Protein 5HNO (pdb70)

Organism: Raoultella terrigena (NCBI:txid577)

Solvent-accessible surface area: 23011 Å² total; per-residue (Å²): 118,166,20,39,51,124,88,0,74,41,37,0,117,177,60,42,42,152,84,22,52,14,126,18,84,17,45,0,56,0,0,0,55,62,10,41,3,23,6,29,85,13,31,15,22,99,117,103,98,71,0,130,5,30,31,46,0,1,0,7,0,22,0,5,0,26,78,102,2,122,80,1,6,0,18,5,13,0,2,79,77,185,43,60,55,21,0,9,16,23,0,83,35,36,69,20,82,2,68,1,90,60,1,122,7,33,2,0,0,7,4,76,0,15,0,6,42,21,93,4,35,0,9,3,10,0,0,62,60,102,168,60,56,0,0,21,10,94,17,12,38,134,6,105,1,133,4,82,52,105,30,34,37,24,0,21,4,53,6,105,39,95,40,119,178,30,53,40,116,82,0,93,37,33,18,154,148,54,30,57,135,76,28,38,2,141,34,106,29,37,0,59,0,0,0,40,66,7,45,4,73,17,80,85,50,37,24,21,104,123,98,84,56,2,92,11,34,24,56,0,27,2,18,0,39,0,15,0,23,73,96,3,125,75,0,2,0,15,5,11,1,4,98,63,172,54,57,56,11,0,9,14,18,0,83,30,35,69,31,80,5,69,0,136,63,9,151,11,129,1,8,0,57,3,72,1,15,0,6,35,28,83,9,36,2,11,2,12,0,1,22,60,22,129,78,128,130,56,60,0,0,28,13,86,20,11,38,130,8,106,2,109,13,89,63,125,22,31,36,11,0,30,3,59,10,119,40,25,15,29,27,167,121,170,30,53,44,123,86,0,95,48,26,18,140,167,58,24,46,139,86,17,56,13,126,25,84,24,33,0,57,0,0,0,53,61,9,37,3,64,32,89,107,47,51,83,11,44,164,59,2,11,0,46,6,31,31,72,0,18,1,8,0,24,0,6,0,27,77,95,2,114,77,0,8,0,18,8,12,0,5,86,77,176,46,60,78,66,58,45,78,28,4,88,62,78,70,60,95,21,71,0,142,61,0,116,12,155,24,69,39,140,24,81,1,61,9,4,38,21,73,4,30,0,17,3,9,0,0,31,61,16,153,63,140,114,53,52,0,0,11,7,92,14,16,18,90,0,42,2,2,0,7,87,82,36,65,74,51,117,32,68,69,155,168,148,142,141

Foldseek 3Di:
DADALVNQVVLQVVVADVVQPKDKDFSQLKEFNDKWKAWPVGDTCVRPQEHEAQTKMKIKTKMAHNAKAWQKWKKKFKDDDPDDTPDIDTVVNVVHTDIDHHGIDIDMDMDGHRFEFDKMFMWIFMAHPVGGTNMTIVGRDIGGYYDPDHDPDTGNDDDDDDDD/DADLVVQVVLQVVDADPVLDKDKDFSSQKEQNDKWKAWPVGDTCVRPQEHEAQTKMKIKTKMAHQAKAWFKWKKKFKDASPGDTPDMDTCVNVVHTDMDHHGIDIDMDMDGHNWFWHKMFMWIFMWHPDDPHIGTNMTIPGRDMGTYYYPDGDPDTGNDDDDDPDPVD/DADAQVRQVVLLVVLQDVVLPKDKDFSQLKEFNDWWKAFPVGHTADLAGEAEAFGKMKIKTKMAHNAKAWQKKKKKFKAASPDDTPDIDICVRVVHTDIDHHGIDIDMDMDGHNFFWDKMFMWIFMWRPDPDHIGTNMTIHGRGIYTYYYPDGDPDTGNDDDDDDD

Structure (mmCIF, N/CA/C/O backbone):
data_5HNO
#
_entry.id   5HNO
#
_cell.length_a   141.750
_cell.length_b   53.550
_cell.length_c   87.470
_cell.angle_alpha   90.00
_cell.angle_beta   125.77
_cell.angle_gamma   90.00
#
_symmetry.space_group_name_H-M   'C 1 2 1'
#
loop_
_entity.id
_entity.type
_entity.pdbx_description
1 polymer 'ABC type transport system putative ATP binding protein'
2 non-polymer 'CHLORIDE ION'
3 water water
#
loop_
_atom_site.group_PDB
_atom_site.id
_atom_site.type_symbol
_atom_site.label_atom_id
_atom_site.label_alt_id
_atom_site.label_comp_id
_atom_site.label_asym_id
_atom_site.label_entity_id
_atom_site.label_seq_id
_atom_site.pdbx_PDB_ins_code
_atom_site.Cartn_x
_atom_site.Cartn_y
_atom_site.Cartn_z
_atom_site.occupancy
_atom_site.B_iso_or_equiv
_atom_site.auth_seq_id
_atom_site.auth_comp_id
_atom_site.auth_asym_id
_atom_site.auth_atom_id
_atom_site.pdbx_PDB_model_num
ATOM 1 N N . GLU A 1 21 ? 18.970 17.049 36.916 1.00 76.78 274 GLU A N 1
ATOM 2 C CA . GLU A 1 21 ? 17.860 17.875 36.461 1.00 80.35 274 GLU A CA 1
ATOM 3 C C . GLU A 1 21 ? 18.066 18.288 34.998 1.00 81.30 274 GLU A C 1
ATOM 4 O O . GLU A 1 21 ? 18.617 17.519 34.208 1.00 80.46 274 GLU A O 1
ATOM 16 N N . GLU A 1 22 ? 17.632 19.497 34.648 1.00 83.59 275 GLU A N 1
ATOM 17 C CA . GLU A 1 22 ? 17.583 19.934 33.255 1.00 82.73 275 GLU A CA 1
ATOM 18 C C . GLU A 1 22 ? 18.635 20.999 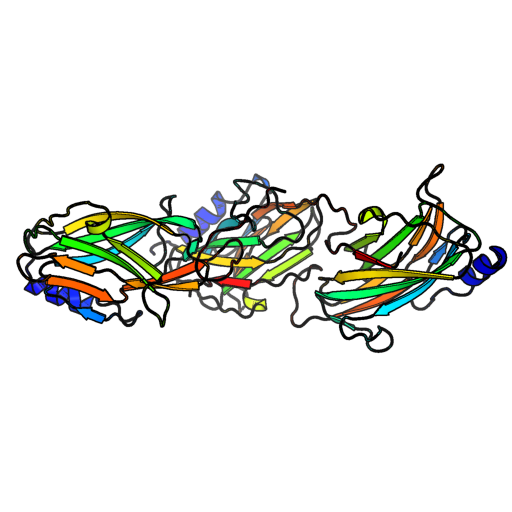32.930 1.00 74.03 275 GLU A C 1
ATOM 19 O O . GLU A 1 22 ? 18.356 21.940 32.184 1.00 75.79 275 GLU A O 1
ATOM 31 N N . VAL A 1 23 ? 19.839 20.855 33.478 1.00 62.78 276 VAL A N 1
ATOM 32 C CA . VAL A 1 23 ? 20.910 21.806 33.198 1.00 53.44 276 VAL A CA 1
ATOM 33 C C . VAL A 1 23 ? 21.730 21.323 32.001 1.00 51.49 276 VAL A C 1
ATOM 34 O O . VAL A 1 23 ? 22.023 20.131 31.877 1.00 51.32 276 VAL A O 1
ATOM 47 N N . SER A 1 24 ? 22.079 22.249 31.113 1.00 50.46 277 SER A N 1
ATOM 48 C CA . SER A 1 24 ? 22.839 21.913 29.913 1.00 47.69 277 SER A CA 1
ATOM 49 C C . SER A 1 24 ? 24.319 22.223 30.087 1.00 43.98 277 SER A C 1
ATOM 50 O O . SER A 1 24 ? 24.686 23.037 30.928 1.00 41.23 277 SER A O 1
ATOM 58 N N . VAL A 1 25 ? 25.162 21.588 29.278 1.00 42.41 278 VAL A N 1
ATOM 59 C CA . VAL A 1 25 ? 26.593 21.873 29.309 1.00 39.97 278 VAL A CA 1
ATOM 60 C C . VAL A 1 25 ? 26.827 23.331 28.918 1.00 40.14 278 VAL A C 1
ATOM 61 O O . VAL A 1 25 ? 27.743 23.971 29.416 1.00 38.35 278 VAL A O 1
ATOM 74 N N . GLU A 1 26 ? 25.986 23.857 28.030 1.00 43.94 279 GLU A N 1
ATOM 75 C CA . GLU A 1 26 ? 26.070 25.266 27.651 1.00 45.47 279 GLU A CA 1
ATOM 76 C C . GLU A 1 26 ? 25.891 26.161 28.874 1.00 44.05 279 GLU A C 1
ATOM 77 O O . GLU A 1 26 ? 26.660 27.099 29.085 1.00 42.26 279 GLU A O 1
ATOM 89 N N . GLU A 1 27 ? 24.875 25.864 29.678 1.00 43.43 280 GLU A N 1
ATOM 90 C CA . GLU A 1 27 ? 24.616 26.627 30.893 1.00 43.63 280 GLU A CA 1
ATOM 91 C C . GLU A 1 27 ? 25.767 26.500 31.887 1.00 39.25 280 GLU A C 1
ATOM 92 O O . GLU A 1 27 ? 26.176 27.486 32.498 1.00 38.59 280 GLU A O 1
ATOM 104 N N . LEU A 1 28 ? 26.291 25.289 32.043 1.00 37.51 281 LEU A N 1
ATOM 105 C CA . LEU A 1 28 ? 27.387 25.058 32.976 1.00 34.82 281 LEU A CA 1
ATOM 106 C C . LEU A 1 28 ? 28.661 25.784 32.553 1.00 33.65 281 LEU A C 1
ATOM 107 O O . LEU A 1 28 ? 29.413 26.258 33.405 1.00 36.36 281 LEU A O 1
ATOM 123 N N . LYS A 1 29 ? 28.910 25.883 31.248 1.00 34.88 282 LYS A N 1
ATOM 124 C CA . LYS A 1 29 ? 30.097 26.594 30.790 1.00 37.75 282 LYS A CA 1
ATOM 125 C C . LYS A 1 29 ? 29.954 28.083 31.085 1.00 37.46 282 LYS A C 1
ATOM 126 O O . LYS A 1 29 ? 30.924 28.742 31.456 1.00 38.75 282 LYS A O 1
ATOM 145 N N . ALA A 1 30 ? 28.742 28.609 30.930 1.00 37.57 283 ALA A N 1
ATOM 146 C CA . ALA A 1 30 ? 28.481 30.013 31.235 1.00 39.11 283 ALA A CA 1
ATOM 147 C C . ALA A 1 30 ? 28.713 30.287 32.724 1.00 37.60 283 ALA A C 1
ATOM 148 O O . ALA A 1 30 ? 29.370 31.262 33.091 1.00 37.27 283 ALA A O 1
ATOM 155 N N . ILE A 1 31 ? 28.177 29.416 33.572 1.00 38.30 284 ILE A N 1
ATOM 156 C CA . ILE A 1 31 ? 28.336 29.545 35.021 1.00 38.21 284 ILE A CA 1
ATOM 157 C C . ILE A 1 31 ? 29.806 29.454 35.403 1.00 38.30 284 ILE A C 1
ATOM 158 O O . ILE A 1 31 ? 30.291 30.217 36.239 1.00 38.51 284 ILE A O 1
ATOM 174 N N . GLN A 1 32 ? 30.501 28.503 34.789 1.00 33.95 285 GLN A N 1
ATOM 175 C CA . GLN A 1 32 ? 31.924 28.312 35.017 1.00 33.11 285 GLN A CA 1
ATOM 176 C C . GLN A 1 32 ? 32.697 29.609 34.798 1.00 35.07 285 GLN A C 1
ATOM 177 O O . GLN A 1 32 ? 33.529 29.985 35.622 1.00 36.37 285 GLN A O 1
ATOM 191 N N . LEU A 1 33 ? 32.409 30.303 33.700 1.00 34.69 286 LEU A N 1
ATOM 192 C CA . LEU A 1 33 ? 33.142 31.518 33.362 1.00 40.90 286 LEU A CA 1
ATOM 193 C C . LEU A 1 33 ? 32.804 32.696 34.275 1.00 43.44 286 LEU A C 1
ATOM 194 O O . LEU A 1 33 ? 33.700 33.434 34.687 1.00 45.14 286 LEU A O 1
ATOM 210 N N . ARG A 1 34 ? 31.528 32.879 34.599 1.00 43.32 287 ARG A N 1
ATOM 211 C CA . ARG A 1 34 ? 31.120 34.072 35.337 1.00 48.49 287 ARG A CA 1
ATOM 212 C C . ARG A 1 34 ? 31.262 33.923 36.855 1.00 46.47 287 ARG A C 1
ATOM 213 O O . ARG A 1 34 ? 31.206 34.922 37.571 1.00 48.80 287 ARG A O 1
ATOM 234 N N . THR A 1 35 ? 31.444 32.695 37.341 1.00 44.81 288 THR A N 1
ATOM 235 C CA . THR A 1 35 ? 31.617 32.458 38.778 1.00 42.60 288 THR A CA 1
ATOM 236 C C . THR A 1 35 ? 33.063 32.114 39.128 1.00 43.46 288 THR A C 1
ATOM 237 O O . THR A 1 35 ? 33.331 31.479 40.147 1.00 43.47 288 THR A O 1
ATOM 248 N N . THR A 1 36 ? 33.989 32.532 38.275 1.00 44.27 289 THR A N 1
ATOM 249 C CA . THR A 1 36 ? 35.407 32.408 38.573 1.00 48.62 289 THR A CA 1
ATOM 250 C C . THR A 1 36 ? 35.761 33.424 39.656 1.00 51.86 289 THR A C 1
ATOM 251 O O . THR A 1 36 ? 35.347 34.582 39.584 1.00 55.83 289 THR A O 1
ATOM 262 N N . ASN A 1 37 ? 36.512 32.988 40.664 1.00 51.54 290 ASN A N 1
ATOM 263 C CA . ASN A 1 37 ? 36.855 33.844 41.798 1.00 55.79 290 ASN A CA 1
ATOM 264 C C . ASN A 1 37 ? 37.958 34.838 41.446 1.00 61.70 290 ASN A C 1
ATOM 265 O O . ASN A 1 37 ? 39.109 34.453 41.240 1.00 63.99 290 ASN A O 1
ATOM 276 N N . GLU A 1 38 ? 37.603 36.118 41.390 1.00 64.54 291 GLU A N 1
ATOM 277 C CA . GLU A 1 38 ? 38.542 37.157 40.980 1.00 69.45 291 GLU A CA 1
ATOM 278 C C . GLU A 1 38 ? 39.516 37.531 42.095 1.00 68.03 291 GLU A C 1
ATOM 279 O O . GLU A 1 38 ? 40.644 37.946 41.826 1.00 69.74 291 GLU A O 1
ATOM 291 N N . ALA A 1 39 ? 39.077 37.388 43.342 1.00 65.21 292 ALA A N 1
ATOM 292 C CA . ALA A 1 39 ? 39.891 37.769 44.494 1.00 65.66 292 ALA A CA 1
ATOM 293 C C . ALA A 1 39 ? 41.193 36.980 44.540 1.00 60.07 292 ALA A C 1
ATOM 294 O O . ALA A 1 39 ? 42.230 37.495 44.962 1.00 60.84 292 ALA A O 1
ATOM 301 N N . THR A 1 40 ? 41.127 35.728 44.105 1.00 55.19 293 THR A N 1
ATOM 302 C CA . THR A 1 40 ? 42.283 34.846 44.115 1.00 54.09 293 THR A CA 1
ATOM 303 C C . THR A 1 40 ? 42.941 34.779 42.742 1.00 52.16 293 THR A C 1
ATOM 304 O O . THR A 1 40 ? 43.937 34.079 42.553 1.00 52.88 293 THR A O 1
ATOM 315 N N . GLY A 1 41 ? 42.384 35.516 41.787 1.00 49.95 294 GLY A N 1
ATOM 316 C CA . GLY A 1 41 ? 42.863 35.474 40.420 1.00 50.63 294 GLY A CA 1
ATOM 317 C C . GLY A 1 41 ? 42.693 34.087 39.835 1.00 47.51 294 GLY A C 1
ATOM 318 O O . GLY A 1 41 ? 43.538 33.618 39.072 1.00 46.83 294 GLY A O 1
ATOM 322 N N . GLU A 1 42 ? 41.596 33.429 40.199 1.00 45.97 295 GLU A N 1
ATOM 323 C CA . GLU A 1 42 ? 41.345 32.056 39.776 1.00 45.84 295 GLU A CA 1
ATOM 324 C C . GLU A 1 42 ? 41.420 31.888 38.265 1.00 50.03 295 GLU A C 1
ATOM 325 O O . GLU A 1 42 ? 40.796 32.644 37.520 1.00 47.26 295 GLU A O 1
ATOM 337 N N . LYS A 1 43 ? 42.191 30.898 37.827 1.00 55.98 296 LYS A N 1
ATOM 338 C CA . LYS A 1 43 ? 42.047 30.361 36.483 1.00 59.48 296 LYS A CA 1
ATOM 339 C C . LYS A 1 43 ? 41.174 29.130 36.588 1.00 54.69 296 LYS A C 1
ATOM 340 O O . LYS A 1 43 ? 41.343 28.304 37.490 1.00 55.46 296 LYS A O 1
ATOM 359 N N . ARG A 1 44 ? 40.250 29.013 35.646 1.00 43.68 297 ARG A N 1
ATOM 360 C CA . ARG A 1 44 ? 39.285 27.934 35.643 1.00 36.62 297 ARG A CA 1
ATOM 361 C C . ARG A 1 44 ? 39.165 27.364 34.240 1.00 37.64 297 ARG A C 1
ATOM 362 O O . ARG A 1 44 ? 38.994 28.117 33.279 1.00 41.00 297 ARG A O 1
ATOM 383 N N . PHE A 1 45 ? 39.281 26.045 34.110 1.00 32.64 298 PHE A N 1
ATOM 384 C CA . PHE A 1 45 ? 39.114 25.418 32.800 1.00 35.05 298 PHE A CA 1
ATOM 385 C C . PHE A 1 45 ? 38.506 24.024 32.885 1.00 33.74 298 PHE A C 1
ATOM 386 O O . PHE A 1 45 ? 38.370 23.451 33.966 1.00 31.35 298 PHE A O 1
ATOM 403 N N . GLY A 1 46 ? 38.119 23.498 31.726 1.00 33.99 299 GLY A N 1
ATOM 404 C CA . GLY A 1 46 ? 37.510 22.185 31.636 1.00 36.69 299 GLY A CA 1
ATOM 405 C C . GLY A 1 46 ? 36.312 22.195 30.710 1.00 36.96 299 GLY A C 1
ATOM 406 O O . GLY A 1 46 ? 35.854 23.257 30.290 1.00 38.05 299 GLY A O 1
ATOM 410 N N . SER A 1 47 ? 35.813 21.006 30.390 1.00 35.20 300 SER A N 1
ATOM 411 C CA . SER A 1 47 ? 34.692 20.854 29.466 1.00 36.19 300 SER A CA 1
ATOM 412 C C . SER A 1 47 ? 33.382 21.344 30.072 1.00 35.42 300 SER A C 1
ATOM 413 O O . SER A 1 47 ? 32.443 21.692 29.350 1.00 35.49 300 SER A O 1
ATOM 421 N N . ALA A 1 48 ? 33.338 21.351 31.401 1.00 34.12 301 ALA A N 1
ATOM 422 C CA . ALA A 1 48 ? 32.173 21.765 32.187 1.00 34.61 301 ALA A CA 1
ATOM 423 C C . ALA A 1 48 ? 30.952 20.872 31.960 1.00 34.76 301 ALA A C 1
ATOM 424 O O . ALA A 1 48 ? 29.819 21.315 32.154 1.00 34.20 301 ALA A O 1
ATOM 431 N N . ARG A 1 49 ? 31.171 19.621 31.559 1.00 34.13 302 ARG A N 1
ATOM 432 C CA . ARG A 1 49 ? 30.074 18.658 31.499 1.00 36.13 302 ARG A CA 1
ATOM 433 C C . ARG A 1 49 ? 29.511 18.486 32.908 1.00 35.26 302 ARG A C 1
ATOM 434 O O . ARG A 1 49 ? 28.339 18.159 33.090 1.00 36.72 302 ARG A O 1
ATOM 455 N N . ALA A 1 50 ? 30.379 18.691 33.893 1.00 35.47 303 ALA A N 1
ATOM 456 C CA . ALA A 1 50 ? 29.975 18.903 35.271 1.00 35.05 303 ALA A CA 1
ATOM 457 C C . ALA A 1 50 ? 30.905 19.957 35.850 1.00 34.41 303 ALA A C 1
ATOM 458 O O . ALA A 1 50 ? 32.020 20.130 35.353 1.00 32.47 303 ALA A O 1
ATOM 465 N N . ILE A 1 51 ? 30.456 20.668 36.880 1.00 32.24 304 ILE A N 1
ATOM 466 C CA . ILE A 1 51 ? 31.295 21.685 37.510 1.00 30.66 304 ILE A CA 1
ATOM 467 C C . ILE A 1 51 ? 31.220 21.640 39.020 1.00 28.48 304 ILE A C 1
ATOM 468 O O . ILE A 1 51 ? 30.256 21.140 39.605 1.00 30.51 304 ILE A O 1
ATOM 484 N N . ILE A 1 52 ? 32.260 22.175 39.643 1.00 25.18 305 ILE A N 1
ATOM 485 C CA . ILE A 1 52 ? 32.241 22.426 41.078 1.00 26.89 305 ILE A CA 1
ATOM 486 C C . ILE A 1 52 ? 31.517 23.741 41.321 1.00 27.63 305 ILE A C 1
ATOM 487 O O . ILE A 1 52 ? 32.099 24.816 41.164 1.00 28.87 305 ILE A O 1
ATOM 503 N N . GLU A 1 53 ? 30.246 23.660 41.697 1.00 27.86 306 GLU A N 1
ATOM 504 C CA . GLU A 1 53 ? 29.430 24.856 41.844 1.00 32.13 306 GLU A CA 1
ATOM 505 C C . GLU A 1 53 ? 29.846 25.645 43.072 1.00 34.81 306 GLU A C 1
ATOM 506 O O . GLU A 1 53 ? 29.942 26.873 43.028 1.00 36.68 306 GLU A O 1
ATOM 518 N N . ASP A 1 54 ? 30.089 24.929 44.165 1.00 31.65 307 ASP A N 1
ATOM 519 C CA . ASP A 1 54 ? 30.405 25.557 45.438 1.00 34.33 307 ASP A CA 1
ATOM 520 C C . ASP A 1 54 ? 31.246 24.637 46.306 1.00 29.08 307 ASP A C 1
ATOM 521 O O . ASP A 1 54 ? 31.189 23.412 46.178 1.00 26.92 307 ASP A O 1
ATOM 530 N N . LEU A 1 55 ? 32.041 25.247 47.176 1.00 30.24 308 LEU A N 1
ATOM 531 C CA . LEU A 1 55 ? 32.724 24.528 48.235 1.00 26.31 308 LEU A CA 1
ATOM 532 C C . LEU A 1 55 ? 32.543 25.311 49.521 1.00 27.50 308 LEU A C 1
ATOM 533 O O . LEU A 1 55 ? 32.880 26.493 49.590 1.00 30.06 308 LEU A O 1
ATOM 549 N N . THR A 1 56 ? 31.981 24.643 50.520 1.00 27.52 309 THR A N 1
ATOM 550 C CA . THR A 1 56 ? 31.825 25.204 51.854 1.00 26.01 309 THR A CA 1
ATOM 551 C C . THR A 1 56 ? 32.678 24.386 52.799 1.00 24.48 309 THR A C 1
ATOM 552 O O . THR A 1 56 ? 32.660 23.155 52.764 1.00 24.45 309 THR A O 1
ATOM 563 N N . ILE A 1 57 ? 33.440 25.072 53.639 1.00 23.50 310 ILE A N 1
ATOM 564 C CA . ILE A 1 57 ? 34.370 24.401 54.526 1.00 25.06 310 ILE A CA 1
ATOM 565 C C . ILE A 1 57 ? 33.943 24.613 55.970 1.00 24.85 310 ILE A C 1
ATOM 566 O O . ILE A 1 57 ? 33.665 25.736 56.383 1.00 25.13 310 ILE A O 1
ATOM 582 N N . TYR A 1 58 ? 33.862 23.514 56.715 1.00 24.46 311 TYR A N 1
ATOM 583 C CA . TYR A 1 58 ? 33.500 23.550 58.122 1.00 23.69 311 TYR A CA 1
ATOM 584 C C . TYR A 1 58 ? 34.701 23.196 58.982 1.00 24.18 311 TYR A C 1
ATOM 585 O O . TYR A 1 58 ? 35.482 22.305 58.644 1.00 25.29 311 TYR A O 1
ATOM 603 N N . LYS A 1 59 ? 34.844 23.903 60.096 1.00 25.03 312 LYS A N 1
ATOM 604 C CA . LYS A 1 59 ? 35.845 23.551 61.087 1.00 25.08 312 LYS A CA 1
ATOM 605 C C . LYS A 1 59 ? 35.212 22.617 62.106 1.00 25.92 312 LYS A C 1
ATOM 606 O O . LYS A 1 59 ? 33.996 22.416 62.105 1.00 26.19 312 LYS A O 1
ATOM 625 N N . SER A 1 60 ? 36.033 22.046 62.981 1.00 26.33 313 SER A N 1
ATOM 626 C CA . SER A 1 60 ? 35.557 21.018 63.900 1.00 27.63 313 SER A CA 1
ATOM 627 C C . SER A 1 60 ? 34.487 21.536 64.865 1.00 30.19 313 SER A C 1
ATOM 628 O O . SER A 1 60 ? 33.725 20.745 65.415 1.00 36.04 313 SER A O 1
ATOM 636 N N . ASP A 1 61 ? 34.420 22.853 65.062 1.00 31.08 314 ASP A N 1
ATOM 637 C CA . ASP A 1 61 ? 33.409 23.443 65.937 1.00 34.01 314 ASP A CA 1
ATOM 638 C C . ASP A 1 61 ? 32.074 23.663 65.222 1.00 35.14 314 ASP A C 1
ATOM 639 O O . ASP A 1 61 ? 31.119 24.155 65.825 1.00 37.82 314 ASP A O 1
ATOM 648 N N . GLY A 1 62 ? 32.018 23.310 63.941 1.00 31.89 315 GLY A N 1
ATOM 649 C CA . GLY A 1 62 ? 30.786 23.390 63.172 1.00 34.38 315 GLY A CA 1
ATOM 650 C C . GLY A 1 62 ? 30.595 24.692 62.411 1.00 36.02 315 GLY A C 1
ATOM 651 O O . GLY A 1 62 ? 29.643 24.835 61.644 1.00 37.44 315 GLY A O 1
ATOM 655 N N . THR A 1 63 ? 31.490 25.648 62.627 1.00 36.04 316 THR A N 1
ATOM 656 C CA . THR A 1 63 ? 31.410 26.935 61.946 1.00 36.18 316 THR A CA 1
ATOM 657 C C . THR A 1 63 ? 32.007 26.828 60.547 1.00 31.25 316 THR A C 1
ATOM 658 O O . THR A 1 63 ? 32.892 26.010 60.305 1.00 28.79 316 THR A O 1
ATOM 669 N N . THR A 1 64 ? 31.513 27.643 59.619 1.00 35.78 317 THR A N 1
ATOM 670 C CA . THR A 1 64 ? 32.080 27.671 58.272 1.00 31.98 317 THR A CA 1
ATOM 671 C C . THR A 1 64 ? 33.234 28.656 58.194 1.00 31.66 317 THR A C 1
ATOM 672 O O . THR A 1 64 ? 33.373 29.520 59.058 1.00 33.78 317 THR A O 1
ATOM 683 N N . LEU A 1 65 ? 34.051 28.534 57.152 1.00 32.51 318 LEU A N 1
ATOM 684 C CA . LEU A 1 65 ? 35.125 29.494 56.920 1.00 33.52 318 LEU A CA 1
ATOM 685 C C . LEU A 1 65 ? 34.542 30.881 56.720 1.00 37.71 318 LEU A C 1
ATOM 686 O O . LEU A 1 65 ? 35.143 31.876 57.113 1.00 39.96 318 LEU A O 1
ATOM 702 N N . ALA A 1 66 ? 33.363 30.942 56.110 1.00 39.54 319 ALA A N 1
ATOM 703 C CA . ALA A 1 66 ? 32.677 32.210 55.901 1.00 41.47 319 ALA A CA 1
ATOM 704 C C . ALA A 1 66 ? 32.363 32.892 57.229 1.00 42.99 319 ALA A C 1
ATOM 705 O O . ALA A 1 66 ? 32.476 34.112 57.350 1.00 46.48 319 ALA A O 1
ATOM 712 N N . GLU A 1 67 ? 31.968 32.100 58.221 1.00 42.11 320 GLU A N 1
ATOM 713 C CA . GLU A 1 67 ? 31.625 32.627 59.538 1.00 43.97 320 GLU A CA 1
ATOM 714 C C . GLU A 1 67 ? 32.881 32.969 60.332 1.00 43.57 320 GLU A C 1
ATOM 715 O O . GLU A 1 67 ? 32.938 34.000 61.002 1.00 44.63 320 GLU A O 1
ATOM 727 N N . LYS A 1 68 ? 33.876 32.090 60.248 1.00 41.80 321 LYS A N 1
ATOM 728 C CA . LYS A 1 68 ? 35.149 32.265 60.942 1.00 42.71 321 LYS A CA 1
ATOM 729 C C . LYS A 1 68 ? 36.291 31.889 59.999 1.00 37.45 321 LYS A C 1
ATOM 730 O O . LYS A 1 68 ? 36.675 30.721 59.942 1.00 34.97 321 LYS A O 1
ATOM 749 N N . PRO A 1 69 ? 36.838 32.873 59.256 1.00 42.21 322 PRO A N 1
ATOM 750 C CA . PRO A 1 69 ? 37.807 32.609 58.179 1.00 42.58 322 PRO A CA 1
ATOM 751 C C . PRO A 1 69 ? 39.179 32.200 58.702 1.00 42.25 322 PRO A C 1
ATOM 752 O O . PRO A 1 69 ? 40.179 32.896 58.520 1.00 42.24 322 PRO A O 1
ATOM 763 N N . LEU A 1 70 ? 39.227 31.040 59.338 1.00 35.56 323 LEU A N 1
ATOM 764 C CA . LEU A 1 70 ? 40.420 30.651 60.046 1.00 35.13 323 LEU A CA 1
ATOM 765 C C . LEU A 1 70 ? 40.361 29.175 60.446 1.00 31.46 323 LEU A C 1
ATOM 766 O O . LEU A 1 70 ? 39.358 28.721 60.997 1.00 33.90 323 LEU A O 1
ATOM 782 N N . ILE A 1 71 ? 41.421 28.427 60.137 1.00 26.59 324 ILE A N 1
ATOM 783 C CA . ILE A 1 71 ? 41.510 27.012 60.510 1.00 24.45 324 ILE A CA 1
ATOM 784 C C . ILE A 1 71 ? 42.653 26.812 61.497 1.00 26.84 324 ILE A C 1
ATOM 785 O O . ILE A 1 71 ? 43.760 27.302 61.286 1.00 23.08 324 ILE A O 1
ATOM 801 N N . LYS A 1 72 ? 42.388 26.088 62.577 1.00 26.64 325 LYS A N 1
ATOM 802 C CA . LYS A 1 72 ? 43.434 25.812 63.559 1.00 29.95 325 LYS A CA 1
ATOM 803 C C . LYS A 1 72 ? 44.339 24.698 63.042 1.00 22.72 325 LYS A C 1
ATOM 804 O O . LYS A 1 72 ? 43.864 23.656 62.593 1.00 23.30 325 LYS A O 1
ATOM 823 N N . SER A 1 73 ? 45.649 24.926 63.092 1.00 23.36 326 SER A N 1
ATOM 824 C CA . SER A 1 73 ? 46.601 23.905 62.683 1.00 21.70 326 SER A CA 1
ATOM 825 C C . SER A 1 73 ? 46.292 22.582 63.377 1.00 21.32 326 SER A C 1
ATOM 826 O O . SER A 1 73 ? 46.151 22.533 64.596 1.00 24.60 326 SER A O 1
ATOM 834 N N . GLY A 1 74 ? 46.162 21.525 62.583 1.00 19.10 327 GLY A N 1
ATOM 835 C CA . GLY A 1 74 ? 45.958 20.182 63.092 1.00 22.78 327 GLY A CA 1
ATOM 836 C C . GLY A 1 74 ? 44.514 19.732 63.275 1.00 26.32 327 GLY A C 1
ATOM 837 O O . GLY A 1 74 ? 44.267 18.571 63.606 1.00 26.96 327 GLY A O 1
ATOM 841 N N . GLU A 1 75 ? 43.549 20.620 63.065 1.00 24.45 328 GLU A N 1
ATOM 842 C CA . GLU A 1 75 ? 42.160 20.245 63.330 1.00 26.77 328 GLU A CA 1
ATOM 843 C C . GLU A 1 75 ? 41.520 19.540 62.138 1.00 22.74 328 GLU A C 1
ATOM 844 O O . GLU A 1 75 ? 42.042 19.570 61.017 1.00 23.33 328 GLU A O 1
ATOM 856 N N . GLU A 1 76 ? 40.396 18.885 62.417 1.00 25.43 329 GLU A N 1
ATOM 857 C CA A GLU A 1 76 ? 39.600 18.179 61.425 0.51 26.25 329 GLU A CA 1
ATOM 858 C CA B GLU A 1 76 ? 39.646 18.193 61.376 0.49 25.61 329 GLU A CA 1
ATOM 859 C C . GLU A 1 76 ? 38.737 19.172 60.652 1.00 26.62 329 GLU A C 1
ATOM 860 O O . GLU A 1 76 ? 38.004 19.943 61.265 1.00 24.77 329 GLU A O 1
ATOM 883 N N . VAL A 1 77 ? 38.815 19.126 59.323 1.00 23.22 330 VAL A N 1
ATOM 884 C CA . VAL A 1 77 ? 38.128 20.058 58.443 1.00 25.78 330 VAL A CA 1
ATOM 885 C C . VAL A 1 77 ? 37.177 19.258 57.565 1.00 25.14 330 VAL A C 1
ATOM 886 O O . VAL A 1 77 ? 37.506 18.144 57.160 1.00 24.87 330 VAL A O 1
ATOM 899 N N . THR A 1 78 ? 35.999 19.813 57.285 1.00 24.65 331 THR A N 1
ATOM 900 C CA . THR A 1 78 ? 35.034 19.157 56.404 1.00 22.65 331 THR A CA 1
ATOM 901 C C . THR A 1 78 ? 34.853 19.975 55.134 1.00 24.13 331 THR A C 1
ATOM 902 O O . THR A 1 78 ? 34.614 21.181 55.188 1.00 22.61 331 THR A O 1
ATOM 913 N N . PHE A 1 79 ? 34.967 19.301 53.995 1.00 23.22 332 PHE A N 1
ATOM 914 C CA . PHE A 1 79 ? 34.817 19.947 52.697 1.00 23.45 332 PHE A CA 1
ATOM 915 C C . PHE A 1 79 ? 33.496 19.527 52.074 1.00 24.18 332 PHE A C 1
ATOM 916 O O . PHE A 1 79 ? 33.316 18.362 51.736 1.00 24.22 332 PHE A O 1
ATOM 933 N N . ASP A 1 80 ? 32.580 20.483 51.935 1.00 24.21 333 ASP A N 1
ATOM 934 C CA . ASP A 1 80 ? 31.236 20.220 51.430 1.00 23.70 333 ASP A CA 1
ATOM 935 C C . ASP A 1 80 ? 31.135 20.774 50.020 1.00 25.59 333 ASP A C 1
ATOM 936 O O . ASP A 1 80 ? 30.936 21.975 49.833 1.00 24.06 333 ASP A O 1
ATOM 945 N N . PHE A 1 81 ? 31.304 19.888 49.039 1.00 25.16 334 PHE A N 1
ATOM 946 C CA . PHE A 1 81 ? 31.236 20.250 47.627 1.00 27.01 334 PHE A CA 1
ATOM 947 C C . PHE A 1 81 ? 29.816 20.148 47.088 1.00 25.89 334 PHE A C 1
ATOM 948 O O . PHE A 1 81 ? 29.119 19.171 47.346 1.00 29.20 334 PHE A O 1
ATOM 965 N N . THR A 1 82 ? 29.401 21.154 46.331 1.00 26.37 335 THR A N 1
ATOM 966 C CA . THR A 1 82 ? 28.188 21.053 45.538 1.00 27.11 335 THR A CA 1
ATOM 967 C C . THR A 1 82 ? 28.630 20.958 44.090 1.00 30.37 335 THR A C 1
ATOM 968 O O . THR A 1 82 ? 29.322 21.838 43.587 1.00 30.59 335 THR A O 1
ATOM 979 N N . ILE A 1 83 ? 28.245 19.860 43.449 1.00 27.37 336 ILE A N 1
ATOM 980 C CA . ILE A 1 83 ? 28.600 19.579 42.061 1.00 29.20 336 ILE A CA 1
ATOM 981 C C . ILE A 1 83 ? 27.347 19.639 41.194 1.00 31.56 336 ILE A C 1
ATOM 982 O O . ILE A 1 83 ? 26.332 19.038 41.538 1.00 31.38 336 ILE A O 1
ATOM 998 N N . LEU A 1 84 ? 27.421 20.365 40.078 1.00 32.45 337 LEU A N 1
ATOM 999 C CA . LEU A 1 84 ? 26.350 20.388 39.084 1.00 36.10 337 LEU A CA 1
ATOM 1000 C C . LEU A 1 84 ? 26.775 19.559 37.882 1.00 35.51 337 LEU A C 1
ATOM 1001 O O . LEU A 1 84 ? 27.888 19.722 37.394 1.00 32.95 337 LEU A O 1
ATOM 1017 N N . ALA A 1 85 ? 25.894 18.687 37.395 1.00 34.47 338 ALA A N 1
ATOM 1018 C CA . ALA A 1 85 ? 26.213 17.854 36.237 1.00 35.06 338 ALA A CA 1
ATOM 1019 C C . ALA A 1 85 ? 25.129 17.953 35.175 1.00 40.03 338 ALA A C 1
ATOM 1020 O O . ALA A 1 85 ? 23.936 17.961 35.479 1.00 40.49 338 ALA A O 1
ATOM 1027 N N . SER A 1 86 ? 25.563 18.025 33.923 1.00 39.44 339 SER A N 1
ATOM 1028 C CA . SER A 1 86 ? 24.649 18.132 32.789 1.00 42.53 339 SER A CA 1
ATOM 1029 C C . SER A 1 86 ? 24.134 16.763 32.352 1.00 44.77 339 SER A C 1
ATOM 1030 O O . SER A 1 86 ? 23.204 16.668 31.548 1.00 47.01 339 SER A O 1
ATOM 1038 N N . GLU A 1 87 ? 24.751 15.709 32.873 1.00 42.89 340 GLU A N 1
ATOM 1039 C CA . GLU A 1 87 ? 24.380 14.339 32.532 1.00 45.29 340 GLU A CA 1
ATOM 1040 C C . GLU A 1 87 ? 25.061 13.381 33.498 1.00 44.41 340 GLU A C 1
ATOM 1041 O O . GLU A 1 87 ? 25.913 13.795 34.282 1.00 41.79 340 GLU A O 1
ATOM 1053 N N . GLU A 1 88 ? 24.702 12.102 33.443 1.00 46.78 341 GLU A N 1
ATOM 1054 C CA . GLU A 1 88 ? 25.384 11.107 34.262 1.00 45.26 341 GLU A CA 1
ATOM 1055 C C . GLU A 1 88 ? 26.830 10.952 33.804 1.00 44.30 341 GLU A C 1
ATOM 1056 O O . GLU A 1 88 ? 27.093 10.818 32.608 1.00 48.10 341 GLU A O 1
ATOM 1068 N N . ILE A 1 89 ? 27.756 10.968 34.761 1.00 44.07 342 ILE A N 1
ATOM 1069 C CA . ILE A 1 89 ? 29.176 10.768 34.477 1.00 42.78 342 ILE A CA 1
ATOM 1070 C C . ILE A 1 89 ? 29.802 9.792 35.471 1.00 41.07 342 ILE A C 1
ATOM 1071 O O . ILE A 1 89 ? 29.905 10.084 36.666 1.00 40.72 342 ILE A O 1
ATOM 1087 N N . LYS A 1 90 ? 30.237 8.641 34.965 1.00 43.46 343 LYS A N 1
ATOM 1088 C CA . LYS A 1 90 ? 30.861 7.615 35.800 1.00 44.65 343 LYS A CA 1
ATOM 1089 C C . LYS A 1 90 ? 32.363 7.845 35.967 1.00 42.88 343 LYS A C 1
ATOM 1090 O O . LYS A 1 90 ? 32.989 8.535 35.159 1.00 43.94 343 LYS A O 1
ATOM 1109 N N . ASP A 1 91 ? 32.931 7.260 37.021 1.00 44.55 344 ASP A N 1
ATOM 1110 C CA . ASP A 1 91 ? 34.379 7.268 37.242 1.00 46.35 344 ASP A CA 1
ATOM 1111 C C . ASP A 1 91 ? 34.928 8.688 37.360 1.00 44.00 344 ASP A C 1
ATOM 1112 O O . ASP A 1 91 ? 35.820 9.097 36.618 1.00 43.69 344 ASP A O 1
ATOM 1121 N N . ILE A 1 92 ? 34.378 9.428 38.310 1.00 38.91 345 ILE A N 1
ATOM 1122 C CA . ILE A 1 92 ? 34.745 10.815 38.546 1.00 37.51 345 ILE A CA 1
ATOM 1123 C C . ILE A 1 92 ? 35.898 10.924 39.537 1.00 37.11 345 ILE A C 1
ATOM 1124 O O . ILE A 1 92 ? 35.993 10.138 40.481 1.00 35.60 345 ILE A O 1
ATOM 1140 N N . ALA A 1 93 ? 36.781 11.891 39.302 1.00 31.97 346 ALA A N 1
ATOM 1141 C CA . ALA A 1 93 ? 37.819 12.249 40.268 1.00 30.30 346 ALA A CA 1
ATOM 1142 C C . ALA A 1 93 ? 37.592 13.666 40.769 1.00 29.91 346 ALA A C 1
ATOM 1143 O O . ALA A 1 93 ? 37.655 14.619 39.993 1.00 31.90 346 ALA A O 1
ATOM 1150 N N . LEU A 1 94 ? 37.318 13.795 42.065 1.00 26.67 347 LEU A N 1
ATOM 1151 C CA . LEU A 1 94 ? 37.183 15.098 42.692 1.00 26.60 347 LEU A CA 1
ATOM 1152 C C . LEU A 1 94 ? 38.350 15.296 43.646 1.00 24.17 347 LEU A C 1
ATOM 1153 O O . LEU A 1 94 ? 38.394 14.705 44.729 1.00 26.86 347 LEU A O 1
ATOM 1169 N N . GLY A 1 95 ? 39.304 16.117 43.224 1.00 27.15 348 GLY A N 1
ATOM 1170 C CA . GLY A 1 95 ? 40.521 16.331 43.988 1.00 27.10 348 GLY A CA 1
ATOM 1171 C C . GLY A 1 95 ? 40.559 17.676 44.674 1.00 26.83 348 GLY A C 1
ATOM 1172 O O . GLY A 1 95 ? 39.911 18.630 44.253 1.00 26.89 348 GLY A O 1
ATOM 1176 N N . ILE A 1 96 ? 41.320 17.743 45.758 1.00 23.85 349 ILE A N 1
ATOM 1177 C CA . ILE A 1 96 ? 41.545 18.996 46.450 1.00 22.44 349 ILE A CA 1
ATOM 1178 C C . ILE A 1 96 ? 43.020 19.066 46.830 1.00 24.48 349 ILE A C 1
ATOM 1179 O O . ILE A 1 96 ? 43.657 18.044 47.077 1.00 23.72 349 ILE A O 1
ATOM 1195 N N . SER A 1 97 ? 43.571 20.270 46.825 1.00 24.28 350 SER A N 1
ATOM 1196 C CA . SER A 1 97 ? 44.959 20.461 47.217 1.00 24.50 350 SER A CA 1
ATOM 1197 C C . SER A 1 97 ? 45.139 21.846 47.804 1.00 26.66 350 SER A C 1
ATOM 1198 O O . SER A 1 97 ? 44.263 22.709 47.685 1.00 26.20 350 SER A O 1
ATOM 1206 N N . MET A 1 98 ? 46.276 22.043 48.459 1.00 23.42 351 MET A N 1
ATOM 1207 C CA . MET A 1 98 ? 46.617 23.340 49.011 1.00 21.28 351 MET A CA 1
ATOM 1208 C C . MET A 1 98 ? 48.056 23.675 48.697 1.00 22.19 351 MET A C 1
ATOM 1209 O O . MET A 1 98 ? 48.910 22.793 48.642 1.00 26.85 351 MET A O 1
ATOM 1223 N N . SER A 1 99 ? 48.310 24.961 48.492 1.00 20.50 352 SER A N 1
ATOM 1224 C CA . SER A 1 99 ? 49.647 25.456 48.224 1.00 26.96 352 SER A CA 1
ATOM 1225 C C . SER A 1 99 ? 49.858 26.766 48.965 1.00 29.82 352 SER A C 1
ATOM 1226 O O . SER A 1 99 ? 48.917 27.340 49.521 1.00 31.20 352 SER A O 1
ATOM 1234 N N . LYS A 1 100 ? 51.105 27.222 48.976 1.00 33.56 353 LYS A N 1
ATOM 1235 C CA . LYS A 1 100 ? 51.469 28.488 49.590 1.00 38.77 353 LYS A CA 1
ATOM 1236 C C . LYS A 1 100 ? 52.090 29.419 48.561 1.00 45.83 353 LYS A C 1
ATOM 1237 O O . LYS A 1 100 ? 53.085 29.070 47.925 1.00 47.27 353 LYS A O 1
ATOM 1256 N N . ALA A 1 101 ? 51.501 30.601 48.406 1.00 48.21 354 ALA A N 1
ATOM 1257 C CA . ALA A 1 101 ? 52.049 31.626 47.523 1.00 51.15 354 ALA A CA 1
ATOM 1258 C C . ALA A 1 101 ? 52.172 31.096 46.091 1.00 50.19 354 ALA A C 1
ATOM 1259 O O . ALA A 1 101 ? 51.183 30.645 45.517 1.00 49.82 354 ALA A O 1
ATOM 1266 N N . GLN A 1 102 ? 53.377 31.140 45.526 1.00 52.21 355 GLN A N 1
ATOM 1267 C CA . GLN A 1 102 ? 53.611 30.664 44.165 1.00 55.27 355 GLN A CA 1
ATOM 1268 C C . GLN A 1 102 ? 54.226 29.264 44.156 1.00 48.54 355 GLN A C 1
ATOM 1269 O O . GLN A 1 102 ? 54.722 28.796 43.128 1.00 46.84 355 GLN A O 1
ATOM 1283 N N . GLY A 1 103 ? 54.189 28.598 45.305 1.00 44.77 356 GLY A N 1
ATOM 1284 C CA . GLY A 1 103 ? 54.763 27.272 45.431 1.00 43.29 356 GLY A CA 1
ATOM 1285 C C . GLY A 1 103 ? 53.857 26.186 44.884 1.00 40.63 356 GLY A C 1
ATOM 1286 O O . GLY A 1 103 ? 52.688 26.429 44.567 1.00 38.21 356 GLY A O 1
ATOM 1290 N N . GLY A 1 104 ? 54.403 24.981 44.758 1.00 41.93 357 GLY A N 1
ATOM 1291 C CA . GLY A 1 104 ? 53.608 23.831 44.376 1.00 39.58 357 GLY A CA 1
ATOM 1292 C C . GLY A 1 104 ? 52.770 23.358 45.546 1.00 36.04 357 GLY A C 1
ATOM 1293 O O . GLY A 1 104 ? 52.929 23.846 46.667 1.00 38.37 357 GLY A O 1
ATOM 1297 N N . ASP A 1 105 ? 51.888 22.400 45.286 1.00 33.64 358 ASP A N 1
ATOM 1298 C CA . ASP A 1 105 ? 51.021 21.855 46.324 1.00 31.40 358 ASP A CA 1
ATOM 1299 C C . ASP A 1 105 ? 51.845 21.270 47.465 1.00 29.79 358 ASP A C 1
ATOM 1300 O O . ASP A 1 105 ? 52.851 20.600 47.226 1.00 28.57 358 ASP A O 1
ATOM 1309 N N . ILE A 1 106 ? 51.415 21.547 48.695 1.00 28.25 359 ILE A N 1
ATOM 1310 C CA . ILE A 1 106 ? 52.032 20.983 49.892 1.00 27.29 359 ILE A CA 1
ATOM 1311 C C . ILE A 1 106 ? 51.193 19.821 50.411 1.00 25.91 359 ILE A C 1
ATOM 1312 O O . ILE A 1 106 ? 51.659 19.008 51.210 1.00 26.00 359 ILE A O 1
ATOM 1328 N N . TRP A 1 107 ? 49.953 19.756 49.937 1.00 25.71 360 TRP A N 1
ATOM 1329 C CA . TRP A 1 107 ? 49.021 18.699 50.300 1.00 23.77 360 TRP A CA 1
ATOM 1330 C C . TRP A 1 107 ? 48.038 18.486 49.160 1.00 25.76 360 TRP A C 1
ATOM 1331 O O . TRP A 1 107 ? 47.569 19.446 48.564 1.00 24.69 360 TRP A O 1
ATOM 1352 N N . GLY A 1 108 ? 47.732 17.231 48.860 1.00 25.65 361 GLY A N 1
ATOM 1353 C CA . GLY A 1 108 ? 46.708 16.928 47.882 1.00 25.86 361 GLY A CA 1
ATOM 1354 C C . GLY A 1 108 ? 46.194 15.510 47.996 1.00 24.23 361 GLY A C 1
ATOM 1355 O O . GLY A 1 108 ? 46.944 14.594 48.326 1.00 23.92 361 GLY A O 1
ATOM 1359 N N . ASP A 1 109 ? 44.908 15.327 47.708 1.00 23.11 362 ASP A N 1
ATOM 1360 C CA . ASP A 1 109 ? 44.314 13.998 47.688 1.00 26.01 362 ASP A CA 1
ATOM 1361 C C . ASP A 1 109 ? 43.009 14.025 46.889 1.00 25.89 362 ASP A C 1
ATOM 1362 O O . ASP A 1 109 ? 42.556 15.088 46.463 1.00 24.41 362 ASP A O 1
ATOM 1371 N N . SER A 1 110 ? 42.418 12.855 46.678 1.00 28.52 363 SER A N 1
ATOM 1372 C CA . SER A 1 110 ? 41.158 12.749 45.953 1.00 26.45 363 SER A CA 1
ATOM 1373 C C . SER A 1 110 ? 40.421 11.487 46.363 1.00 27.57 363 SER A C 1
ATOM 1374 O O . SER A 1 110 ? 40.956 10.657 47.099 1.00 29.20 363 SER A O 1
ATOM 1382 N N . ASN A 1 111 ? 39.195 11.338 45.872 1.00 26.57 364 ASN A N 1
ATOM 1383 C CA . ASN A 1 111 ? 38.406 10.144 46.143 1.00 30.61 364 ASN A CA 1
ATOM 1384 C C . ASN A 1 111 ? 39.051 8.898 45.553 1.00 33.85 364 ASN A C 1
ATOM 1385 O O . ASN A 1 111 ? 38.879 7.799 46.075 1.00 37.29 364 ASN A O 1
ATOM 1396 N N . ILE A 1 112 ? 39.784 9.070 44.455 1.00 32.13 365 ILE A N 1
ATOM 1397 C CA . ILE A 1 112 ? 40.434 7.946 43.792 1.00 35.76 365 ILE A CA 1
ATOM 1398 C C . ILE A 1 112 ? 41.489 7.335 44.717 1.00 35.37 365 ILE A C 1
ATOM 1399 O O . ILE A 1 112 ? 41.524 6.119 44.917 1.00 36.89 365 ILE A O 1
ATOM 1415 N N . GLY A 1 113 ? 42.339 8.184 45.281 1.00 34.39 366 GLY A N 1
ATOM 1416 C CA . GLY A 1 113 ? 43.333 7.737 46.239 1.00 37.51 366 GLY A CA 1
ATOM 1417 C C . GLY A 1 113 ? 42.665 7.096 47.443 1.00 36.71 366 GLY A C 1
ATOM 1418 O O . GLY A 1 113 ? 43.127 6.081 47.963 1.00 38.63 366 GLY A O 1
ATOM 1422 N N . ALA A 1 114 ? 41.554 7.685 47.866 1.00 34.40 367 ALA A N 1
ATOM 1423 C CA . ALA A 1 114 ? 40.818 7.201 49.027 1.00 34.79 367 ALA A CA 1
ATOM 1424 C C . ALA A 1 114 ? 40.057 5.911 48.718 1.00 36.81 367 ALA A C 1
ATOM 1425 O O . ALA A 1 114 ? 39.561 5.243 49.628 1.00 39.12 367 ALA A O 1
ATOM 1432 N N . GLY A 1 115 ? 39.960 5.567 47.437 1.00 36.93 368 GLY A N 1
ATOM 1433 C CA . GLY A 1 115 ? 39.380 4.301 47.027 1.00 39.12 368 GLY A CA 1
ATOM 1434 C C . GLY A 1 115 ? 37.866 4.336 46.976 1.00 40.92 368 GLY A C 1
ATOM 1435 O O . GLY A 1 115 ? 37.207 3.306 47.123 1.00 44.51 368 GLY A O 1
ATOM 1439 N N . SER A 1 116 ? 37.318 5.528 46.761 1.00 38.85 369 SER A N 1
ATOM 1440 C CA . SER A 1 116 ? 35.875 5.722 46.730 1.00 40.88 369 SER A CA 1
ATOM 1441 C C . SER A 1 116 ? 35.419 6.168 45.346 1.00 39.43 369 SER A C 1
ATOM 1442 O O . SER A 1 116 ? 35.669 7.298 44.929 1.00 35.91 369 SER A O 1
ATOM 1450 N N . ALA A 1 117 ? 34.749 5.270 44.637 1.00 39.72 370 ALA A N 1
ATOM 1451 C CA . ALA A 1 117 ? 34.225 5.586 43.318 1.00 42.58 370 ALA A CA 1
ATOM 1452 C C . ALA A 1 117 ? 33.073 6.581 43.432 1.00 41.85 370 ALA A C 1
ATOM 1453 O O . ALA A 1 117 ? 32.241 6.483 44.336 1.00 41.95 370 ALA A O 1
ATOM 1460 N N . ILE A 1 118 ? 33.049 7.548 42.520 1.00 37.62 371 ILE A N 1
ATOM 1461 C CA . ILE A 1 118 ? 31.964 8.519 42.443 1.00 36.70 371 ILE A CA 1
ATOM 1462 C C . ILE A 1 118 ? 31.359 8.499 41.054 1.00 37.64 371 ILE A C 1
ATOM 1463 O O . ILE A 1 118 ? 32.079 8.564 40.063 1.00 40.16 371 ILE A O 1
ATOM 1479 N N . THR A 1 119 ? 30.035 8.419 40.997 1.00 39.12 372 THR A N 1
ATOM 1480 C CA . THR A 1 119 ? 29.302 8.627 39.760 1.00 40.88 372 THR A CA 1
ATOM 1481 C C . THR A 1 119 ? 28.345 9.794 39.953 1.00 41.57 372 THR A C 1
ATOM 1482 O O . THR A 1 119 ? 27.510 9.787 40.857 1.00 44.38 372 THR A O 1
ATOM 1493 N N . LEU A 1 120 ? 28.492 10.807 39.107 1.00 40.05 373 LEU A N 1
ATOM 1494 C CA . LEU A 1 120 ? 27.623 11.971 39.147 1.00 39.29 373 LEU A CA 1
ATOM 1495 C C . LEU A 1 120 ? 26.301 11.690 38.445 1.00 38.57 373 LEU A C 1
ATOM 1496 O O . LEU A 1 120 ? 26.266 11.049 37.394 1.00 42.80 373 LEU A O 1
ATOM 1512 N N . ARG A 1 121 ? 25.215 12.168 39.042 1.00 40.56 374 ARG A N 1
ATOM 1513 C CA . ARG A 1 121 ? 23.899 12.124 38.413 1.00 43.37 374 ARG A CA 1
ATOM 1514 C C . ARG A 1 121 ? 23.585 13.498 37.843 1.00 41.51 374 ARG A C 1
ATOM 1515 O O . ARG A 1 121 ? 24.207 14.481 38.237 1.00 42.56 374 ARG A O 1
ATOM 1536 N N . PRO A 1 122 ? 22.631 13.575 36.903 1.00 42.35 375 PRO A N 1
ATOM 1537 C CA . PRO A 1 122 ? 22.229 14.882 36.373 1.00 42.64 375 PRO A CA 1
ATOM 1538 C C . PRO A 1 122 ? 21.727 15.819 37.466 1.00 43.53 375 PRO A C 1
ATOM 1539 O O . PRO A 1 122 ? 21.029 15.379 38.381 1.00 41.28 375 PRO A O 1
ATOM 1550 N N . GLY A 1 123 ? 22.092 17.093 37.368 1.00 41.80 376 GLY A N 1
ATOM 1551 C CA . GLY A 1 123 ? 21.642 18.096 38.313 1.00 40.00 376 GLY A CA 1
ATOM 1552 C C . GLY A 1 123 ? 22.601 18.324 39.466 1.00 38.83 376 GLY A C 1
ATOM 1553 O O . GLY A 1 123 ? 23.801 18.082 39.347 1.00 37.60 376 GLY A O 1
ATOM 1557 N N . ARG A 1 124 ? 22.058 18.781 40.591 1.00 36.85 377 ARG A N 1
ATOM 1558 C CA . ARG A 1 124 ? 22.866 19.184 41.734 1.00 35.87 377 ARG A CA 1
ATOM 1559 C C . ARG A 1 124 ? 23.012 18.046 42.734 1.00 34.58 377 ARG A C 1
ATOM 1560 O O . ARG A 1 124 ? 22.041 17.345 43.035 1.00 38.47 377 ARG A O 1
ATOM 1581 N N . GLN A 1 125 ? 24.227 17.867 43.241 1.00 33.57 378 GLN A N 1
ATOM 1582 C CA . GLN A 1 125 ? 24.505 16.857 44.253 1.00 33.60 378 GLN A CA 1
ATOM 1583 C C . GLN A 1 125 ? 25.654 17.296 45.140 1.00 32.38 378 GLN A C 1
ATOM 1584 O O . GLN A 1 125 ? 26.378 18.240 44.812 1.00 31.12 378 GLN A O 1
ATOM 1598 N N . ARG A 1 126 ? 25.817 16.611 46.269 1.00 27.71 379 ARG A N 1
ATOM 1599 C CA . ARG A 1 126 ? 26.872 16.950 47.210 1.00 30.94 379 ARG A CA 1
ATOM 1600 C C . ARG A 1 126 ? 27.856 15.813 47.415 1.00 30.85 379 ARG A C 1
ATOM 1601 O O . ARG A 1 126 ? 27.479 14.644 47.496 1.00 33.25 379 ARG A O 1
ATOM 1622 N N . ILE A 1 127 ? 29.127 16.188 47.488 1.00 29.70 380 ILE A N 1
ATOM 1623 C CA . ILE A 1 127 ? 30.209 15.283 47.832 1.00 29.68 380 ILE A CA 1
ATOM 1624 C C . ILE A 1 127 ? 30.917 15.892 49.029 1.00 25.97 380 ILE A C 1
ATOM 1625 O O . ILE A 1 127 ? 31.282 17.070 49.004 1.00 26.09 380 ILE A O 1
ATOM 1641 N N . VAL A 1 128 ? 31.108 15.095 50.070 1.00 26.58 381 VAL A N 1
ATOM 1642 C CA . VAL A 1 128 ? 31.653 15.611 51.314 1.00 25.38 381 VAL A CA 1
ATOM 1643 C C . VAL A 1 128 ? 32.866 14.802 51.757 1.00 23.05 381 VAL A C 1
ATOM 1644 O O . VAL A 1 128 ? 32.801 13.572 51.882 1.00 23.38 381 VAL A O 1
ATOM 1657 N N . TYR A 1 129 ? 33.970 15.519 51.964 1.00 23.55 382 TYR A N 1
ATOM 1658 C CA . TYR A 1 129 ? 35.226 14.956 52.449 1.00 22.91 382 TYR A CA 1
ATOM 1659 C C . TYR A 1 129 ? 35.594 15.511 53.815 1.00 23.69 382 TYR A C 1
ATOM 1660 O O . TYR A 1 129 ? 35.203 16.623 54.171 1.00 24.93 382 TYR A O 1
ATOM 1678 N N . LYS A 1 130 ? 36.398 14.754 54.548 1.00 22.90 383 LYS A N 1
ATOM 1679 C CA . LYS A 1 130 ? 37.086 15.284 55.716 1.00 23.00 383 LYS A CA 1
ATOM 1680 C C . LYS A 1 130 ? 38.574 15.044 55.620 1.00 24.42 383 LYS A C 1
ATOM 1681 O O . LYS A 1 130 ? 39.012 14.055 55.027 1.00 24.07 383 LYS A O 1
ATOM 1700 N N . ALA A 1 131 ? 39.343 15.948 56.219 1.00 24.17 384 ALA A N 1
ATOM 1701 C CA . ALA A 1 131 ? 40.768 15.732 56.420 1.00 21.68 384 ALA A CA 1
ATOM 1702 C C . ALA A 1 131 ? 41.230 16.448 57.676 1.00 22.17 384 ALA A C 1
ATOM 1703 O O . ALA A 1 131 ? 40.735 17.522 58.013 1.00 23.06 384 ALA A O 1
ATOM 1710 N N . THR A 1 132 ? 42.198 15.842 58.345 1.00 23.57 385 THR A N 1
ATOM 1711 C CA . THR A 1 132 ? 42.830 16.435 59.513 1.00 22.52 385 THR A CA 1
ATOM 1712 C C . THR A 1 132 ? 44.129 17.056 59.035 1.00 23.75 385 THR A C 1
ATOM 1713 O O . THR A 1 132 ? 45.026 16.343 58.601 1.00 26.68 385 THR A O 1
ATOM 1724 N N . LEU A 1 133 ? 44.217 18.380 59.088 1.00 19.29 386 LEU A N 1
ATOM 1725 C CA . LEU A 1 133 ? 45.263 19.091 58.353 1.00 21.17 386 LEU A CA 1
ATOM 1726 C C . LEU A 1 133 ? 46.327 19.712 59.259 1.00 22.12 386 LEU A C 1
ATOM 1727 O O . LEU A 1 133 ? 46.145 20.812 59.778 1.00 22.94 386 LEU A O 1
ATOM 1743 N N . PRO A 1 134 ? 47.463 19.016 59.415 1.00 23.14 387 PRO A N 1
ATOM 1744 C CA . PRO A 1 134 ? 48.543 19.531 60.258 1.00 24.82 387 PRO A CA 1
ATOM 1745 C C . PRO A 1 134 ? 49.403 20.534 59.493 1.00 26.15 387 PRO A C 1
ATOM 1746 O O . PRO A 1 134 ? 50.560 20.256 59.157 1.00 25.00 387 PRO A O 1
ATOM 1757 N N . ILE A 1 135 ? 48.814 21.692 59.212 1.00 26.60 388 ILE A N 1
ATOM 1758 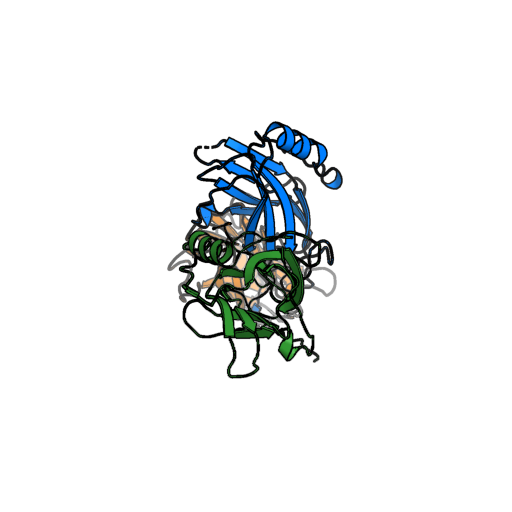C CA . ILE A 1 135 ? 49.472 22.743 58.448 1.00 22.83 388 ILE A CA 1
ATOM 1759 C C . ILE A 1 135 ? 49.772 23.936 59.352 1.00 25.21 388 ILE A C 1
ATOM 1760 O O . ILE A 1 135 ? 48.888 24.451 60.039 1.00 23.80 388 ILE A O 1
ATOM 1776 N N . ASN A 1 136 ? 51.027 24.369 59.348 1.00 24.60 389 ASN A N 1
ATOM 1777 C CA . ASN A 1 136 ? 51.461 25.468 60.193 1.00 26.60 389 ASN A CA 1
ATOM 1778 C C . ASN A 1 136 ? 50.813 26.791 59.816 1.00 27.36 389 ASN A C 1
ATOM 1779 O O . ASN A 1 136 ? 50.344 26.967 58.688 1.00 26.52 389 ASN A O 1
ATOM 1790 N N . SER A 1 137 ? 50.797 27.711 60.776 1.00 28.55 390 SER A N 1
ATOM 1791 C CA . SER A 1 137 ? 50.247 29.048 60.587 1.00 30.14 390 SER A CA 1
ATOM 1792 C C . SER A 1 137 ? 50.712 29.685 59.285 1.00 30.93 390 SER A C 1
ATOM 1793 O O . SER A 1 137 ? 51.896 29.631 58.942 1.00 29.56 390 SER A O 1
ATOM 1801 N N . GLY A 1 138 ? 49.774 30.282 58.559 1.00 27.40 391 GLY A N 1
ATOM 1802 C CA . GLY A 1 138 ? 50.116 31.036 57.370 1.00 27.93 391 GLY A CA 1
ATOM 1803 C C . GLY A 1 138 ? 48.954 31.187 56.413 1.00 26.07 391 GLY A C 1
ATOM 1804 O O . GLY A 1 138 ? 47.846 30.718 56.683 1.00 27.95 391 GLY A O 1
ATOM 1808 N N . ASP A 1 139 ? 49.225 31.855 55.296 1.00 27.03 392 ASP A N 1
ATOM 1809 C CA . ASP A 1 139 ? 48.242 32.063 54.241 1.00 28.83 392 ASP A CA 1
ATOM 1810 C C . ASP A 1 139 ? 48.452 31.053 53.122 1.00 29.18 392 ASP A C 1
ATOM 1811 O O . ASP A 1 139 ? 49.560 30.923 52.593 1.00 30.89 392 ASP A O 1
ATOM 1820 N N . TYR A 1 140 ? 47.385 30.342 52.771 1.00 26.16 393 TYR A N 1
ATOM 1821 C CA . TYR A 1 140 ? 47.452 29.290 51.767 1.00 24.28 393 TYR A CA 1
ATOM 1822 C C . TYR A 1 140 ? 46.354 29.467 50.734 1.00 27.83 393 TYR A C 1
ATOM 1823 O O . TYR A 1 140 ? 45.484 30.327 50.878 1.00 28.32 393 TYR A O 1
ATOM 1841 N N . LEU A 1 141 ? 46.413 28.637 49.697 1.00 24.08 394 LEU A N 1
ATOM 1842 C CA . LEU A 1 141 ? 45.430 28.643 48.626 1.00 23.77 394 LEU A CA 1
ATOM 1843 C C . LEU A 1 141 ? 44.843 27.255 48.483 1.00 22.96 394 LEU A C 1
ATOM 1844 O O . LEU A 1 141 ? 45.565 26.265 48.575 1.00 25.97 394 LEU A O 1
ATOM 1860 N N . ILE A 1 142 ? 43.537 27.189 48.262 1.00 21.89 395 ILE A N 1
ATOM 1861 C CA . ILE A 1 142 ? 42.858 25.921 48.030 1.00 21.46 395 ILE A CA 1
ATOM 1862 C C . ILE A 1 142 ? 42.545 25.765 46.555 1.00 23.66 395 ILE A C 1
ATOM 1863 O O . ILE A 1 142 ? 41.961 26.649 45.940 1.00 27.22 395 ILE A O 1
ATOM 1879 N N . HIS A 1 143 ? 42.943 24.620 46.019 1.00 24.03 396 HIS A N 1
ATOM 1880 C CA . HIS A 1 143 ? 42.678 24.253 44.642 1.00 25.85 396 HIS A CA 1
ATOM 1881 C C . HIS A 1 143 ? 41.808 23.018 44.626 1.00 26.73 396 HIS A C 1
ATOM 1882 O O . HIS A 1 143 ? 41.956 22.141 45.467 1.00 25.24 396 HIS A O 1
ATOM 1896 N N A CYS A 1 144 ? 40.896 22.959 43.662 0.54 24.02 397 CYS A N 1
ATOM 1897 N N B CYS A 1 144 ? 40.902 22.923 43.669 0.46 24.27 397 CYS A N 1
ATOM 1898 C CA A CYS A 1 144 ? 40.014 21.811 43.505 0.54 24.05 397 CYS A CA 1
ATOM 1899 C CA B CYS A 1 144 ? 40.146 21.691 43.527 0.46 24.27 397 CYS A CA 1
ATOM 1900 C C A CYS A 1 144 ? 39.906 21.471 42.031 0.54 27.52 397 CYS A C 1
ATOM 1901 C C B CYS A 1 144 ? 39.792 21.465 42.078 0.46 27.61 397 CYS A C 1
ATOM 1902 O O A CYS A 1 144 ? 40.027 22.356 41.186 0.54 28.61 397 CYS A O 1
ATOM 1903 O O B CYS A 1 144 ? 39.593 22.408 41.314 0.46 29.14 397 CYS A O 1
ATOM 1918 N N . GLY A 1 145 ? 39.710 20.192 41.722 1.00 29.35 398 GLY A N 1
ATOM 1919 C CA . GLY A 1 145 ? 39.553 19.773 40.345 1.00 31.16 398 GLY A CA 1
ATOM 1920 C C . GLY A 1 145 ? 38.572 18.635 40.216 1.00 30.30 398 GLY A C 1
ATOM 1921 O O . GLY A 1 145 ? 38.565 17.699 41.017 1.00 29.86 398 GLY A O 1
ATOM 1925 N N . LEU A 1 146 ? 37.738 18.739 39.187 1.00 28.84 399 LEU A N 1
ATOM 1926 C CA . LEU A 1 146 ? 36.777 17.714 38.831 1.00 31.04 399 LEU A CA 1
ATOM 1927 C C . LEU A 1 146 ? 37.160 17.190 37.457 1.00 30.97 399 LEU A C 1
ATOM 1928 O O . LEU A 1 146 ? 37.371 17.976 36.546 1.00 31.03 399 LEU A O 1
ATOM 1944 N N . ALA A 1 147 ? 37.266 15.872 37.322 1.00 31.84 400 ALA A N 1
ATOM 1945 C CA . ALA A 1 147 ? 37.653 15.254 36.059 1.00 35.44 400 ALA A CA 1
ATOM 1946 C C . ALA A 1 147 ? 37.057 13.856 35.932 1.00 37.82 400 ALA A C 1
ATOM 1947 O O . ALA A 1 147 ? 36.656 13.247 36.927 1.00 39.98 400 ALA A O 1
ATOM 1954 N N . LYS A 1 148 ? 36.987 13.361 34.700 1.00 36.33 401 LYS A N 1
ATOM 1955 C CA . LYS A 1 148 ? 36.629 11.972 34.449 1.00 38.85 401 LYS A CA 1
ATOM 1956 C C . LYS A 1 148 ? 37.907 11.186 34.210 1.00 44.41 401 LYS A C 1
ATOM 1957 O O . LYS A 1 148 ? 38.639 11.467 33.261 1.00 48.72 401 LYS A O 1
ATOM 1976 N N . VAL A 1 149 ? 38.184 10.210 35.067 1.00 48.58 402 VAL A N 1
ATOM 1977 C CA . VAL A 1 149 ? 39.400 9.425 34.927 1.00 56.19 402 VAL A CA 1
ATOM 1978 C C . VAL A 1 149 ? 39.280 8.538 33.693 1.00 60.84 402 VAL A C 1
ATOM 1979 O O . VAL A 1 149 ? 38.209 7.996 33.408 1.00 61.79 402 VAL A O 1
ATOM 1992 N N . GLY A 1 150 ? 40.378 8.412 32.955 1.00 62.41 403 GLY A N 1
ATOM 1993 C CA . GLY A 1 150 ? 40.387 7.664 31.711 1.00 64.32 403 GLY A CA 1
ATOM 1994 C C . GLY A 1 150 ? 39.951 6.224 31.884 1.00 69.32 403 GLY A C 1
ATOM 1995 O O . GLY A 1 150 ? 39.077 5.745 31.161 1.00 73.76 403 GLY A O 1
ATOM 1999 N N . ARG A 1 154 ? 42.477 11.338 31.002 1.00 64.82 407 ARG A N 1
ATOM 2000 C CA . ARG A 1 154 ? 41.655 12.211 31.833 1.00 54.92 407 ARG A CA 1
ATOM 2001 C C . ARG A 1 154 ? 40.952 13.286 31.005 1.00 55.24 407 ARG A C 1
ATOM 2002 O O . ARG A 1 154 ? 41.551 13.885 30.106 1.00 57.77 407 ARG A O 1
ATOM 2023 N N . GLU A 1 155 ? 39.673 13.503 31.302 1.00 48.64 408 GLU A N 1
ATOM 2024 C CA . GLU A 1 155 ? 38.934 14.652 30.789 1.00 44.54 408 GLU A CA 1
ATOM 2025 C C . GLU A 1 155 ? 38.747 15.653 31.912 1.00 41.07 408 GLU A C 1
ATOM 2026 O O . GLU A 1 155 ? 38.019 15.379 32.864 1.00 37.96 408 GLU A O 1
ATOM 2038 N N . GLU A 1 156 ? 39.386 16.813 31.810 1.00 40.90 409 GLU A N 1
ATOM 2039 C CA . GLU A 1 156 ? 39.178 17.850 32.816 1.00 39.85 409 GLU A CA 1
ATOM 2040 C C . GLU A 1 156 ? 37.776 18.417 32.642 1.00 37.31 409 GLU A C 1
ATOM 2041 O O . GLU A 1 156 ? 37.415 18.892 31.555 1.00 37.03 409 GLU A O 1
ATOM 2053 N N . LEU A 1 157 ? 36.988 18.342 33.706 1.00 34.61 410 LEU A N 1
ATOM 2054 C CA . LEU A 1 157 ? 35.627 18.861 33.705 1.00 30.93 410 LEU A CA 1
ATOM 2055 C C . LEU A 1 157 ? 35.615 20.282 34.245 1.00 30.59 410 LEU A C 1
ATOM 2056 O O . LEU A 1 157 ? 35.079 21.193 33.622 1.00 35.61 410 LEU A O 1
ATOM 2072 N N . ASP A 1 158 ? 36.232 20.472 35.406 1.00 29.64 411 ASP A N 1
ATOM 2073 C CA . ASP A 1 158 ? 36.261 21.781 36.036 1.00 31.38 411 ASP A CA 1
ATOM 2074 C C . ASP A 1 158 ? 37.430 21.858 37.006 1.00 29.96 411 ASP A C 1
ATOM 2075 O O . ASP A 1 158 ? 37.394 21.263 38.084 1.00 27.86 411 ASP A O 1
ATOM 2084 N N . GLN A 1 159 ? 38.460 22.593 36.603 1.00 29.25 412 GLN A N 1
ATOM 2085 C CA . GLN A 1 159 ? 39.653 22.798 37.421 1.00 30.18 412 GLN A CA 1
ATOM 2086 C C . GLN A 1 159 ? 39.652 24.208 37.970 1.00 29.85 412 GLN A C 1
ATOM 2087 O O . GLN A 1 159 ? 39.571 25.167 37.202 1.00 32.28 412 GLN A O 1
ATOM 2101 N N . ARG A 1 160 ? 39.770 24.332 39.290 1.00 28.33 413 ARG A N 1
ATOM 2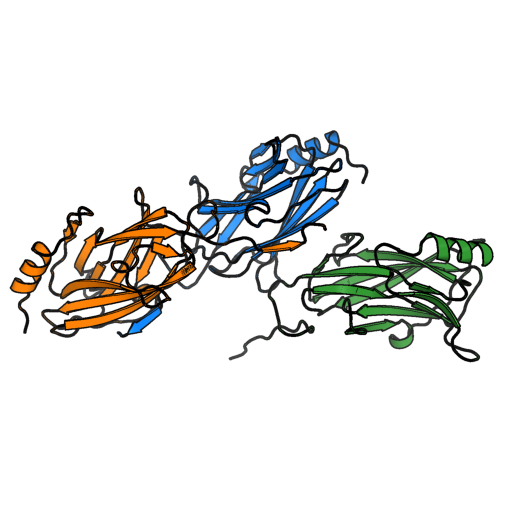102 C CA . ARG A 1 160 ? 39.673 25.627 39.946 1.00 28.37 413 ARG A CA 1
ATOM 2103 C C . ARG A 1 160 ? 40.954 25.921 40.714 1.00 30.01 413 ARG A C 1
ATOM 2104 O O . ARG A 1 160 ? 41.206 25.340 41.772 1.00 30.74 413 ARG A O 1
ATOM 2125 N N . ARG A 1 161 ? 41.757 26.824 40.154 1.00 33.60 414 ARG A N 1
ATOM 2126 C CA . ARG A 1 161 ? 43.125 27.067 40.607 1.00 34.06 414 ARG A CA 1
ATOM 2127 C C . ARG A 1 161 ? 43.449 28.559 40.665 1.00 33.88 414 ARG A C 1
ATOM 2128 O O . ARG A 1 161 ? 43.669 29.175 39.621 1.00 35.68 414 ARG A O 1
ATOM 2149 N N . PRO A 1 162 ? 43.473 29.159 41.867 1.00 34.32 415 PRO A N 1
ATOM 2150 C CA . PRO A 1 162 ? 42.986 28.674 43.160 1.00 32.27 415 PRO A CA 1
ATOM 2151 C C . PRO A 1 162 ? 41.524 29.029 43.348 1.00 32.03 415 PRO A C 1
ATOM 2152 O O . PRO A 1 162 ? 41.086 30.085 42.890 1.00 36.02 415 PRO A O 1
ATOM 2163 N N . MET A 1 163 ? 40.779 28.154 44.009 1.00 31.49 416 MET A N 1
ATOM 2164 C CA . MET A 1 163 ? 39.366 28.395 44.230 1.00 32.19 416 MET A CA 1
ATOM 2165 C C . MET A 1 163 ? 39.125 29.399 45.353 1.00 31.81 416 MET A C 1
ATOM 2166 O O . MET A 1 163 ? 38.182 30.187 45.287 1.00 32.67 416 MET A O 1
ATOM 2180 N N . MET A 1 164 ? 39.965 29.368 46.384 1.00 30.19 417 MET A N 1
ATOM 2181 C CA . MET A 1 164 ? 39.791 30.271 47.517 1.00 30.97 417 MET A CA 1
ATOM 2182 C C . MET A 1 164 ? 41.034 30.351 48.400 1.00 29.07 417 MET A C 1
ATOM 2183 O O . MET A 1 164 ? 41.904 29.479 48.353 1.00 28.49 417 MET A O 1
ATOM 2197 N N . LYS A 1 165 ? 41.105 31.408 49.203 1.00 28.73 418 LYS A N 1
ATOM 2198 C CA . LYS A 1 165 ? 42.177 31.559 50.178 1.00 28.30 418 LYS A CA 1
ATOM 2199 C C . LYS A 1 165 ? 41.789 30.861 51.468 1.00 26.73 418 LYS A C 1
ATOM 2200 O O . LYS A 1 165 ? 40.606 30.728 51.777 1.00 27.64 418 LYS A O 1
ATOM 2219 N N . VAL A 1 166 ? 42.788 30.416 52.220 1.00 23.56 419 VAL A N 1
ATOM 2220 C CA . VAL A 1 166 ? 42.553 29.876 53.549 1.00 22.91 419 VAL A CA 1
ATOM 2221 C C . VAL A 1 166 ? 43.721 30.256 54.439 1.00 24.02 419 VAL A C 1
ATOM 2222 O O . VAL A 1 166 ? 44.881 30.184 54.031 1.00 26.60 419 VAL A O 1
ATOM 2235 N N . LYS A 1 167 ? 43.393 30.695 55.648 1.00 25.31 420 LYS A N 1
ATOM 2236 C CA . LYS A 1 167 ? 44.400 31.040 56.639 1.00 24.80 420 LYS A CA 1
ATOM 2237 C C . LYS A 1 167 ? 44.418 29.990 57.740 1.00 25.56 420 LYS A C 1
ATOM 2238 O O . LYS A 1 167 ? 43.377 29.675 58.326 1.00 29.18 420 LYS A O 1
ATOM 2257 N N . PHE A 1 168 ? 45.597 29.431 57.996 1.00 25.84 421 PHE A N 1
ATOM 2258 C CA . PHE A 1 168 ? 45.803 28.567 59.150 1.00 25.52 421 PHE A CA 1
ATOM 2259 C C . PHE A 1 168 ? 46.442 29.361 60.274 1.00 25.10 421 PHE A C 1
ATOM 2260 O O . PHE A 1 168 ? 47.232 30.276 60.030 1.00 25.07 421 PHE A O 1
ATOM 2277 N N . TRP A 1 169 ? 46.089 29.017 61.506 1.00 26.23 422 TRP A N 1
ATOM 2278 C CA A TRP A 1 169 ? 46.711 29.642 62.661 0.67 29.66 422 TRP A CA 1
ATOM 2279 C CA B TRP A 1 169 ? 46.686 29.642 62.682 0.33 29.04 422 TRP A CA 1
ATOM 2280 C C . TRP A 1 169 ? 46.913 28.649 63.801 1.00 30.57 422 TRP A C 1
ATOM 2281 O O . TRP A 1 169 ? 46.183 27.669 63.937 1.00 32.86 422 TRP A O 1
ATOM 2321 N N . SER A 1 170 ? 47.917 28.927 64.613 1.00 30.28 423 SER A N 1
ATOM 2322 C CA A SER A 1 170 ? 48.105 28.229 65.873 0.64 33.57 423 SER A CA 1
ATOM 2323 C CA B SER A 1 170 ? 48.106 28.227 65.869 0.36 33.34 423 SER A CA 1
ATOM 2324 C C . SER A 1 170 ? 48.978 29.087 66.767 1.00 35.66 423 SER A C 1
ATOM 2325 O O . SER A 1 170 ? 49.870 29.783 66.287 1.00 36.17 423 SER A O 1
ATOM 2338 N N . ALA A 1 171 ? 48.708 29.050 68.064 1.00 37.74 424 ALA A N 1
ATOM 2339 C CA . ALA A 1 171 ? 49.544 29.758 69.013 1.00 40.05 424 ALA A CA 1
ATOM 2340 C C . ALA A 1 171 ? 50.848 28.983 69.164 1.00 37.71 424 ALA A C 1
ATOM 2341 O O . ALA A 1 171 ? 51.869 29.530 69.581 1.00 40.26 424 ALA A O 1
ATOM 2348 N N . ARG A 1 172 ? 50.801 27.700 68.816 1.00 33.56 425 ARG A N 1
ATOM 2349 C CA . ARG A 1 172 ? 51.993 26.866 68.787 1.00 34.23 425 ARG A CA 1
ATOM 2350 C C . ARG A 1 172 ? 52.749 27.102 67.488 1.00 34.35 425 ARG A C 1
ATOM 2351 O O . ARG A 1 172 ? 52.228 26.851 66.400 1.00 35.79 425 ARG A O 1
ATOM 2372 N N . GLU A 1 173 ? 53.981 27.582 67.612 1.00 37.36 426 GLU A N 1
ATOM 2373 C CA . GLU A 1 173 ? 54.792 27.947 66.459 1.00 38.77 426 GLU A CA 1
ATOM 2374 C C . GLU A 1 173 ? 55.769 26.839 66.079 1.00 36.92 426 GLU A C 1
ATOM 2375 O O . GLU A 1 173 ? 56.388 26.224 66.947 1.00 37.73 426 GLU A O 1
ATOM 2387 N N . LEU A 1 174 ? 55.891 26.593 64.777 1.00 31.19 427 LEU A N 1
ATOM 2388 C CA . LEU A 1 174 ? 56.858 25.636 64.239 1.00 31.25 427 LEU A CA 1
ATOM 2389 C C . LEU A 1 174 ? 57.516 26.167 62.975 1.00 31.54 427 LEU A C 1
ATOM 2390 O O . LEU A 1 174 ? 57.045 27.137 62.380 1.00 33.57 427 LEU A O 1
ATOM 2406 N N . GLY A 1 175 ? 58.598 25.510 62.564 1.00 30.41 428 GLY A N 1
ATOM 2407 C CA . GLY A 1 175 ? 59.234 25.789 61.289 1.00 31.50 428 GLY A CA 1
ATOM 2408 C C . GLY A 1 175 ? 58.651 24.922 60.190 1.00 29.62 428 GLY A C 1
ATOM 2409 O O . GLY A 1 175 ? 58.069 23.873 60.465 1.00 29.24 428 GLY A O 1
ATOM 2413 N N . GLY A 1 176 ? 58.810 25.361 58.944 1.00 30.67 429 GLY A N 1
ATOM 2414 C CA . GLY A 1 176 ? 58.300 24.625 57.799 1.00 27.75 429 GLY A CA 1
ATOM 2415 C C . GLY A 1 176 ? 56.789 24.703 57.707 1.00 25.75 429 GLY A C 1
ATOM 2416 O O . GLY A 1 176 ? 56.178 25.594 58.294 1.00 31.96 429 GLY A O 1
ATOM 2420 N N . VAL A 1 177 ? 56.184 23.766 56.984 1.00 27.76 430 VAL A N 1
ATOM 2421 C CA . VAL A 1 177 ? 54.730 23.755 56.819 1.00 25.13 430 VAL A CA 1
ATOM 2422 C C . VAL A 1 177 ? 54.050 22.696 57.676 1.00 22.29 430 VAL A C 1
ATOM 2423 O O . VAL A 1 177 ? 52.843 22.761 57.902 1.00 26.13 430 VAL A O 1
ATOM 2436 N N . ILE A 1 178 ? 54.816 21.721 58.153 1.00 25.24 431 ILE A N 1
ATOM 2437 C CA . ILE A 1 178 ? 54.224 20.588 58.849 1.00 21.33 431 ILE A CA 1
ATOM 2438 C C . ILE A 1 178 ? 54.048 20.872 60.328 1.00 21.48 431 ILE A C 1
ATOM 2439 O O . ILE A 1 178 ? 55.013 21.101 61.056 1.00 25.62 431 ILE A O 1
ATOM 2455 N N . HIS A 1 179 ? 52.794 20.848 60.765 1.00 21.99 432 HIS A N 1
ATOM 2456 C CA . HIS A 1 179 ? 52.483 21.076 62.166 1.00 22.96 432 HIS A CA 1
ATOM 2457 C C . HIS A 1 179 ? 52.564 19.772 62.937 1.00 23.76 432 HIS A C 1
ATOM 2458 O O . HIS A 1 179 ? 51.567 19.070 63.121 1.00 27.01 432 HIS A O 1
ATOM 2472 N N . ALA A 1 180 ? 53.773 19.467 63.396 1.00 24.07 433 ALA A N 1
ATOM 2473 C CA . ALA A 1 180 ? 54.028 18.287 64.205 1.00 25.82 433 ALA A CA 1
ATOM 2474 C C . ALA A 1 180 ? 54.819 18.704 65.434 1.00 26.76 433 ALA A C 1
ATOM 2475 O O . ALA A 1 180 ? 56.033 18.519 65.481 1.00 26.68 433 ALA A O 1
ATOM 2482 N N . PRO A 1 181 ? 54.138 19.291 66.431 1.00 28.53 434 PRO A N 1
ATOM 2483 C CA . PRO A 1 181 ? 54.880 19.795 67.592 1.00 30.48 434 PRO A CA 1
ATOM 2484 C C . PRO A 1 181 ? 55.561 18.699 68.392 1.00 31.15 434 PRO A C 1
ATOM 2485 O O . PRO A 1 181 ? 54.978 17.645 68.647 1.00 30.10 434 PRO A O 1
ATOM 2496 N N . LEU A 1 182 ? 56.808 18.960 68.767 1.00 34.03 435 LEU A N 1
ATOM 2497 C CA . LEU A 1 182 ? 57.544 18.085 69.662 1.00 32.84 435 LEU A CA 1
ATOM 2498 C C . LEU A 1 182 ? 56.902 18.092 71.035 1.00 36.60 435 LEU A C 1
ATOM 2499 O O . LEU A 1 182 ? 56.414 19.125 71.492 1.00 37.60 435 LEU A O 1
ATOM 2515 N N . LYS A 1 183 ? 56.898 16.937 71.686 1.00 35.97 436 LYS A N 1
ATOM 2516 C CA . LYS A 1 183 ? 56.637 16.900 73.116 1.00 42.02 436 LYS A CA 1
ATOM 2517 C C . LYS A 1 183 ? 57.927 16.521 73.820 1.00 41.54 436 LYS A C 1
ATOM 2518 O O . LYS A 1 183 ? 58.629 15.592 73.418 1.00 39.39 436 LYS A O 1
ATOM 2537 N N . ILE A 1 184 ? 58.247 17.285 74.857 1.00 43.40 437 ILE A N 1
ATOM 2538 C CA . ILE A 1 184 ? 59.471 17.089 75.610 1.00 46.50 437 ILE A CA 1
ATOM 2539 C C . ILE A 1 184 ? 59.212 16.052 76.692 1.00 48.86 437 ILE A C 1
ATOM 2540 O O . ILE A 1 184 ? 58.467 16.307 77.635 1.00 53.38 437 ILE A O 1
ATOM 2556 N N . ILE A 1 185 ? 59.815 14.878 76.545 1.00 50.87 438 ILE A N 1
ATOM 2557 C CA . ILE A 1 185 ? 59.586 13.783 77.480 1.00 54.70 438 ILE A CA 1
ATOM 2558 C C . ILE A 1 185 ? 60.530 13.886 78.669 1.00 58.34 438 ILE A C 1
ATOM 2559 O O . ILE A 1 185 ? 60.092 14.058 79.808 1.00 61.53 438 ILE A O 1
ATOM 2575 N N . SER A 1 186 ? 61.824 13.776 78.393 1.00 61.50 439 SER A N 1
ATOM 2576 C CA . SER A 1 186 ? 62.846 13.847 79.430 1.00 72.57 439 SER A CA 1
ATOM 2577 C C . SER A 1 186 ? 63.736 15.064 79.214 1.00 76.93 439 SER A C 1
ATOM 2578 O O . SER A 1 186 ? 64.344 15.214 78.156 1.00 67.03 439 SER A O 1
ATOM 2586 N N . ASN A 1 187 ? 63.798 15.931 80.221 1.00 92.15 440 ASN A N 1
ATOM 2587 C CA . ASN A 1 187 ? 64.634 17.124 80.162 1.00 99.14 440 ASN A CA 1
ATOM 2588 C C . ASN A 1 187 ? 66.035 16.848 80.694 1.00 103.61 440 ASN A C 1
ATOM 2589 O O . ASN A 1 187 ? 66.940 17.667 80.541 1.00 104.88 440 ASN A O 1
ATOM 2600 N N . GLU B 1 22 ? 85.926 17.722 84.294 1.00 97.00 275 GLU B N 1
ATOM 2601 C CA . GLU B 1 22 ? 84.917 16.729 83.946 1.00 98.42 275 GLU B CA 1
ATOM 2602 C C . GLU B 1 22 ? 85.189 16.199 82.534 1.00 98.69 275 GLU B C 1
ATOM 2603 O O . GLU B 1 22 ? 85.822 15.155 82.371 1.00 103.96 275 GLU B O 1
ATOM 2614 N N . VAL B 1 23 ? 84.711 16.918 81.522 1.00 92.83 276 VAL B N 1
ATOM 2615 C CA . VAL B 1 23 ? 85.146 16.715 80.147 1.00 87.22 276 VAL B CA 1
ATOM 2616 C C . VAL B 1 23 ? 85.586 18.078 79.642 1.00 84.56 276 VAL B C 1
ATOM 2617 O O . VAL B 1 23 ? 84.896 19.075 79.850 1.00 82.61 276 VAL B O 1
ATOM 2630 N N . SER B 1 24 ? 86.748 18.129 79.005 1.00 85.19 277 SER B N 1
ATOM 2631 C CA . SER B 1 24 ? 87.291 19.401 78.563 1.00 83.60 277 SER B CA 1
ATOM 2632 C C . SER B 1 24 ? 86.590 19.845 77.289 1.00 77.70 277 SER B C 1
ATOM 2633 O O . SER B 1 24 ? 86.248 19.021 76.440 1.00 76.40 277 SER B O 1
ATOM 2641 N N . VAL B 1 25 ? 86.361 21.148 77.167 1.00 74.68 278 VAL B N 1
ATOM 2642 C CA . VAL B 1 25 ? 85.843 21.707 75.929 1.00 71.32 278 VAL B CA 1
ATOM 2643 C C . VAL B 1 25 ? 86.808 21.341 74.808 1.00 70.63 278 VAL B C 1
ATOM 2644 O O . VAL B 1 25 ? 86.406 21.129 73.665 1.00 68.79 278 VAL B O 1
ATOM 2657 N N . GLU B 1 26 ? 88.087 21.253 75.165 1.00 72.91 279 GLU B N 1
ATOM 2658 C CA . GLU B 1 26 ? 89.130 20.820 74.247 1.00 74.18 279 GLU B CA 1
ATOM 2659 C C . GLU B 1 26 ? 88.787 19.453 73.677 1.00 74.75 279 GLU B C 1
ATOM 2660 O O . GLU B 1 26 ? 88.920 19.219 72.476 1.00 72.59 279 GLU B O 1
ATOM 2672 N N . GLU B 1 27 ? 88.346 18.553 74.550 1.00 78.20 280 GLU B N 1
ATOM 2673 C CA . GLU B 1 27 ? 87.920 17.226 74.128 1.00 78.54 280 GLU B CA 1
ATOM 2674 C C . GLU B 1 27 ? 86.675 17.331 73.258 1.00 71.59 280 GLU B C 1
ATOM 2675 O O . GLU B 1 27 ? 86.611 16.729 72.191 1.00 70.16 280 GLU B O 1
ATOM 2687 N N . LEU B 1 28 ? 85.698 18.111 73.714 1.00 69.36 281 LEU B N 1
ATOM 2688 C CA . LEU B 1 28 ? 84.435 18.257 72.995 1.00 67.17 281 LEU B CA 1
ATOM 2689 C C . LEU B 1 28 ? 84.656 18.842 71.607 1.00 65.19 281 LEU B C 1
ATOM 2690 O O . LEU B 1 28 ? 83.972 18.469 70.653 1.00 63.63 281 LEU B O 1
ATOM 2706 N N . LYS B 1 29 ? 85.610 19.761 71.499 1.00 66.28 282 LYS B N 1
ATOM 2707 C CA . LYS B 1 29 ? 85.989 20.312 70.205 1.00 65.80 282 LYS B CA 1
ATOM 2708 C C . LYS B 1 29 ? 86.565 19.209 69.322 1.00 66.30 282 LYS B C 1
ATOM 2709 O O . LYS B 1 29 ? 86.255 19.130 68.133 1.00 65.14 282 LYS B O 1
ATOM 2728 N N . ALA B 1 30 ? 87.401 18.359 69.913 1.00 68.41 283 ALA B N 1
ATOM 2729 C CA . ALA B 1 30 ? 87.990 17.236 69.192 1.00 69.82 283 ALA B CA 1
ATOM 2730 C C . ALA B 1 30 ? 86.923 16.209 68.816 1.00 68.53 283 ALA B C 1
ATOM 2731 O O . ALA B 1 30 ? 86.916 15.701 67.695 1.00 68.50 283 ALA B O 1
ATOM 2738 N N . ILE B 1 31 ? 86.034 15.904 69.760 1.00 68.25 284 ILE B N 1
ATOM 2739 C CA . ILE B 1 31 ? 84.898 15.020 69.505 1.00 67.64 284 ILE B CA 1
ATOM 2740 C C . ILE B 1 31 ? 84.092 15.528 68.316 1.00 64.94 284 ILE B C 1
ATOM 2741 O O . ILE B 1 31 ? 83.756 14.773 67.403 1.00 63.80 284 ILE B O 1
ATOM 2757 N N . GLN B 1 32 ? 83.783 16.820 68.352 1.00 63.67 285 GLN B N 1
ATOM 2758 C CA . GLN B 1 32 ? 82.934 17.455 67.352 1.00 62.65 285 GLN B CA 1
ATOM 2759 C C . GLN B 1 32 ? 83.535 17.344 65.957 1.00 64.17 285 GLN B C 1
ATOM 2760 O O . GLN B 1 32 ? 82.848 17.000 64.994 1.00 60.24 285 GLN B O 1
ATOM 2774 N N . LEU B 1 33 ? 84.824 17.643 65.863 1.00 69.65 286 LEU B N 1
ATOM 2775 C CA . LEU B 1 33 ? 85.539 17.607 64.596 1.00 76.40 286 LEU B CA 1
ATOM 2776 C C . LEU B 1 33 ? 85.687 16.170 64.109 1.00 74.27 286 LEU B C 1
ATOM 2777 O O . LEU B 1 33 ? 85.608 15.894 62.911 1.00 73.04 286 LEU B O 1
ATOM 2793 N N . ARG B 1 34 ? 85.892 15.259 65.053 1.00 74.70 287 ARG B N 1
ATOM 2794 C CA . ARG B 1 34 ? 86.129 13.854 64.743 1.00 78.23 287 ARG B CA 1
ATOM 2795 C C . ARG B 1 34 ? 84.858 13.156 64.273 1.00 75.02 287 ARG B C 1
ATOM 2796 O O . ARG B 1 34 ? 84.843 12.511 63.224 1.00 74.08 287 ARG B O 1
ATOM 2817 N N . THR B 1 35 ? 83.797 13.287 65.063 1.00 81.31 288 THR B N 1
ATOM 2818 C CA . THR B 1 35 ? 82.541 12.603 64.790 1.00 82.41 288 THR B CA 1
ATOM 2819 C C . THR B 1 35 ? 81.629 13.453 63.909 1.00 76.34 288 THR B C 1
ATOM 2820 O O . THR B 1 35 ? 80.750 14.157 64.407 1.00 73.66 288 THR B O 1
ATOM 2831 N N . THR B 1 36 ? 81.850 13.382 62.600 1.00 75.80 289 THR B N 1
ATOM 2832 C CA . THR B 1 36 ? 81.039 14.109 61.629 1.00 73.91 289 THR B CA 1
ATOM 2833 C C . THR B 1 36 ? 80.672 13.182 60.472 1.00 78.01 289 THR B C 1
ATOM 2834 O O . THR B 1 36 ? 81.542 12.723 59.734 1.00 83.98 289 THR B O 1
ATOM 2845 N N . ASN B 1 37 ? 79.379 12.908 60.325 1.00 76.64 290 ASN B N 1
ATOM 2846 C CA . ASN B 1 37 ? 78.900 11.975 59.308 1.00 79.56 290 ASN B CA 1
ATOM 2847 C C . ASN B 1 37 ? 79.123 12.494 57.893 1.00 81.64 290 ASN B C 1
ATOM 2848 O O . ASN B 1 37 ? 78.547 13.506 57.494 1.00 76.22 290 ASN B O 1
ATOM 2859 N N . GLU B 1 38 ? 79.954 11.783 57.137 1.00 90.02 291 GLU B N 1
ATOM 2860 C CA . GLU B 1 38 ? 80.329 12.205 55.792 1.00 94.43 291 GLU B CA 1
ATOM 2861 C C . GLU B 1 38 ? 79.405 11.609 54.730 1.00 90.69 291 GLU B C 1
ATOM 2862 O O . GLU B 1 38 ? 79.429 12.029 53.574 1.00 92.91 291 GLU B O 1
ATOM 2874 N N . ALA B 1 39 ? 78.594 10.632 55.123 1.00 85.68 292 ALA B N 1
ATOM 2875 C CA . ALA B 1 39 ? 77.643 10.014 54.203 1.00 85.06 292 ALA B CA 1
ATOM 2876 C C . ALA B 1 39 ? 76.548 11.002 53.805 1.00 80.10 292 ALA B C 1
ATOM 2877 O O . ALA B 1 39 ? 75.870 10.812 52.793 1.00 78.13 292 ALA B O 1
ATOM 2884 N N . THR B 1 40 ? 76.380 12.049 54.609 1.00 79.76 293 THR B N 1
ATOM 2885 C CA . THR B 1 40 ? 75.423 13.113 54.315 1.00 77.66 293 THR B CA 1
ATOM 2886 C C . THR B 1 40 ? 76.135 14.428 54.016 1.00 78.50 293 THR B C 1
ATOM 2887 O O . THR B 1 40 ? 75.502 15.413 53.633 1.00 77.83 293 THR B O 1
ATOM 2898 N N . GLY B 1 41 ? 77.453 14.441 54.192 1.00 78.95 294 GLY B N 1
ATOM 2899 C CA . GLY B 1 41 ? 78.226 15.655 54.019 1.00 77.81 294 GLY B CA 1
ATOM 2900 C C . GLY B 1 41 ? 77.906 16.636 55.126 1.00 71.63 294 GLY B C 1
ATOM 2901 O O . GLY B 1 41 ? 77.680 17.821 54.878 1.00 70.38 294 GLY B O 1
ATOM 2905 N N . GLU B 1 42 ? 77.879 16.132 56.356 1.00 68.51 295 GLU B N 1
ATOM 2906 C CA . GLU B 1 42 ? 77.538 16.950 57.510 1.00 67.30 295 GLU B CA 1
ATOM 2907 C C . GLU B 1 42 ? 78.541 18.076 57.703 1.00 78.58 295 GLU B C 1
ATOM 2908 O O . GLU B 1 42 ? 79.745 17.838 57.806 1.00 88.41 295 GLU B O 1
ATOM 2920 N N . LYS B 1 43 ? 78.030 19.301 57.743 1.00 78.25 296 LYS B N 1
ATOM 2921 C CA . LYS B 1 43 ? 78.820 20.454 58.146 1.00 80.26 296 LYS B CA 1
ATOM 2922 C C . LYS B 1 43 ? 78.417 20.831 59.563 1.00 75.28 296 LYS B C 1
ATOM 2923 O O . LYS B 1 43 ? 77.236 21.044 59.852 1.00 73.35 296 LYS B O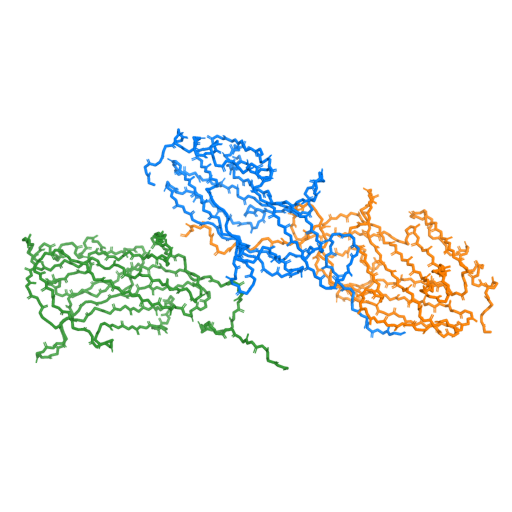 1
ATOM 2942 N N . ARG B 1 44 ? 79.412 20.901 60.439 1.00 69.16 297 ARG B N 1
ATOM 2943 C CA . ARG B 1 44 ? 79.180 20.995 61.872 1.00 58.94 297 ARG B CA 1
ATOM 2944 C C . ARG B 1 44 ? 79.940 22.169 62.478 1.00 56.23 297 ARG B C 1
ATOM 2945 O O . ARG B 1 44 ? 81.149 22.292 62.292 1.00 55.87 297 ARG B O 1
ATOM 2966 N N . PHE B 1 45 ? 79.228 23.032 63.200 1.00 50.69 298 PHE B N 1
ATOM 2967 C CA . PHE B 1 45 ? 79.847 24.208 63.807 1.00 53.89 298 PHE B CA 1
ATOM 2968 C C . PHE B 1 45 ? 79.253 24.535 65.176 1.00 50.87 298 PHE B C 1
ATOM 2969 O O . PHE B 1 45 ? 78.230 23.977 65.567 1.00 48.27 298 PHE B O 1
ATOM 2986 N N . GLY B 1 46 ? 79.918 25.435 65.898 1.00 52.39 299 GLY B N 1
ATOM 2987 C CA . GLY B 1 46 ? 79.503 25.829 67.234 1.00 55.16 299 GLY B CA 1
ATOM 2988 C C . GLY B 1 46 ? 80.678 25.900 68.196 1.00 56.20 299 GLY B C 1
ATOM 2989 O O . GLY B 1 46 ? 81.747 25.349 67.929 1.00 56.01 299 GLY B O 1
ATOM 2993 N N . SER B 1 47 ? 80.478 26.573 69.325 1.00 57.87 300 SER B N 1
ATOM 2994 C CA . SER B 1 47 ? 81.542 26.756 70.310 1.00 59.19 300 SER B CA 1
ATOM 2995 C C . SER B 1 47 ? 81.943 25.436 70.963 1.00 58.46 300 SER B C 1
ATOM 2996 O O . SER B 1 47 ? 83.038 25.319 71.514 1.00 60.59 300 SER B O 1
ATOM 3004 N N . ALA B 1 48 ? 81.045 24.458 70.900 1.00 56.06 301 ALA B N 1
ATOM 3005 C CA . ALA B 1 48 ? 81.275 23.116 71.439 1.00 57.21 301 ALA B CA 1
ATOM 3006 C C . ALA B 1 48 ? 81.462 23.104 72.959 1.00 60.80 301 ALA B C 1
ATOM 3007 O O . ALA B 1 48 ? 81.987 22.135 73.511 1.00 63.80 301 ALA B O 1
ATOM 3014 N N . ARG B 1 49 ? 81.035 24.171 73.631 1.00 60.07 302 ARG B N 1
ATOM 3015 C CA . ARG B 1 49 ? 80.954 24.165 75.091 1.00 62.74 302 ARG B CA 1
ATOM 3016 C C . ARG B 1 49 ? 80.114 22.968 75.524 1.00 67.27 302 ARG B C 1
ATOM 3017 O O . ARG B 1 49 ? 80.394 22.320 76.532 1.00 69.78 302 ARG B O 1
ATOM 3038 N N . ALA B 1 50 ? 79.077 22.694 74.741 1.00 73.00 303 ALA B N 1
ATOM 3039 C CA . ALA B 1 50 ? 78.334 21.447 74.826 1.00 65.67 303 ALA B CA 1
ATOM 3040 C C . ALA B 1 50 ? 78.095 20.956 73.406 1.00 61.16 303 ALA B C 1
ATOM 3041 O O . ALA B 1 50 ? 78.057 21.758 72.472 1.00 59.95 303 ALA B O 1
ATOM 3048 N N . ILE B 1 51 ? 77.945 19.646 73.243 1.00 58.74 304 ILE B N 1
ATOM 3049 C CA . ILE B 1 51 ? 77.728 19.064 71.923 1.00 58.20 304 ILE B CA 1
ATOM 3050 C C . ILE B 1 51 ? 76.597 18.049 71.930 1.00 56.05 304 ILE B C 1
ATOM 3051 O O . ILE B 1 51 ? 76.260 17.480 72.967 1.00 55.48 304 ILE B O 1
ATOM 3067 N N . ILE B 1 52 ? 76.015 17.836 70.756 1.00 56.25 305 ILE B N 1
ATOM 3068 C CA . ILE B 1 52 ? 75.118 16.712 70.540 1.00 53.51 305 ILE B CA 1
ATOM 3069 C C . ILE B 1 52 ? 75.994 15.506 70.222 1.00 52.02 305 ILE B C 1
ATOM 3070 O O . ILE B 1 52 ? 76.396 15.299 69.077 1.00 51.28 305 ILE B O 1
ATOM 3086 N N . GLU B 1 53 ? 76.313 14.732 71.253 1.00 52.34 306 GLU B N 1
ATOM 3087 C CA . GLU B 1 53 ? 77.210 13.593 71.106 1.00 57.14 306 GLU B CA 1
ATOM 3088 C C . GLU B 1 53 ? 76.640 12.581 70.121 1.00 55.91 306 GLU B C 1
ATOM 3089 O O . GLU B 1 53 ? 77.367 12.021 69.302 1.00 56.23 306 GLU B O 1
ATOM 3101 N N . ASP B 1 54 ? 75.335 12.348 70.207 1.00 54.79 307 ASP B N 1
ATOM 3102 C CA . ASP B 1 54 ? 74.662 11.477 69.255 1.00 54.31 307 ASP B CA 1
ATOM 3103 C C . ASP B 1 54 ? 73.150 11.650 69.301 1.00 47.68 307 ASP B C 1
ATOM 3104 O O . ASP B 1 54 ? 72.596 12.143 70.285 1.00 46.53 307 ASP B O 1
ATOM 3113 N N . LEU B 1 55 ? 72.498 11.242 68.218 1.00 45.52 308 LEU B N 1
ATOM 3114 C CA . LEU B 1 55 ? 71.046 11.157 68.160 1.00 43.99 308 LEU B CA 1
ATOM 3115 C C . LEU B 1 55 ? 70.633 9.774 67.679 1.00 48.22 308 LEU B C 1
ATOM 3116 O O . LEU B 1 55 ? 71.123 9.291 66.655 1.00 49.72 308 LEU B O 1
ATOM 3132 N N . THR B 1 56 ? 69.731 9.142 68.423 1.00 47.06 309 THR B N 1
ATOM 3133 C CA . THR B 1 56 ? 69.153 7.867 68.020 1.00 44.43 309 THR B CA 1
ATOM 3134 C C . THR B 1 56 ? 67.649 8.027 67.875 1.00 41.07 309 THR B C 1
ATOM 3135 O O . THR B 1 56 ? 66.997 8.643 68.720 1.00 39.62 309 THR B O 1
ATOM 3146 N N . ILE B 1 57 ? 67.107 7.474 66.795 1.00 42.62 310 ILE B N 1
ATOM 3147 C CA . ILE B 1 57 ? 65.692 7.621 66.479 1.00 42.67 310 ILE B CA 1
ATOM 3148 C C . ILE B 1 57 ? 64.979 6.279 66.566 1.00 39.70 310 ILE B C 1
ATOM 3149 O O . ILE B 1 57 ? 65.396 5.305 65.940 1.00 38.40 310 ILE B O 1
ATOM 3165 N N . TYR B 1 58 ? 63.904 6.242 67.350 1.00 38.17 311 TYR B N 1
ATOM 3166 C CA . TYR B 1 58 ? 63.101 5.034 67.526 1.00 40.20 311 TYR B CA 1
ATOM 3167 C C . TYR B 1 58 ? 61.729 5.199 66.890 1.00 39.68 311 TYR B C 1
ATOM 3168 O O . TYR B 1 58 ? 61.134 6.273 66.956 1.00 39.51 311 TYR B O 1
ATOM 3186 N N . LYS B 1 59 ? 61.234 4.125 66.284 1.00 40.31 312 LYS B N 1
ATOM 3187 C CA . LYS B 1 59 ? 59.902 4.113 65.695 1.00 43.51 312 LYS B CA 1
ATOM 3188 C C . LYS B 1 59 ? 58.876 3.655 66.724 1.00 43.30 312 LYS B C 1
ATOM 3189 O O . LYS B 1 59 ? 59.237 3.285 67.841 1.00 39.93 312 LYS B O 1
ATOM 3208 N N . SER B 1 60 ? 57.602 3.663 66.341 1.00 47.40 313 SER B N 1
ATOM 3209 C CA . SER B 1 60 ? 56.527 3.334 67.274 1.00 47.33 313 SER B CA 1
ATOM 3210 C C . SER B 1 60 ? 56.624 1.890 67.767 1.00 46.03 313 SER B C 1
ATOM 3211 O O . SER B 1 60 ? 56.280 1.599 68.913 1.00 44.73 313 SER B O 1
ATOM 3219 N N . ASP B 1 61 ? 57.098 0.991 66.908 1.00 46.79 314 ASP B N 1
ATOM 3220 C CA . ASP B 1 61 ? 57.249 -0.412 67.287 1.00 49.99 314 ASP B CA 1
ATOM 3221 C C . ASP B 1 61 ? 58.454 -0.631 68.201 1.00 49.32 314 ASP B C 1
ATOM 3222 O O . ASP B 1 61 ? 58.695 -1.745 68.663 1.00 53.16 314 ASP B O 1
ATOM 3231 N N . GLY B 1 62 ? 59.216 0.431 68.448 1.00 46.66 315 GLY B N 1
ATOM 3232 C CA . GLY B 1 62 ? 60.350 0.361 69.352 1.00 44.33 315 GLY B CA 1
ATOM 3233 C C . GLY B 1 62 ? 61.676 0.096 68.664 1.00 44.53 315 GLY B C 1
ATOM 3234 O O . GLY B 1 62 ? 62.719 0.082 69.318 1.00 44.91 315 GLY B O 1
ATOM 3238 N N . THR B 1 63 ? 61.643 -0.112 67.350 1.00 43.71 316 THR B N 1
ATOM 3239 C CA . THR B 1 63 ? 62.865 -0.374 66.595 1.00 48.73 316 THR B CA 1
ATOM 3240 C C . THR B 1 63 ? 63.537 0.926 66.167 1.00 49.83 316 THR B C 1
ATOM 3241 O O . THR B 1 63 ? 62.892 1.972 66.085 1.00 53.16 316 THR B O 1
ATOM 3252 N N . THR B 1 64 ? 64.837 0.852 65.893 1.00 49.79 317 THR B N 1
ATOM 3253 C CA . THR B 1 64 ? 65.606 2.022 65.479 1.00 51.87 317 THR B CA 1
ATOM 3254 C C . THR B 1 64 ? 65.617 2.154 63.960 1.00 55.58 317 THR B C 1
ATOM 3255 O O . THR B 1 64 ? 65.046 1.323 63.253 1.00 55.77 317 THR B O 1
ATOM 3266 N N . LEU B 1 65 ? 66.272 3.199 63.463 1.00 58.77 318 LEU B N 1
ATOM 3267 C CA . LEU B 1 65 ? 66.440 3.374 62.025 1.00 62.87 318 LEU B CA 1
ATOM 3268 C C . LEU B 1 65 ? 67.481 2.396 61.492 1.00 66.54 318 LEU B C 1
ATOM 3269 O O . LEU B 1 65 ? 67.359 1.894 60.378 1.00 70.03 318 LEU B O 1
ATOM 3285 N N . ALA B 1 66 ? 68.507 2.124 62.290 1.00 65.88 319 ALA B N 1
ATOM 3286 C CA . ALA B 1 66 ? 69.496 1.119 61.924 1.00 70.48 319 ALA B CA 1
ATOM 3287 C C . ALA B 1 66 ? 68.820 -0.240 61.757 1.00 76.70 319 ALA B C 1
ATOM 3288 O O . ALA B 1 66 ? 69.141 -0.996 60.840 1.00 77.82 319 ALA B O 1
ATOM 3295 N N . GLU B 1 67 ? 67.873 -0.533 62.645 1.00 80.56 320 GLU B N 1
ATOM 3296 C CA . GLU B 1 67 ? 67.117 -1.781 62.592 1.00 85.27 320 GLU B CA 1
ATOM 3297 C C . GLU B 1 67 ? 66.117 -1.779 61.436 1.00 93.08 320 GLU B C 1
ATOM 3298 O O . GLU B 1 67 ? 65.984 -2.773 60.722 1.00 102.24 320 GLU B O 1
ATOM 3310 N N . LYS B 1 68 ? 65.409 -0.665 61.267 1.00 88.79 321 LYS B N 1
ATOM 3311 C CA . LYS B 1 68 ? 64.543 -0.468 60.107 1.00 86.69 321 LYS B CA 1
ATOM 3312 C C . LYS B 1 68 ? 64.527 1.017 59.740 1.00 79.21 321 LYS B C 1
ATOM 3313 O O . LYS B 1 68 ? 63.878 1.816 60.417 1.00 77.12 321 LYS B O 1
ATOM 3332 N N . PRO B 1 69 ? 65.242 1.393 58.662 1.00 72.91 322 PRO B N 1
ATOM 3333 C CA . PRO B 1 69 ? 65.453 2.812 58.346 1.00 64.39 322 PRO B CA 1
ATOM 3334 C C . PRO B 1 69 ? 64.224 3.503 57.760 1.00 53.63 322 PRO B C 1
ATOM 3335 O O . PRO B 1 69 ? 64.295 4.682 57.404 1.00 53.33 322 PRO B O 1
ATOM 3346 N N . LEU B 1 70 ? 63.116 2.777 57.662 1.00 48.46 323 LEU B N 1
ATOM 3347 C CA . LEU B 1 70 ? 61.869 3.355 57.189 1.00 44.68 323 LEU B CA 1
ATOM 3348 C C . LEU B 1 70 ? 61.039 3.891 58.344 1.00 42.20 323 LEU B C 1
ATOM 3349 O O . LEU B 1 70 ? 60.966 3.275 59.408 1.00 46.46 323 LEU B O 1
ATOM 3365 N N . ILE B 1 71 ? 60.427 5.047 58.124 1.00 37.42 324 ILE B N 1
ATOM 3366 C CA . ILE B 1 71 ? 59.386 5.552 59.003 1.00 35.93 324 ILE B CA 1
ATOM 3367 C C . ILE B 1 71 ? 58.080 5.559 58.220 1.00 35.07 324 ILE B C 1
ATOM 3368 O O . ILE B 1 71 ? 58.034 6.034 57.089 1.00 35.19 324 ILE B O 1
ATOM 3384 N N . LYS B 1 72 ? 57.020 5.018 58.806 1.00 38.59 325 LYS B N 1
ATOM 3385 C CA . LYS B 1 72 ? 55.718 5.082 58.161 1.00 40.02 325 LYS B CA 1
ATOM 3386 C C . LYS B 1 72 ? 55.150 6.482 58.348 1.00 34.18 325 LYS B C 1
ATOM 3387 O O . LYS B 1 72 ? 55.266 7.062 59.427 1.00 34.70 325 LYS B O 1
ATOM 3406 N N . SER B 1 73 ? 54.556 7.031 57.293 1.00 29.85 326 SER B N 1
ATOM 3407 C CA . SER B 1 73 ? 53.899 8.329 57.385 1.00 27.93 326 SER B CA 1
ATOM 3408 C C . SER B 1 73 ? 52.890 8.313 58.524 1.00 27.49 326 SER B C 1
ATOM 3409 O O . SER B 1 73 ? 52.062 7.410 58.601 1.00 29.78 326 SER B O 1
ATOM 3417 N N . GLY B 1 74 ? 52.982 9.301 59.410 1.00 27.45 327 GLY B N 1
ATOM 3418 C CA . GLY B 1 74 ? 52.041 9.447 60.508 1.00 30.15 327 GLY B CA 1
ATOM 3419 C C . GLY B 1 74 ? 52.438 8.688 61.761 1.00 32.67 327 GLY B C 1
ATOM 3420 O O . GLY B 1 74 ? 51.711 8.695 62.754 1.00 35.08 327 GLY B O 1
ATOM 3424 N N . GLU B 1 75 ? 53.593 8.033 61.717 1.00 32.81 328 GLU B N 1
ATOM 3425 C CA . GLU B 1 75 ? 54.092 7.268 62.852 1.00 35.74 328 GLU B CA 1
ATOM 3426 C C . GLU B 1 75 ? 54.632 8.196 63.934 1.00 35.54 328 GLU B C 1
ATOM 3427 O O . GLU B 1 75 ? 55.117 9.289 63.636 1.00 31.90 328 GLU B O 1
ATOM 3439 N N . GLU B 1 76 ? 54.541 7.762 65.188 1.00 34.30 329 GLU B N 1
ATOM 3440 C CA . GLU B 1 76 ? 55.133 8.509 66.289 1.00 34.74 329 GLU B CA 1
ATOM 3441 C C . GLU B 1 76 ? 56.590 8.114 66.446 1.00 34.64 329 GLU B C 1
ATOM 3442 O O . GLU B 1 76 ? 56.918 6.932 66.549 1.00 37.29 329 GLU B O 1
ATOM 3454 N N . VAL B 1 77 ? 57.451 9.124 66.480 1.00 31.82 330 VAL B N 1
ATOM 3455 C CA . VAL B 1 77 ? 58.892 8.929 66.500 1.00 32.44 330 VAL B CA 1
ATOM 3456 C C . VAL B 1 77 ? 59.499 9.503 67.775 1.00 34.95 330 VAL B C 1
ATOM 3457 O O . VAL B 1 77 ? 59.030 10.517 68.288 1.00 36.33 330 VAL B O 1
ATOM 3470 N N . THR B 1 78 ? 60.541 8.846 68.277 1.00 35.06 331 THR B N 1
ATOM 3471 C CA . THR B 1 78 ? 61.252 9.302 69.469 1.00 35.68 331 THR B CA 1
ATOM 3472 C C . THR B 1 78 ? 62.670 9.719 69.112 1.00 34.56 331 THR B C 1
ATOM 3473 O O . THR B 1 78 ? 63.403 8.960 68.478 1.00 36.01 331 THR B O 1
ATOM 3484 N N . PHE B 1 79 ? 63.046 10.928 69.520 1.00 32.83 332 PHE B N 1
ATOM 3485 C CA . PHE B 1 79 ? 64.394 11.437 69.299 1.00 32.61 332 PHE B CA 1
ATOM 3486 C C . PHE B 1 79 ? 65.162 11.405 70.614 1.00 36.10 332 PHE B C 1
ATOM 3487 O O . PHE B 1 79 ? 64.857 12.159 71.537 1.00 37.36 332 PHE B O 1
ATOM 3504 N N . ASP B 1 80 ? 66.151 10.520 70.685 1.00 35.60 333 ASP B N 1
ATOM 3505 C CA . ASP B 1 80 ? 66.930 10.305 71.900 1.00 37.80 333 ASP B CA 1
ATOM 3506 C C . ASP B 1 80 ? 68.296 10.976 71.773 1.00 39.38 333 ASP B C 1
ATOM 3507 O O . ASP B 1 80 ? 69.203 10.433 71.146 1.00 41.05 333 ASP B O 1
ATOM 3516 N N . PHE B 1 81 ? 68.433 12.154 72.374 1.00 40.87 334 PHE B N 1
ATOM 3517 C CA . PHE B 1 81 ? 69.677 12.915 72.306 1.00 42.84 334 PHE B CA 1
ATOM 3518 C C . PHE B 1 81 ? 70.620 12.575 73.449 1.00 44.86 334 PHE B C 1
ATOM 3519 O O . PHE B 1 81 ? 70.216 12.557 74.611 1.00 47.07 334 PHE B O 1
ATOM 3536 N N . THR B 1 82 ? 71.876 12.303 73.109 1.00 48.98 335 THR B N 1
ATOM 3537 C CA . THR B 1 82 ? 72.947 12.270 74.096 1.00 52.36 335 THR B CA 1
ATOM 3538 C C . THR B 1 82 ? 73.688 13.597 74.021 1.00 52.98 335 THR B C 1
ATOM 3539 O O . THR B 1 82 ? 74.346 13.893 73.023 1.00 53.42 335 THR B O 1
ATOM 3550 N N . ILE B 1 83 ? 73.560 14.399 75.073 1.00 51.20 336 ILE B N 1
ATOM 3551 C CA . ILE B 1 83 ? 74.204 15.703 75.124 1.00 55.37 336 ILE B CA 1
ATOM 3552 C C . ILE B 1 83 ? 75.364 15.653 76.100 1.00 63.80 336 ILE B C 1
ATOM 3553 O O . ILE B 1 83 ? 75.210 15.228 77.244 1.00 67.03 336 ILE B O 1
ATOM 3569 N N . LEU B 1 84 ? 76.523 16.095 75.628 1.00 67.32 337 LEU B N 1
ATOM 3570 C CA . LEU B 1 84 ? 77.742 16.094 76.424 1.00 67.03 337 LEU B CA 1
ATOM 3571 C C . LEU B 1 84 ? 78.220 17.525 76.635 1.00 61.92 337 LEU B C 1
ATOM 3572 O O . LEU B 1 84 ? 78.574 18.213 75.676 1.00 58.46 337 LEU B O 1
ATOM 3588 N N . ALA B 1 85 ? 78.224 17.967 77.891 1.00 60.73 338 ALA B N 1
ATOM 3589 C CA . ALA B 1 85 ? 78.564 19.348 78.227 1.00 60.61 338 ALA B CA 1
ATOM 3590 C C . ALA B 1 85 ? 79.804 19.437 79.108 1.00 64.83 338 ALA B C 1
ATOM 3591 O O . ALA B 1 85 ? 79.967 18.670 80.059 1.00 66.88 338 ALA B O 1
ATOM 3598 N N . SER B 1 86 ? 80.671 20.389 78.782 1.00 66.17 339 SER B N 1
ATOM 3599 C CA . SER B 1 86 ? 81.882 20.637 79.557 1.00 71.61 339 SER B CA 1
ATOM 3600 C C . SER B 1 86 ? 81.588 21.456 80.811 1.00 76.77 339 SER B C 1
ATOM 3601 O O . SER B 1 86 ? 82.409 21.521 81.724 1.00 86.46 339 SER B O 1
ATOM 3609 N N . GLU B 1 87 ? 80.415 22.081 80.848 1.00 71.36 340 GLU B N 1
ATOM 3610 C CA . GLU B 1 87 ? 80.021 22.916 81.979 1.00 72.47 340 GLU B CA 1
ATOM 3611 C C . GLU B 1 87 ? 78.514 23.140 81.978 1.00 68.75 340 GLU B C 1
ATOM 3612 O O . GLU B 1 87 ? 77.826 22.763 81.030 1.00 65.71 340 GLU B O 1
ATOM 3624 N N . GLU B 1 88 ? 77.999 23.747 83.043 1.00 68.90 341 GLU B N 1
ATOM 3625 C CA . GLU B 1 88 ? 76.580 24.081 83.098 1.00 67.30 341 GLU B CA 1
ATOM 3626 C C . GLU B 1 88 ? 76.255 25.177 82.092 1.00 65.19 341 GLU B C 1
ATOM 3627 O O . GLU B 1 88 ? 77.070 26.068 81.849 1.00 65.80 341 GLU B O 1
ATOM 3639 N N . ILE B 1 89 ? 75.060 25.099 81.509 1.00 60.78 342 ILE B N 1
ATOM 3640 C CA . ILE B 1 89 ? 74.597 26.083 80.537 1.00 61.84 342 ILE B CA 1
ATOM 3641 C C . ILE B 1 89 ? 73.085 26.267 80.656 1.00 62.48 342 ILE B C 1
ATOM 3642 O O . ILE B 1 89 ? 72.317 25.375 80.300 1.00 61.07 342 ILE B O 1
ATOM 3658 N N . LYS B 1 90 ? 72.663 27.426 81.152 1.00 66.84 343 LYS B N 1
ATOM 3659 C CA . LYS B 1 90 ? 71.239 27.716 81.306 1.00 67.52 343 LYS B CA 1
ATOM 3660 C C . LYS B 1 90 ? 70.597 28.131 79.988 1.00 64.91 343 LYS B C 1
ATOM 3661 O O . LYS B 1 90 ? 71.274 28.623 79.086 1.00 64.65 343 LYS B O 1
ATOM 3680 N N . ASP B 1 91 ? 69.284 27.923 79.899 1.00 63.70 344 ASP B N 1
ATOM 3681 C CA . ASP B 1 91 ? 68.466 28.412 78.788 1.00 64.58 344 ASP B CA 1
ATOM 3682 C C . ASP B 1 91 ? 69.024 28.074 77.406 1.00 58.26 344 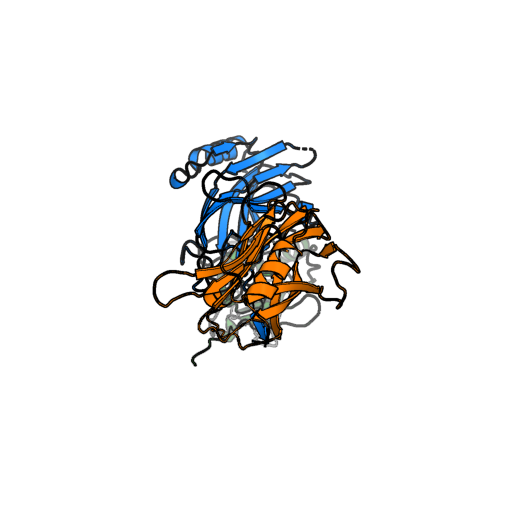ASP B C 1
ATOM 3683 O O . ASP B 1 91 ? 69.383 28.967 76.638 1.00 57.84 344 ASP B O 1
ATOM 3692 N N . ILE B 1 92 ? 69.080 26.784 77.093 1.00 50.07 345 ILE B N 1
ATOM 3693 C CA . ILE B 1 92 ? 69.529 26.337 75.778 1.00 48.19 345 ILE B CA 1
ATOM 3694 C C . ILE B 1 92 ? 68.346 26.041 74.866 1.00 44.84 345 ILE B C 1
ATOM 3695 O O . ILE B 1 92 ? 67.216 25.866 75.325 1.00 43.58 345 ILE B O 1
ATOM 3711 N N . ALA B 1 93 ? 68.621 26.001 73.568 1.00 41.96 346 ALA B N 1
ATOM 3712 C CA . ALA B 1 93 ? 67.644 25.563 72.586 1.00 39.85 346 ALA B CA 1
ATOM 3713 C C . ALA B 1 93 ? 68.189 24.330 71.884 1.00 38.00 346 ALA B C 1
ATOM 3714 O O . ALA B 1 93 ? 69.246 24.379 71.251 1.00 39.14 346 ALA B O 1
ATOM 3721 N N . LEU B 1 94 ? 67.477 23.219 72.035 1.00 36.28 347 LEU B N 1
ATOM 3722 C CA . LEU B 1 94 ? 67.816 21.983 71.348 1.00 34.58 347 LEU B CA 1
ATOM 3723 C C . LEU B 1 94 ? 66.743 21.724 70.301 1.00 33.11 347 LEU B C 1
ATOM 3724 O O . LEU B 1 94 ? 65.616 21.342 70.624 1.00 32.09 347 LEU B O 1
ATOM 3740 N N . GLY B 1 95 ? 67.103 21.958 69.046 1.00 30.56 348 GLY B N 1
ATOM 3741 C CA . GLY B 1 95 ? 66.149 21.910 67.957 1.00 31.41 348 GLY B CA 1
ATOM 3742 C C . GLY B 1 95 ? 66.421 20.774 66.999 1.00 31.70 348 GLY B C 1
ATOM 3743 O O . GLY B 1 95 ? 67.511 20.204 66.970 1.00 33.12 348 GLY B O 1
ATOM 3747 N N . ILE B 1 96 ? 65.406 20.442 66.213 1.00 28.86 349 ILE B N 1
ATOM 3748 C CA . ILE B 1 96 ? 65.534 19.431 65.182 1.00 29.77 349 ILE B CA 1
ATOM 3749 C C . ILE B 1 96 ? 64.666 19.848 64.013 1.00 28.23 349 ILE B C 1
ATOM 3750 O O . ILE B 1 96 ? 63.629 20.485 64.199 1.00 28.64 349 ILE B O 1
ATOM 3766 N N . SER B 1 97 ? 65.102 19.519 62.805 1.00 28.36 350 SER B N 1
ATOM 3767 C CA . SER B 1 97 ? 64.311 19.820 61.627 1.00 27.29 350 SER B CA 1
ATOM 3768 C C . SER B 1 97 ? 64.534 18.788 60.538 1.00 28.16 350 SER B C 1
ATOM 3769 O O . SER B 1 97 ? 65.412 17.924 60.637 1.00 29.28 350 SER B O 1
ATOM 3777 N N . MET B 1 98 ? 63.714 18.886 59.501 1.00 27.72 351 MET B N 1
ATOM 3778 C CA . MET B 1 98 ? 63.779 17.976 58.380 1.00 34.81 351 MET B CA 1
ATOM 3779 C C . MET B 1 98 ? 63.574 18.732 57.082 1.00 29.61 351 MET B C 1
ATOM 3780 O O . MET B 1 98 ? 62.739 19.635 57.001 1.00 30.65 351 MET B O 1
ATOM 3794 N N . SER B 1 99 ? 64.337 18.351 56.066 1.00 30.07 352 SER B N 1
ATOM 3795 C CA . SER B 1 99 ? 64.206 18.949 54.746 1.00 31.69 352 SER B CA 1
ATOM 3796 C C . SER B 1 99 ? 64.146 17.850 53.704 1.00 37.43 352 SER B C 1
ATOM 3797 O O . SER B 1 99 ? 64.601 16.729 53.943 1.00 35.43 352 SER B O 1
ATOM 3805 N N . LYS B 1 100 ? 63.570 18.164 52.551 1.00 39.03 353 LYS B N 1
ATOM 3806 C CA . LYS B 1 100 ? 63.532 17.212 51.458 1.00 41.44 353 LYS B CA 1
ATOM 3807 C C . LYS B 1 100 ? 64.951 17.046 50.947 1.00 44.93 353 LYS B C 1
ATOM 3808 O O . LYS B 1 100 ? 65.748 17.985 50.998 1.00 45.40 353 LYS B O 1
ATOM 3827 N N . ALA B 1 101 ? 65.271 15.851 50.462 1.00 49.32 354 ALA B N 1
ATOM 3828 C CA . ALA B 1 101 ? 66.620 15.546 50.000 1.00 53.86 354 ALA B CA 1
ATOM 3829 C C . ALA B 1 101 ? 67.117 16.606 49.015 1.00 62.04 354 ALA B C 1
ATOM 3830 O O . ALA B 1 101 ? 68.315 16.745 48.795 1.00 62.08 354 ALA B O 1
ATOM 3837 N N . GLN B 1 102 ? 66.177 17.356 48.443 1.00 70.10 355 GLN B N 1
ATOM 3838 C CA . GLN B 1 102 ? 66.487 18.487 47.582 1.00 76.27 355 GLN B CA 1
ATOM 3839 C C . GLN B 1 102 ? 65.602 19.694 47.910 1.00 76.55 355 GLN B C 1
ATOM 3840 O O . GLN B 1 102 ? 64.631 19.962 47.202 1.00 80.65 355 GLN B O 1
ATOM 3854 N N . GLY B 1 103 ? 65.927 20.421 48.979 1.00 73.58 356 GLY B N 1
ATOM 3855 C CA . GLY B 1 103 ? 65.149 21.596 49.346 1.00 72.25 356 GLY B CA 1
ATOM 3856 C C . GLY B 1 103 ? 65.373 22.138 50.747 1.00 71.29 356 GLY B C 1
ATOM 3857 O O . GLY B 1 103 ? 66.306 21.737 51.447 1.00 71.73 356 GLY B O 1
ATOM 3861 N N . GLY B 1 104 ? 64.507 23.067 51.149 1.00 69.31 357 GLY B N 1
ATOM 3862 C CA . GLY B 1 104 ? 64.558 23.663 52.474 1.00 64.38 357 GLY B CA 1
ATOM 3863 C C . GLY B 1 104 ? 63.664 22.921 53.452 1.00 55.59 357 GLY B C 1
ATOM 3864 O O . GLY B 1 104 ? 62.910 22.033 53.050 1.00 51.81 357 GLY B O 1
ATOM 3868 N N . ASP B 1 105 ? 63.743 23.293 54.728 1.00 50.99 358 ASP B N 1
ATOM 3869 C CA . ASP B 1 105 ? 63.015 22.599 55.790 1.00 47.70 358 ASP B CA 1
ATOM 3870 C C . ASP B 1 105 ? 61.504 22.542 55.545 1.00 43.48 358 ASP B C 1
ATOM 3871 O O . ASP B 1 105 ? 60.887 23.536 55.161 1.00 45.47 358 ASP B O 1
ATOM 3880 N N . ILE B 1 106 ? 60.926 21.365 55.770 1.00 35.43 359 ILE B N 1
ATOM 3881 C CA . ILE B 1 106 ? 59.476 21.182 55.721 1.00 32.45 359 ILE B CA 1
ATOM 3882 C C . ILE B 1 106 ? 58.903 21.108 57.133 1.00 28.06 359 ILE B C 1
ATOM 3883 O O . ILE B 1 106 ? 57.698 21.239 57.325 1.00 27.68 359 ILE B O 1
ATOM 3899 N N . TRP B 1 107 ? 59.782 20.874 58.104 1.00 29.87 360 TRP B N 1
ATOM 3900 C CA . TRP B 1 107 ? 59.396 20.727 59.506 1.00 28.42 360 TRP B CA 1
ATOM 3901 C C . TRP B 1 107 ? 60.560 21.084 60.410 1.00 30.05 360 TRP B C 1
ATOM 3902 O O . TRP B 1 107 ? 61.692 20.694 60.147 1.00 29.05 360 TRP B O 1
ATOM 3923 N N . GLY B 1 108 ? 60.277 21.819 61.478 1.00 29.64 361 GLY B N 1
ATOM 3924 C CA . GLY B 1 108 ? 61.290 22.119 62.472 1.00 29.38 361 GLY B CA 1
ATOM 3925 C C . GLY B 1 108 ? 60.649 22.515 63.780 1.00 27.97 361 GLY B C 1
ATOM 3926 O O . GLY B 1 108 ? 59.592 23.142 63.793 1.00 27.52 361 GLY B O 1
ATOM 3930 N N . ASP B 1 109 ? 61.286 22.145 64.884 1.00 27.93 362 ASP B N 1
ATOM 3931 C CA . ASP B 1 109 ? 60.772 22.498 66.198 1.00 27.78 362 ASP B CA 1
ATOM 3932 C C . ASP B 1 109 ? 61.871 22.358 67.244 1.00 30.80 362 ASP B C 1
ATOM 3933 O O . ASP B 1 109 ? 62.946 21.837 66.957 1.00 31.45 362 ASP B O 1
ATOM 3942 N N . SER B 1 110 ? 61.597 22.835 68.452 1.00 31.44 363 SER B N 1
ATOM 3943 C CA . SER B 1 110 ? 62.568 22.774 69.539 1.00 33.01 363 SER B CA 1
ATOM 3944 C C . SER B 1 110 ? 61.855 22.873 70.874 1.00 35.54 363 SER B C 1
ATOM 3945 O O . SER B 1 110 ? 60.639 23.052 70.927 1.00 31.59 363 SER B O 1
ATOM 3953 N N . ASN B 1 111 ? 62.618 22.757 71.954 1.00 37.75 364 ASN B N 1
ATOM 3954 C CA . ASN B 1 111 ? 62.070 22.948 73.288 1.00 39.97 364 ASN B CA 1
ATOM 3955 C C . ASN B 1 111 ? 61.547 24.375 73.463 1.00 41.04 364 ASN B C 1
ATOM 3956 O O . ASN B 1 111 ? 60.589 24.611 74.198 1.00 43.38 364 ASN B O 1
ATOM 3967 N N . ILE B 1 112 ? 62.174 25.321 72.771 1.00 39.80 365 ILE B N 1
ATOM 3968 C CA . ILE B 1 112 ? 61.762 26.720 72.839 1.00 41.84 365 ILE B CA 1
ATOM 3969 C C . ILE B 1 112 ? 60.349 26.881 72.279 1.00 41.91 365 ILE B C 1
ATOM 3970 O O . ILE B 1 112 ? 59.494 27.520 72.895 1.00 45.18 365 ILE B O 1
ATOM 3986 N N . GLY B 1 113 ? 60.106 26.296 71.111 1.00 38.82 366 GLY B N 1
ATOM 3987 C CA . GLY B 1 113 ? 58.777 26.298 70.524 1.00 36.56 366 GLY B CA 1
ATOM 3988 C C . GLY B 1 113 ? 57.751 25.625 71.421 1.00 37.88 366 GLY B C 1
ATOM 3989 O O . GLY B 1 113 ? 56.593 26.043 71.478 1.00 39.06 366 GLY B O 1
ATOM 3993 N N . ALA B 1 114 ? 58.179 24.580 72.125 1.00 35.93 367 ALA B N 1
ATOM 3994 C CA . ALA B 1 114 ? 57.295 23.837 73.016 1.00 37.43 367 ALA B CA 1
ATOM 3995 C C . ALA B 1 114 ? 57.088 24.566 74.344 1.00 41.81 367 ALA B C 1
ATOM 3996 O O . ALA B 1 114 ? 56.240 24.174 75.148 1.00 44.96 367 ALA B O 1
ATOM 4003 N N . GLY B 1 115 ? 57.861 25.624 74.572 1.00 43.52 368 GLY B N 1
ATOM 4004 C CA . GLY B 1 115 ? 57.739 26.409 75.790 1.00 47.14 368 GLY B CA 1
ATOM 4005 C C . GLY B 1 115 ? 58.381 25.731 76.987 1.00 49.07 368 GLY B C 1
ATOM 4006 O O . GLY B 1 115 ? 57.997 25.975 78.132 1.00 49.62 368 GLY B O 1
ATOM 4010 N N . SER B 1 116 ? 59.367 24.881 76.717 1.00 49.85 369 SER B N 1
ATOM 4011 C CA . SER B 1 116 ? 60.023 24.092 77.753 1.00 53.05 369 SER B CA 1
ATOM 4012 C C . SER B 1 116 ? 61.487 24.496 77.909 1.00 53.48 369 SER B C 1
ATOM 4013 O O . SER B 1 116 ? 62.308 24.230 77.037 1.00 52.10 369 SER B O 1
ATOM 4021 N N . ALA B 1 117 ? 61.811 25.144 79.022 1.00 54.50 370 ALA B N 1
ATOM 4022 C CA . ALA B 1 117 ? 63.183 25.561 79.278 1.00 55.35 370 ALA B CA 1
ATOM 4023 C C . ALA B 1 117 ? 64.055 24.354 79.616 1.00 54.59 370 ALA B C 1
ATOM 4024 O O . ALA B 1 117 ? 63.589 23.398 80.237 1.00 56.46 370 ALA B O 1
ATOM 4031 N N . ILE B 1 118 ? 65.315 24.401 79.192 1.00 52.18 371 ILE B N 1
ATOM 4032 C CA . ILE B 1 118 ? 66.279 23.349 79.503 1.00 54.28 371 ILE B CA 1
ATOM 4033 C C . ILE B 1 118 ? 67.618 23.953 79.920 1.00 55.41 371 ILE B C 1
ATOM 4034 O O . ILE B 1 118 ? 68.101 24.909 79.309 1.00 53.00 371 ILE B O 1
ATOM 4050 N N . THR B 1 119 ? 68.205 23.380 80.967 1.00 58.40 372 THR B N 1
ATOM 4051 C CA . THR B 1 119 ? 69.538 23.757 81.423 1.00 60.79 372 THR B CA 1
ATOM 4052 C C . THR B 1 119 ? 70.435 22.528 81.410 1.00 61.42 372 THR B C 1
ATOM 4053 O O . THR B 1 119 ? 70.087 21.487 81.969 1.00 62.45 372 THR B O 1
ATOM 4064 N N . LEU B 1 120 ? 71.589 22.652 80.763 1.00 61.07 373 LEU B N 1
ATOM 4065 C CA . LEU B 1 120 ? 72.541 21.555 80.680 1.00 61.45 373 LEU B CA 1
ATOM 4066 C C . LEU B 1 120 ? 73.417 21.506 81.926 1.00 65.88 373 LEU B C 1
ATOM 4067 O O . LEU B 1 120 ? 73.766 22.546 82.483 1.00 70.46 373 LEU B O 1
ATOM 4083 N N . ARG B 1 121 ? 73.757 20.294 82.358 1.00 64.25 374 ARG B N 1
ATOM 4084 C CA . ARG B 1 121 ? 74.701 20.089 83.451 1.00 67.25 374 ARG B CA 1
ATOM 4085 C C . ARG B 1 121 ? 75.980 19.469 82.893 1.00 68.43 374 ARG B C 1
ATOM 4086 O O . ARG B 1 121 ? 75.966 18.910 81.796 1.00 65.13 374 ARG B O 1
ATOM 4107 N N . PRO B 1 122 ? 77.093 19.570 83.640 1.00 73.38 375 PRO B N 1
ATOM 4108 C CA . PRO B 1 122 ? 78.340 18.942 83.186 1.00 76.16 375 PRO B CA 1
ATOM 4109 C C . PRO B 1 122 ? 78.192 17.440 82.961 1.00 75.24 375 PRO B C 1
ATOM 4110 O O . PRO B 1 122 ? 77.370 16.799 83.614 1.00 75.99 375 PRO B O 1
ATOM 4121 N N . GLY B 1 123 ? 78.980 16.893 82.042 1.00 74.39 376 GLY B N 1
ATOM 4122 C CA . GLY B 1 123 ? 78.949 15.469 81.764 1.00 75.63 376 GLY B CA 1
ATOM 4123 C C . GLY B 1 123 ? 77.801 15.088 80.854 1.00 73.18 376 GLY B C 1
ATOM 4124 O O . GLY B 1 123 ? 77.069 15.952 80.365 1.00 71.08 376 GLY B O 1
ATOM 4128 N N . ARG B 1 124 ? 77.643 13.789 80.623 1.00 71.06 377 ARG B N 1
ATOM 4129 C CA . ARG B 1 124 ? 76.579 13.302 79.760 1.00 65.08 377 ARG B CA 1
ATOM 4130 C C . ARG B 1 124 ? 75.215 13.546 80.373 1.00 62.24 377 ARG B C 1
ATOM 4131 O O . ARG B 1 124 ? 75.050 13.550 81.593 1.00 64.53 377 ARG B O 1
ATOM 4152 N N . GLN B 1 125 ? 74.241 13.757 79.503 1.00 59.08 378 GLN B N 1
ATOM 4153 C CA . GLN B 1 125 ? 72.853 13.846 79.905 1.00 58.90 378 GLN B CA 1
ATOM 4154 C C . GLN B 1 125 ? 72.011 13.535 78.693 1.00 55.74 378 GLN B C 1
ATOM 4155 O O . GLN B 1 125 ? 72.446 13.724 77.554 1.00 55.32 378 GLN B O 1
ATOM 4169 N N . ARG B 1 126 ? 70.804 13.057 78.944 1.00 53.83 379 ARG B N 1
ATOM 4170 C CA . ARG B 1 126 ? 69.949 12.567 77.883 1.00 49.39 379 ARG B CA 1
ATOM 4171 C C . ARG B 1 126 ? 68.644 13.342 77.848 1.00 49.38 379 ARG B C 1
ATOM 4172 O O . ARG B 1 126 ? 67.949 13.474 78.857 1.00 53.87 379 ARG B O 1
ATOM 4193 N N . ILE B 1 127 ? 68.340 13.874 76.670 1.00 48.21 380 ILE B N 1
ATOM 4194 C CA . ILE B 1 127 ? 67.123 14.634 76.443 1.00 44.26 380 ILE B CA 1
ATOM 4195 C C . ILE B 1 127 ? 66.329 13.912 75.367 1.00 41.19 380 ILE B C 1
ATOM 4196 O O . ILE B 1 127 ? 66.874 13.559 74.324 1.00 41.07 380 ILE B O 1
ATOM 4212 N N . VAL B 1 128 ? 65.046 13.685 75.632 1.00 40.13 381 VAL B N 1
ATOM 4213 C CA . VAL B 1 128 ? 64.214 12.889 74.740 1.00 35.12 381 VAL B CA 1
ATOM 4214 C C . VAL B 1 128 ? 62.999 13.670 74.259 1.00 38.04 381 VAL B C 1
ATOM 4215 O O . VAL B 1 128 ? 62.228 14.206 75.058 1.00 39.33 381 VAL B O 1
ATOM 4228 N N . TYR B 1 129 ? 62.854 13.728 72.939 1.00 34.52 382 TYR B N 1
ATOM 4229 C CA . TYR B 1 129 ? 61.695 14.322 72.294 1.00 34.10 382 TYR B CA 1
ATOM 4230 C C . TYR B 1 129 ? 60.852 13.237 71.631 1.00 34.63 382 TYR B C 1
ATOM 4231 O O . TYR B 1 129 ? 61.366 12.177 71.268 1.00 36.72 382 TYR B O 1
ATOM 4249 N N . LYS B 1 130 ? 59.563 13.509 71.460 1.00 30.60 383 LYS B N 1
ATOM 4250 C CA . LYS B 1 130 ? 58.718 12.674 70.612 1.00 30.89 383 LYS B CA 1
ATOM 4251 C C . LYS B 1 130 ? 57.895 13.548 69.679 1.00 30.81 383 LYS B C 1
ATOM 4252 O O . LYS B 1 130 ? 57.576 14.691 70.009 1.00 33.39 383 LYS B O 1
ATOM 4271 N N . ALA B 1 131 ? 57.579 13.015 68.502 1.00 28.35 384 ALA B N 1
ATOM 4272 C CA . ALA B 1 131 ? 56.710 13.708 67.553 1.00 28.44 384 ALA B CA 1
ATOM 4273 C C . ALA B 1 131 ? 56.024 12.720 66.623 1.00 29.45 384 ALA B C 1
ATOM 4274 O O . ALA B 1 131 ? 56.602 11.701 66.234 1.00 30.43 384 ALA B O 1
ATOM 4281 N N . THR B 1 132 ? 54.780 13.034 66.281 1.00 28.02 385 THR B N 1
ATOM 4282 C CA . THR B 1 132 ? 54.026 12.284 65.293 1.00 27.07 385 THR B CA 1
ATOM 4283 C C . THR B 1 132 ? 54.196 13.004 63.963 1.00 25.62 385 THR B C 1
ATOM 4284 O O . THR B 1 132 ? 53.844 14.176 63.843 1.00 25.38 385 THR B O 1
ATOM 4295 N N . LEU B 1 133 ? 54.758 12.311 62.975 1.00 24.61 386 LEU B N 1
ATOM 4296 C CA . LEU B 1 133 ? 55.231 12.967 61.759 1.00 22.52 386 LEU B CA 1
ATOM 4297 C C . LEU B 1 133 ? 54.398 12.611 60.522 1.00 21.84 386 LEU B C 1
ATOM 4298 O O . LEU B 1 133 ? 54.627 11.577 59.892 1.00 26.32 386 LEU B O 1
ATOM 4314 N N . PRO B 1 134 ? 53.431 13.474 60.174 1.00 25.39 387 PRO B N 1
ATOM 4315 C CA . PRO B 1 134 ? 52.555 13.227 59.030 1.00 24.14 387 PRO B CA 1
ATOM 4316 C C . PRO B 1 134 ? 53.238 13.657 57.739 1.00 24.45 387 PRO B C 1
ATOM 4317 O O . PRO B 1 134 ? 52.798 14.601 57.081 1.00 24.50 387 PRO B O 1
ATOM 4328 N N . ILE B 1 135 ? 54.325 12.965 57.413 1.00 26.56 388 ILE B N 1
ATOM 4329 C CA . ILE B 1 135 ? 55.160 13.300 56.264 1.00 27.12 388 ILE B CA 1
ATOM 4330 C C . ILE B 1 135 ? 55.015 12.230 55.193 1.00 25.11 388 ILE B C 1
ATOM 4331 O O . ILE B 1 135 ? 55.161 11.038 55.474 1.00 27.38 388 ILE B O 1
ATOM 4347 N N . ASN B 1 136 ? 54.733 12.655 53.963 1.00 26.78 389 ASN B N 1
ATOM 4348 C CA . ASN B 1 136 ? 54.524 11.722 52.861 1.00 27.59 389 ASN B CA 1
ATOM 4349 C C . ASN B 1 136 ? 55.797 10.988 52.471 1.00 27.59 389 ASN B C 1
ATOM 4350 O O . ASN B 1 136 ? 56.901 11.428 52.793 1.00 28.24 389 ASN B O 1
ATOM 4361 N N . SER B 1 137 ? 55.623 9.868 51.773 1.00 28.91 390 SER B N 1
ATOM 4362 C CA A SER B 1 137 ? 56.739 9.029 51.355 0.50 31.38 390 SER B CA 1
ATOM 4363 C CA B SER B 1 137 ? 56.742 9.028 51.355 0.50 31.40 390 SER B CA 1
ATOM 4364 C C . SER B 1 137 ? 57.824 9.840 50.654 1.00 31.93 390 SER B C 1
ATOM 4365 O O . SER B 1 137 ? 57.529 10.785 49.921 1.00 35.08 390 SER B O 1
ATOM 4378 N N . GLY B 1 138 ? 59.078 9.467 50.884 1.00 31.32 391 GLY B N 1
ATOM 4379 C CA . GLY B 1 138 ? 60.194 10.143 50.254 1.00 32.50 391 GLY B CA 1
ATOM 4380 C C . GLY B 1 138 ? 61.470 10.088 51.068 1.00 33.65 391 GLY B C 1
ATOM 4381 O O . GLY B 1 138 ? 61.488 9.574 52.188 1.00 32.90 391 GLY B O 1
ATOM 4385 N N . ASP B 1 139 ? 62.536 10.624 50.483 1.00 33.66 392 ASP B N 1
ATOM 4386 C CA . ASP B 1 139 ? 63.840 10.699 51.126 1.00 36.35 392 ASP B CA 1
ATOM 4387 C C . ASP B 1 139 ? 64.026 12.079 51.744 1.00 35.09 392 ASP B C 1
ATOM 4388 O O . ASP B 1 139 ? 63.846 13.093 51.070 1.00 34.25 392 ASP B O 1
ATOM 4397 N N . TYR B 1 140 ? 64.375 12.114 53.027 1.00 28.06 393 TYR B N 1
ATOM 4398 C CA . TYR B 1 140 ? 64.555 13.378 53.731 1.00 27.76 393 TYR B CA 1
ATOM 4399 C C . TYR B 1 140 ? 65.876 13.419 54.490 1.00 27.14 393 TYR B C 1
ATOM 4400 O O . TYR B 1 140 ? 66.561 12.403 54.628 1.00 28.49 393 TYR B O 1
ATOM 4418 N N . LEU B 1 141 ? 66.217 14.613 54.967 1.00 28.20 394 LEU B N 1
ATOM 4419 C CA . LEU B 1 141 ? 67.406 14.835 55.780 1.00 31.04 394 LEU B CA 1
ATOM 4420 C C . LEU B 1 141 ? 67.019 15.392 57.137 1.00 30.83 394 LEU B C 1
ATOM 4421 O O . LEU B 1 141 ? 66.194 16.293 57.220 1.00 32.37 394 LEU B O 1
ATOM 4437 N N . ILE B 1 142 ? 67.636 14.862 58.189 1.00 29.64 395 ILE B N 1
ATOM 4438 C CA . ILE B 1 142 ? 67.424 15.346 59.547 1.00 29.30 395 ILE B CA 1
ATOM 4439 C C . ILE B 1 142 ? 68.591 16.231 59.974 1.00 30.44 395 ILE B C 1
ATOM 4440 O O . ILE B 1 142 ? 69.756 15.858 59.814 1.00 32.05 395 ILE B O 1
ATOM 4456 N N . HIS B 1 143 ? 68.258 17.404 60.504 1.00 30.41 396 HIS B N 1
ATOM 4457 C CA . HIS B 1 143 ? 69.233 18.327 61.073 1.00 30.81 396 HIS B CA 1
ATOM 4458 C C . HIS B 1 143 ? 68.907 18.545 62.540 1.00 31.72 396 HIS B C 1
ATOM 4459 O O . HIS B 1 143 ? 67.747 18.440 62.941 1.00 30.24 396 HIS B O 1
ATOM 4473 N N . CYS B 1 144 ? 69.916 18.846 63.348 1.00 32.06 397 CYS B N 1
ATOM 4474 C CA A CYS B 1 144 ? 69.680 19.210 64.738 0.38 31.99 397 CYS B CA 1
ATOM 4475 C CA B CYS B 1 144 ? 69.667 19.215 64.737 0.62 32.08 397 CYS B CA 1
ATOM 4476 C C . CYS B 1 144 ? 70.677 20.259 65.193 1.00 32.21 397 CYS B C 1
ATOM 4477 O O . CYS B 1 144 ? 71.768 20.374 64.635 1.00 35.20 397 CYS B O 1
ATOM 4490 N N . GLY B 1 145 ? 70.293 21.020 66.209 1.00 33.48 398 GLY B N 1
ATOM 4491 C CA . GLY B 1 145 ? 71.096 22.128 66.677 1.00 35.52 398 GLY B CA 1
ATOM 4492 C C . GLY B 1 145 ? 70.972 22.339 68.166 1.00 37.24 398 GLY B C 1
ATOM 4493 O O . GLY B 1 145 ? 69.897 22.190 68.753 1.00 34.22 398 GLY B O 1
ATOM 4497 N N . LEU B 1 146 ? 72.102 22.686 68.768 1.00 38.83 399 LEU B N 1
ATOM 4498 C CA . LEU B 1 146 ? 72.184 23.007 70.180 1.00 39.34 399 LEU B CA 1
ATOM 4499 C C . LEU B 1 146 ? 72.761 24.411 70.304 1.00 39.81 399 LEU B C 1
ATOM 4500 O O . LEU B 1 146 ? 73.804 24.710 69.723 1.00 41.97 399 LEU B O 1
ATOM 4516 N N . ALA B 1 147 ? 72.073 25.277 71.038 1.00 41.34 400 ALA B N 1
ATOM 4517 C CA . ALA B 1 147 ? 72.522 26.654 71.195 1.00 43.07 400 ALA B CA 1
ATOM 4518 C C . ALA B 1 147 ? 72.071 27.235 72.525 1.00 45.99 400 ALA B C 1
ATOM 4519 O O . ALA B 1 147 ? 71.157 26.713 73.165 1.00 45.14 400 ALA B O 1
ATOM 4526 N N . LYS B 1 148 ? 72.729 28.314 72.936 1.00 47.03 401 LYS B N 1
ATOM 4527 C CA . LYS B 1 148 ? 72.295 29.083 74.091 1.00 51.70 401 LYS B CA 1
ATOM 4528 C C . LYS B 1 148 ? 71.438 30.245 73.608 1.00 52.35 401 LYS B C 1
ATOM 4529 O O . LYS B 1 148 ? 71.832 30.987 72.709 1.00 53.41 401 LYS B O 1
ATOM 4548 N N . VAL B 1 149 ? 70.265 30.396 74.210 1.00 53.85 402 VAL B N 1
ATOM 4549 C CA . VAL B 1 149 ? 69.275 31.360 73.745 1.00 59.65 402 VAL B CA 1
ATOM 455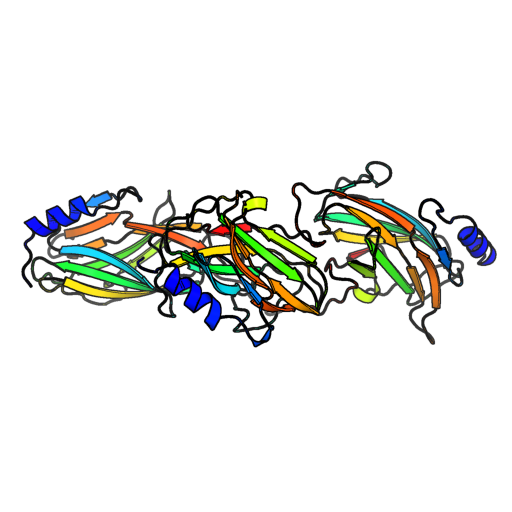0 C C . VAL B 1 149 ? 69.661 32.811 74.037 1.00 64.09 402 VAL B C 1
ATOM 4551 O O . VAL B 1 149 ? 69.599 33.662 73.147 1.00 64.63 402 VAL B O 1
ATOM 4564 N N . GLY B 1 150 ? 70.060 33.087 75.276 1.00 77.76 403 GLY B N 1
ATOM 4565 C CA . GLY B 1 150 ? 70.168 34.456 75.751 1.00 84.48 403 GLY B CA 1
ATOM 4566 C C . GLY B 1 150 ? 71.511 34.862 76.323 1.00 91.15 403 GLY B C 1
ATOM 4567 O O . GLY B 1 150 ? 72.544 34.275 76.001 1.00 87.73 403 GLY B O 1
ATOM 4571 N N . ASN B 1 151 ? 71.474 35.873 77.189 1.00 101.41 404 ASN B N 1
ATOM 4572 C CA . ASN B 1 151 ? 72.675 36.538 77.687 1.00 107.08 404 ASN B CA 1
ATOM 4573 C C . ASN B 1 151 ? 73.472 37.087 76.511 1.00 104.44 404 ASN B C 1
ATOM 4574 O O . ASN B 1 151 ? 74.476 36.509 76.095 1.00 104.29 404 ASN B O 1
ATOM 4585 N N . GLY B 1 152 ? 73.007 38.215 75.984 1.00 100.97 405 GLY B N 1
ATOM 4586 C CA . GLY B 1 152 ? 73.498 38.735 74.723 1.00 98.24 405 GLY B CA 1
ATOM 4587 C C . GLY B 1 152 ? 72.674 38.139 73.601 1.00 92.63 405 GLY B C 1
ATOM 4588 O O . GLY B 1 152 ? 71.464 37.960 73.743 1.00 90.82 405 GLY B O 1
ATOM 4592 N N . ASP B 1 153 ? 73.328 37.821 72.490 1.00 90.48 406 ASP B N 1
ATOM 4593 C CA . ASP B 1 153 ? 72.654 37.189 71.365 1.00 85.23 406 ASP B CA 1
ATOM 4594 C C . ASP B 1 153 ? 72.864 35.680 71.429 1.00 77.75 406 ASP B C 1
ATOM 4595 O O . ASP B 1 153 ? 73.648 35.193 72.243 1.00 76.25 406 ASP B O 1
ATOM 4604 N N . ARG B 1 154 ? 72.147 34.951 70.579 1.00 73.06 407 ARG B N 1
ATOM 4605 C CA . ARG B 1 154 ? 72.262 33.497 70.499 1.00 67.24 407 ARG B CA 1
ATOM 4606 C C . ARG B 1 154 ? 73.713 33.033 70.403 1.00 65.49 407 ARG B C 1
ATOM 4607 O O . ARG B 1 154 ? 74.525 33.658 69.722 1.00 65.75 407 ARG B O 1
ATOM 4628 N N . GLU B 1 155 ? 74.028 31.937 71.090 1.00 63.16 408 GLU B N 1
ATOM 4629 C CA . GLU B 1 155 ? 75.334 31.292 70.972 1.00 63.20 408 GLU B CA 1
ATOM 4630 C C . GLU B 1 155 ? 75.166 29.855 70.490 1.00 59.96 408 GLU B C 1
ATOM 4631 O O . GLU B 1 155 ? 74.638 29.008 71.209 1.00 55.45 408 GLU B O 1
ATOM 4643 N N . G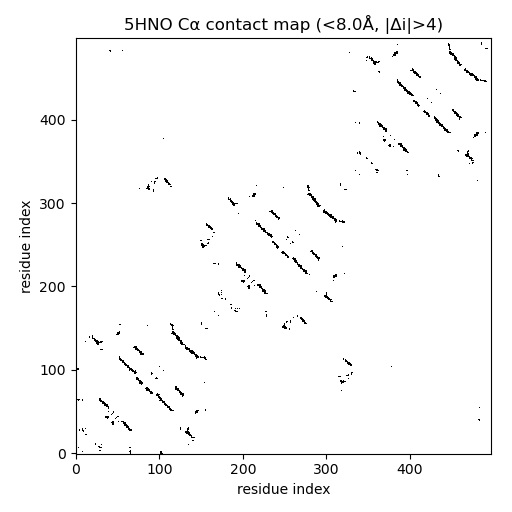LU B 1 156 ? 75.625 29.586 69.272 1.00 60.91 409 GLU B N 1
ATOM 4644 C CA . GLU B 1 156 ? 75.564 28.242 68.713 1.00 57.65 409 GLU B CA 1
ATOM 4645 C C . GLU B 1 156 ? 76.581 27.335 69.398 1.00 54.49 409 GLU B C 1
ATOM 4646 O O . GLU B 1 156 ? 77.784 27.593 69.353 1.00 53.82 409 GLU B O 1
ATOM 4658 N N . LEU B 1 157 ? 76.089 26.276 70.033 1.00 52.93 410 LEU B N 1
ATOM 4659 C CA . LEU B 1 157 ? 76.947 25.320 70.727 1.00 49.16 410 LEU B CA 1
ATOM 4660 C C . LEU B 1 157 ? 77.378 24.196 69.795 1.00 45.99 410 LEU B C 1
ATOM 4661 O O . LEU B 1 157 ? 78.561 23.873 69.702 1.00 48.65 410 LEU B O 1
ATOM 4677 N N . ASP B 1 158 ? 76.410 23.602 69.105 1.00 46.57 411 ASP B N 1
ATOM 4678 C CA . ASP B 1 158 ? 76.686 22.487 68.208 1.00 49.19 411 ASP B CA 1
ATOM 4679 C C . ASP B 1 158 ? 75.554 22.334 67.198 1.00 48.56 411 ASP B C 1
ATOM 4680 O O . ASP B 1 158 ? 74.447 21.920 67.544 1.00 47.74 411 ASP B O 1
ATOM 4689 N N . GLN B 1 159 ? 75.851 22.685 65.952 1.00 48.63 412 GLN B N 1
ATOM 4690 C CA . GLN B 1 159 ? 74.884 22.635 64.863 1.00 50.26 412 GLN B CA 1
ATOM 4691 C C . GLN B 1 159 ? 75.279 21.517 63.912 1.00 49.95 412 GLN B C 1
ATOM 4692 O O . GLN B 1 159 ? 76.369 21.542 63.353 1.00 49.79 412 GLN B O 1
ATOM 4706 N N . ARG B 1 160 ? 74.397 20.538 63.734 1.00 38.14 413 ARG B N 1
ATOM 4707 C CA . ARG B 1 160 ? 74.711 19.361 62.929 1.00 39.87 413 ARG B CA 1
ATOM 4708 C C . ARG B 1 160 ? 73.807 19.288 61.703 1.00 39.81 413 ARG B C 1
ATOM 4709 O O . ARG B 1 160 ? 72.614 18.984 61.807 1.00 35.99 413 ARG B O 1
ATOM 4730 N N . ARG B 1 161 ? 74.401 19.560 60.544 1.00 38.88 414 ARG B N 1
ATOM 4731 C CA . ARG B 1 161 ? 73.652 19.812 59.317 1.00 40.28 414 ARG B CA 1
ATOM 4732 C C . ARG B 1 161 ? 74.276 19.196 58.070 1.00 40.90 414 ARG B C 1
ATOM 4733 O O . ARG B 1 161 ? 75.337 19.643 57.633 1.00 44.49 414 ARG B O 1
ATOM 4754 N N . PRO B 1 162 ? 73.636 18.173 57.482 1.00 42.94 415 PRO B N 1
ATOM 4755 C CA . PRO B 1 162 ? 72.568 17.300 57.983 1.00 42.41 415 PRO B CA 1
ATOM 4756 C C . PRO B 1 162 ? 73.145 16.189 58.841 1.00 39.02 415 PRO B C 1
ATOM 4757 O O . PRO B 1 162 ? 74.247 15.721 58.566 1.00 42.67 415 PRO B O 1
ATOM 4768 N N . MET B 1 163 ? 72.413 15.777 59.868 1.00 38.64 416 MET B N 1
ATOM 4769 C CA . MET B 1 163 ? 72.904 14.751 60.772 1.00 40.96 416 MET B CA 1
ATOM 4770 C C . MET B 1 163 ? 72.721 13.357 60.179 1.00 38.34 416 MET B C 1
ATOM 4771 O O . MET B 1 163 ? 73.607 12.512 60.295 1.00 39.19 416 MET B O 1
ATOM 4785 N N . MET B 1 164 ? 71.576 13.111 59.547 1.00 35.56 417 MET B N 1
ATOM 4786 C CA . MET B 1 164 ? 71.319 11.794 58.978 1.00 37.19 417 MET B CA 1
ATOM 4787 C C . MET B 1 164 ? 70.216 11.796 57.930 1.00 33.79 417 MET B C 1
ATOM 4788 O O . MET B 1 164 ? 69.469 12.764 57.790 1.00 32.47 417 MET B O 1
ATOM 4802 N N . LYS B 1 165 ? 70.136 10.690 57.196 1.00 37.61 418 LYS B N 1
ATOM 4803 C CA . LYS B 1 165 ? 69.083 10.477 56.214 1.00 37.19 418 LYS B CA 1
ATOM 4804 C C . LYS B 1 165 ? 67.938 9.710 56.846 1.00 33.41 418 LYS B C 1
ATOM 4805 O O . LYS B 1 165 ? 68.132 8.959 57.805 1.00 36.12 418 LYS B O 1
ATOM 4824 N N . VAL B 1 166 ? 66.748 9.891 56.294 1.00 33.29 419 VAL B N 1
ATOM 4825 C CA . VAL B 1 166 ? 65.603 9.090 56.682 1.00 33.51 419 VAL B CA 1
ATOM 4826 C C . VAL B 1 166 ? 64.635 9.000 55.511 1.00 31.59 419 VAL B C 1
ATOM 4827 O O . VAL B 1 166 ? 64.477 9.955 54.755 1.00 34.80 419 VAL B O 1
ATOM 4840 N N . LYS B 1 167 ? 64.010 7.838 55.363 1.00 33.32 420 LYS B N 1
ATOM 4841 C CA . LYS B 1 167 ? 63.024 7.619 54.316 1.00 30.23 420 LYS B CA 1
ATOM 4842 C C . LYS B 1 167 ? 61.657 7.383 54.940 1.00 28.96 420 LYS B C 1
ATOM 4843 O O . LYS B 1 167 ? 61.529 6.616 55.897 1.00 30.05 420 LYS B O 1
ATOM 4862 N N . PHE B 1 168 ? 60.646 8.060 54.407 1.00 29.47 421 PHE B N 1
ATOM 4863 C CA . PHE B 1 168 ? 59.267 7.790 54.784 1.00 30.94 421 PHE B CA 1
ATOM 4864 C C . PHE B 1 168 ? 58.603 6.919 53.727 1.00 31.39 421 PHE B C 1
ATOM 4865 O O . PHE B 1 168 ? 58.922 7.017 52.543 1.00 32.51 421 PHE B O 1
ATOM 4882 N N . TRP B 1 169 ? 57.694 6.056 54.167 1.00 32.31 422 TRP B N 1
ATOM 4883 C CA . TRP B 1 169 ? 56.865 5.276 53.258 1.00 33.69 422 TRP B CA 1
ATOM 4884 C C . TRP B 1 169 ? 55.435 5.322 53.780 1.00 36.51 422 TRP B C 1
ATOM 4885 O O . TRP B 1 169 ? 55.219 5.584 54.962 1.00 37.34 422 TRP B O 1
ATOM 4906 N N . SER B 1 170 ? 54.459 5.089 52.909 1.00 49.21 423 SER B N 1
ATOM 4907 C CA . SER B 1 170 ? 53.059 5.133 53.328 1.00 51.86 423 SER B CA 1
ATOM 4908 C C . SER B 1 170 ? 52.209 4.106 52.604 1.00 54.05 423 SER B C 1
ATOM 4909 O O . SER B 1 170 ? 52.554 3.654 51.513 1.00 52.59 423 SER B O 1
ATOM 4917 N N . ALA B 1 171 ? 51.091 3.753 53.231 1.00 57.12 424 ALA B N 1
ATOM 4918 C CA . ALA B 1 171 ? 50.159 2.782 52.677 1.00 59.95 424 ALA B CA 1
ATOM 4919 C C . ALA B 1 171 ? 49.689 3.215 51.292 1.00 55.58 424 ALA B C 1
ATOM 4920 O O . ALA B 1 171 ? 49.552 2.390 50.392 1.00 58.52 424 ALA B O 1
ATOM 4927 N N . ARG B 1 172 ? 49.446 4.512 51.129 1.00 50.23 425 ARG B N 1
ATOM 4928 C CA . ARG B 1 172 ? 49.079 5.056 49.828 1.00 50.80 425 ARG B CA 1
ATOM 4929 C C . ARG B 1 172 ? 49.653 6.454 49.630 1.00 43.52 425 ARG B C 1
ATOM 4930 O O . ARG B 1 172 ? 49.912 7.177 50.591 1.00 38.50 425 ARG B O 1
ATOM 4951 N N . GLU B 1 173 ? 49.847 6.823 48.367 1.00 45.99 426 GLU B N 1
ATOM 4952 C CA . GLU B 1 173 ? 50.519 8.068 48.017 1.00 43.35 426 GLU B CA 1
ATOM 4953 C C . GLU B 1 173 ? 49.571 9.257 48.017 1.00 40.06 426 GLU B C 1
ATOM 4954 O O . GLU B 1 173 ? 48.435 9.160 47.549 1.00 44.13 426 GLU B O 1
ATOM 4966 N N . LEU B 1 174 ? 50.055 10.375 48.551 1.00 33.28 427 LEU B N 1
ATOM 4967 C CA . LEU B 1 174 ? 49.328 11.637 48.537 1.00 29.30 427 LEU B CA 1
ATOM 4968 C C . LEU B 1 174 ? 50.177 12.712 47.872 1.00 27.57 427 LEU B C 1
ATOM 4969 O O . LEU B 1 174 ? 51.378 12.528 47.670 1.00 30.47 427 LEU B O 1
ATOM 4985 N N . GLY B 1 175 ? 49.554 13.838 47.544 1.00 27.33 428 GLY B N 1
ATOM 4986 C CA . GLY B 1 175 ? 50.265 14.950 46.941 1.00 29.67 428 GLY B CA 1
ATOM 4987 C C . GLY B 1 175 ? 51.011 15.771 47.974 1.00 26.45 428 GLY B C 1
ATOM 4988 O O . GLY B 1 175 ? 50.633 15.796 49.140 1.00 26.01 428 GLY B O 1
ATOM 4992 N N . GLY B 1 176 ? 52.081 16.434 47.549 1.00 29.75 429 GLY B N 1
ATOM 4993 C CA . GLY B 1 176 ? 52.831 17.294 48.445 1.00 28.67 429 GLY B CA 1
ATOM 4994 C C . GLY B 1 176 ? 53.560 16.516 49.524 1.00 26.07 429 GLY B C 1
ATOM 4995 O O . GLY B 1 176 ? 53.920 15.354 49.317 1.00 28.82 429 GLY B O 1
ATOM 4999 N N . VAL B 1 177 ? 53.777 17.159 50.671 1.00 24.01 430 VAL B N 1
ATOM 5000 C CA . VAL B 1 177 ? 54.532 16.553 51.768 1.00 25.10 430 VAL B CA 1
ATOM 5001 C C . VAL B 1 177 ? 53.659 16.208 52.966 1.00 25.17 430 VAL B C 1
ATOM 5002 O O . VAL B 1 177 ? 54.063 15.405 53.804 1.00 27.06 430 VAL B O 1
ATOM 5015 N N . ILE B 1 178 ? 52.479 16.818 53.054 1.00 25.46 431 ILE B N 1
ATOM 5016 C CA . ILE B 1 178 ? 51.580 16.612 54.194 1.00 25.88 431 ILE B CA 1
ATOM 5017 C C . ILE B 1 178 ? 50.794 15.319 54.051 1.00 23.65 431 ILE B C 1
ATOM 5018 O O . ILE B 1 178 ? 50.015 15.170 53.108 1.00 22.94 431 ILE B O 1
ATOM 5034 N N . HIS B 1 179 ? 50.971 14.401 54.994 1.00 23.21 432 HIS B N 1
ATOM 5035 C CA . HIS B 1 179 ? 50.197 13.168 54.991 1.00 23.65 432 HIS B CA 1
ATOM 5036 C C . HIS B 1 179 ? 48.889 13.360 55.746 1.00 24.74 432 HIS B C 1
ATOM 5037 O O . HIS B 1 179 ? 48.808 13.138 56.957 1.00 29.34 432 HIS B O 1
ATOM 5051 N N . ALA B 1 180 ? 47.869 13.784 55.009 1.00 25.93 433 ALA B N 1
ATOM 5052 C CA . ALA B 1 180 ? 46.528 13.955 55.564 1.00 25.03 433 ALA B CA 1
ATOM 5053 C C . ALA B 1 180 ? 45.515 13.339 54.608 1.00 24.29 433 ALA B C 1
ATOM 5054 O O . ALA B 1 180 ? 44.929 14.039 53.791 1.00 26.30 433 ALA B O 1
ATOM 5061 N N . PRO B 1 181 ? 45.317 12.015 54.703 1.00 24.93 434 PRO B N 1
ATOM 5062 C CA . PRO B 1 181 ? 44.404 11.321 53.791 1.00 23.79 434 PRO B CA 1
ATOM 5063 C C . PRO B 1 181 ? 42.967 11.783 53.958 1.00 24.45 434 PRO B C 1
ATOM 5064 O O . PRO B 1 181 ? 42.509 11.966 55.088 1.00 24.99 434 PRO B O 1
ATOM 5075 N N . LEU B 1 182 ? 42.266 11.967 52.846 1.00 23.80 435 LEU B N 1
ATOM 5076 C CA . LEU B 1 182 ? 40.845 12.291 52.895 1.00 24.43 435 LEU B CA 1
ATOM 5077 C C . LEU B 1 182 ? 40.030 11.138 53.447 1.00 25.50 435 LEU B C 1
ATOM 5078 O O . LEU B 1 182 ? 40.324 9.969 53.187 1.00 29.14 435 LEU B O 1
ATOM 5094 N N . LYS B 1 183 ? 39.005 11.486 54.216 1.00 27.11 436 LYS B N 1
ATOM 5095 C CA . LYS B 1 183 ? 37.950 10.559 54.578 1.00 36.00 436 LYS B CA 1
ATOM 5096 C C . LYS B 1 183 ? 36.740 10.925 53.735 1.00 28.86 436 LYS B C 1
ATOM 5097 O O . LYS B 1 183 ? 36.370 12.094 53.659 1.00 27.13 436 LYS B O 1
ATOM 5116 N N . ILE B 1 184 ? 36.146 9.937 53.079 1.00 29.97 437 ILE B N 1
ATOM 5117 C CA . ILE B 1 184 ? 34.949 10.179 52.284 1.00 31.11 437 ILE B CA 1
ATOM 5118 C C . ILE B 1 184 ? 33.714 10.023 53.158 1.00 32.29 437 ILE B C 1
ATOM 5119 O O . ILE B 1 184 ? 33.411 8.930 53.621 1.00 35.25 437 ILE B O 1
ATOM 5135 N N . ILE B 1 185 ? 33.008 11.129 53.369 1.00 30.45 438 ILE B N 1
ATOM 5136 C CA . ILE B 1 185 ? 31.834 11.158 54.237 1.00 33.10 438 ILE B CA 1
ATOM 5137 C C . ILE B 1 185 ? 30.573 10.820 53.461 1.00 36.75 438 ILE B C 1
ATOM 5138 O O . ILE B 1 185 ? 29.710 10.081 53.937 1.00 39.25 438 ILE B O 1
ATOM 5154 N N . SER B 1 186 ? 30.475 11.368 52.260 1.00 35.36 439 SER B N 1
ATOM 5155 C CA . SER B 1 186 ? 29.323 11.123 51.407 1.00 38.83 439 SER B CA 1
ATOM 5156 C C . SER B 1 186 ? 29.743 11.282 49.956 1.00 41.02 439 SER B C 1
ATOM 5157 O O . SER B 1 186 ? 30.221 12.344 49.562 1.00 36.50 439 SER B O 1
ATOM 5165 N N . ASN B 1 187 ? 29.588 10.216 49.177 1.00 49.40 440 ASN B N 1
ATOM 5166 C CA . ASN B 1 187 ? 29.963 10.233 47.766 1.00 51.69 440 ASN B CA 1
ATOM 5167 C C . ASN B 1 187 ? 28.729 10.293 46.876 1.00 57.81 440 ASN B C 1
ATOM 5168 O O . ASN B 1 187 ? 28.735 9.784 45.755 1.00 61.39 440 ASN B O 1
ATOM 5179 N N . GLY B 1 188 ? 27.671 10.923 47.385 1.00 60.65 441 GLY B N 1
ATOM 5180 C CA . GLY B 1 188 ? 26.441 11.109 46.632 1.00 66.61 441 GLY B CA 1
ATOM 5181 C C . GLY B 1 188 ? 25.724 9.797 46.379 1.00 79.70 441 GLY B C 1
ATOM 5182 O O . GLY B 1 188 ? 24.828 9.712 45.538 1.00 86.05 441 GLY B O 1
ATOM 5186 N N . GLU B 1 189 ? 26.113 8.777 47.136 1.00 85.22 442 GLU B N 1
ATOM 5187 C CA . GLU B 1 189 ? 25.689 7.406 46.887 1.00 92.62 442 GLU B CA 1
ATOM 5188 C C . GLU B 1 189 ? 24.514 7.013 47.778 1.00 95.43 442 GLU B C 1
ATOM 5189 O O . GLU B 1 189 ? 23.366 6.980 47.333 1.00 99.35 442 GLU B O 1
ATOM 5201 N N . GLU C 1 21 ? -10.465 20.041 45.737 1.00 72.37 274 GLU C N 1
ATOM 5202 C CA . GLU C 1 21 ? -10.357 19.319 44.472 1.00 74.35 274 GLU C CA 1
ATOM 5203 C C . GLU C 1 21 ? -10.854 17.883 44.628 1.00 76.12 274 GLU C C 1
ATOM 5204 O O . GLU C 1 21 ? -10.966 17.376 45.744 1.00 72.31 274 GLU C O 1
ATOM 5215 N N . GLU C 1 22 ? -11.148 17.238 43.503 1.00 83.31 275 GLU C N 1
ATOM 5216 C CA . GLU C 1 22 ? -11.723 15.900 43.513 1.00 84.30 275 GLU C CA 1
ATOM 5217 C C . GLU C 1 22 ? -10.670 14.800 43.343 1.00 77.75 275 GLU C C 1
ATOM 5218 O O . GLU C 1 22 ? -9.945 14.768 42.346 1.00 82.26 275 GLU C O 1
ATOM 5230 N N . VAL C 1 23 ? -10.616 13.895 44.319 1.00 65.88 276 VAL C N 1
ATOM 5231 C CA . VAL C 1 23 ? -9.876 12.640 44.195 1.00 54.82 276 VAL C CA 1
ATOM 5232 C C . VAL C 1 23 ? -10.577 11.567 45.028 1.00 49.29 276 VAL C C 1
ATOM 5233 O O . VAL C 1 23 ? -11.026 11.838 46.142 1.00 50.52 276 VAL C O 1
ATOM 5246 N N . SER C 1 24 ? -10.686 10.358 44.483 1.00 45.84 277 SER C N 1
ATOM 5247 C CA . SER C 1 24 ? -11.377 9.260 45.164 1.00 45.97 277 SER C CA 1
ATOM 5248 C C . SER C 1 24 ? -10.425 8.423 46.015 1.00 42.03 277 SER C C 1
ATOM 5249 O O . SER C 1 24 ? -9.221 8.416 45.780 1.00 40.97 277 SER C O 1
ATOM 5257 N N . VAL C 1 25 ? -10.975 7.703 46.990 1.00 42.27 278 VAL C N 1
ATOM 5258 C CA . VAL C 1 25 ? -10.183 6.792 47.809 1.00 41.06 278 VAL C CA 1
ATOM 5259 C C . VAL C 1 25 ? -9.618 5.672 46.936 1.00 38.67 278 VAL C C 1
ATOM 5260 O O . VAL C 1 25 ? -8.516 5.179 47.175 1.00 37.15 278 VAL C O 1
ATOM 5273 N N . GLU C 1 26 ? -10.377 5.277 45.918 1.00 41.13 279 GLU C N 1
ATOM 5274 C CA . GLU C 1 26 ? -9.916 4.259 44.980 1.00 40.78 279 GLU C CA 1
ATOM 5275 C C . GLU C 1 26 ? -8.644 4.734 44.284 1.00 40.06 279 GLU C C 1
ATOM 5276 O O . GLU C 1 26 ? -7.696 3.968 44.113 1.00 39.94 279 GLU C O 1
ATOM 5288 N N . GLU C 1 27 ? -8.625 6.008 43.904 1.00 40.73 280 GLU C N 1
ATOM 5289 C CA . GLU C 1 27 ? -7.447 6.614 43.292 1.00 45.94 280 GLU C CA 1
ATOM 5290 C C . GLU C 1 27 ? -6.265 6.639 44.268 1.00 40.28 280 GLU C C 1
ATOM 5291 O O . GLU C 1 27 ? -5.129 6.311 43.916 1.00 34.84 280 GLU C O 1
ATOM 5303 N N . LEU C 1 28 ? -6.537 7.039 45.499 1.00 36.33 281 LEU C N 1
ATOM 5304 C CA . LEU C 1 28 ? -5.472 7.177 46.482 1.00 34.09 281 LEU C CA 1
ATOM 5305 C C . LEU C 1 28 ? -4.875 5.820 46.840 1.00 31.28 281 LEU C C 1
ATOM 5306 O O . LEU C 1 28 ? -3.677 5.717 47.104 1.00 30.52 281 LEU C O 1
ATOM 5322 N N . LYS C 1 29 ? -5.702 4.778 46.831 1.00 33.72 282 LYS C N 1
ATOM 5323 C CA . LYS C 1 29 ? -5.212 3.432 47.092 1.00 33.47 282 LYS C CA 1
ATOM 5324 C C . LYS C 1 29 ? -4.246 2.994 45.997 1.00 33.48 282 LYS C C 1
ATOM 5325 O O . LYS C 1 29 ? -3.216 2.380 46.276 1.00 33.20 282 LYS C O 1
ATOM 5344 N N . ALA C 1 30 ? -4.577 3.321 44.753 1.00 31.42 283 ALA C N 1
ATOM 5345 C CA . ALA C 1 30 ? -3.701 3.009 43.627 1.00 33.62 283 ALA C CA 1
ATOM 5346 C C . ALA C 1 30 ? -2.372 3.762 43.744 1.00 34.09 283 ALA C C 1
ATOM 5347 O O . ALA C 1 30 ? -1.303 3.187 43.540 1.00 35.87 283 ALA C O 1
ATOM 5354 N N . ILE C 1 31 ? -2.446 5.047 44.078 1.00 33.43 284 ILE C N 1
ATOM 5355 C CA . ILE C 1 31 ? -1.250 5.872 44.218 1.00 34.03 284 ILE C CA 1
ATOM 5356 C C . ILE C 1 31 ? -0.392 5.367 45.370 1.00 34.29 284 ILE C C 1
ATOM 5357 O O . ILE C 1 31 ? 0.835 5.343 45.282 1.00 31.60 284 ILE C O 1
ATOM 5373 N N . GLN C 1 32 ? -1.052 4.974 46.452 1.00 30.73 285 GLN C N 1
ATOM 5374 C CA . GLN C 1 32 ? -0.366 4.452 47.627 1.00 30.86 285 GLN C CA 1
ATOM 5375 C C . GLN C 1 32 ? 0.502 3.257 47.245 1.00 29.19 285 GLN C C 1
ATOM 5376 O O . GLN C 1 32 ? 1.653 3.141 47.657 1.00 30.54 285 GLN C O 1
ATOM 5390 N N . LEU C 1 33 ? -0.068 2.376 46.435 1.00 29.75 286 LEU C N 1
ATOM 5391 C CA . LEU C 1 33 ? 0.601 1.144 46.050 1.00 34.05 286 LEU C CA 1
ATOM 5392 C C . LEU C 1 33 ? 1.751 1.427 45.090 1.00 36.69 286 LEU C C 1
ATOM 5393 O O . LEU C 1 33 ? 2.877 0.976 45.309 1.00 39.04 286 LEU C O 1
ATOM 5409 N N . ARG C 1 34 ? 1.465 2.185 44.035 1.00 37.30 287 ARG C N 1
ATOM 5410 C CA . ARG C 1 34 ? 2.448 2.470 42.996 1.00 41.31 287 ARG C CA 1
ATOM 5411 C C . ARG C 1 34 ? 3.664 3.253 43.492 1.00 40.61 287 ARG C C 1
ATOM 5412 O O . ARG C 1 34 ? 4.776 3.022 43.021 1.00 42.64 287 ARG C O 1
ATOM 5433 N N . THR C 1 35 ? 3.458 4.174 44.433 1.00 34.66 288 THR C N 1
ATOM 5434 C CA . THR C 1 35 ? 4.525 5.086 44.844 1.00 32.28 288 THR C CA 1
ATOM 5435 C C . THR C 1 35 ? 5.199 4.657 46.144 1.00 34.17 288 THR C C 1
ATOM 5436 O O . THR C 1 35 ? 5.937 5.435 46.744 1.00 32.89 288 THR C O 1
ATOM 5447 N N . THR C 1 36 ? 4.940 3.426 46.574 1.00 35.44 289 THR C N 1
ATOM 5448 C CA . THR C 1 36 ? 5.708 2.824 47.656 1.00 34.89 289 THR C CA 1
ATOM 5449 C C . THR C 1 36 ? 7.177 2.788 47.246 1.00 37.26 289 THR C C 1
ATOM 5450 O O . THR C 1 36 ? 7.515 2.322 46.156 1.00 36.57 289 THR C O 1
ATOM 5461 N N . ASN C 1 37 ? 8.043 3.286 48.122 1.00 37.19 290 ASN C N 1
ATOM 5462 C CA . ASN C 1 37 ? 9.467 3.409 47.826 1.00 41.68 290 ASN C CA 1
ATOM 5463 C C . ASN C 1 37 ? 10.216 2.096 48.040 1.00 42.36 290 ASN C C 1
ATOM 5464 O O . ASN C 1 37 ? 10.665 1.789 49.146 1.00 40.45 290 ASN C O 1
ATOM 5475 N N . GLU C 1 38 ? 10.355 1.326 46.966 1.00 47.33 291 GLU C N 1
ATOM 5476 C CA . GLU C 1 38 ? 11.005 0.022 47.029 1.00 55.25 291 GLU C CA 1
ATOM 5477 C C . GLU C 1 38 ? 12.489 0.127 47.376 1.00 54.43 291 GLU C C 1
ATOM 5478 O O . GLU C 1 38 ? 13.067 -0.803 47.940 1.00 55.44 291 GLU C O 1
ATOM 5490 N N . ALA C 1 39 ? 13.100 1.259 47.040 1.00 52.76 292 ALA C N 1
ATOM 5491 C CA . ALA C 1 39 ? 14.515 1.481 47.326 1.00 53.38 292 ALA C CA 1
ATOM 5492 C C . ALA C 1 39 ? 14.804 1.392 48.824 1.00 53.30 292 ALA C C 1
ATOM 5493 O O . ALA C 1 39 ? 15.844 0.873 49.232 1.00 56.52 292 ALA C O 1
ATOM 5500 N N . THR C 1 40 ? 13.884 1.901 49.638 1.00 49.53 293 THR C N 1
ATOM 5501 C CA . THR C 1 40 ? 14.029 1.842 51.089 1.00 50.48 293 THR C CA 1
ATOM 5502 C C . THR C 1 40 ? 13.334 0.611 51.654 1.00 51.94 293 THR C C 1
ATOM 5503 O O . THR C 1 40 ? 13.190 0.477 52.870 1.00 53.53 293 THR C O 1
ATOM 5514 N N . GLY C 1 41 ? 12.911 -0.289 50.769 1.00 51.79 294 GLY C N 1
ATOM 5515 C CA . GLY C 1 41 ? 12.164 -1.463 51.179 1.00 50.71 294 GLY C CA 1
ATOM 5516 C C . GLY C 1 41 ? 10.925 -1.056 51.950 1.00 45.78 294 GLY C C 1
ATOM 5517 O O . GLY C 1 41 ? 10.564 -1.689 52.942 1.00 45.85 294 GLY C O 1
ATOM 5521 N N . GLU C 1 42 ? 10.276 0.012 51.493 1.00 41.30 295 GLU C N 1
ATOM 5522 C CA . GLU C 1 42 ? 9.143 0.576 52.213 1.00 38.42 295 GLU C CA 1
ATOM 5523 C C . GLU C 1 42 ? 8.008 -0.420 52.385 1.00 39.28 295 GLU C C 1
ATOM 5524 O O . GLU C 1 42 ? 7.590 -1.080 51.432 1.00 40.36 295 GLU C O 1
ATOM 5536 N N . LYS C 1 43 ? 7.531 -0.519 53.621 1.00 40.57 296 LYS C N 1
ATOM 5537 C CA . LYS C 1 43 ? 6.271 -1.173 53.931 1.00 44.08 296 LYS C CA 1
ATOM 5538 C C . LYS C 1 43 ? 5.229 -0.083 54.115 1.00 35.02 296 LYS C C 1
ATOM 5539 O O . LYS C 1 43 ? 5.368 0.772 54.991 1.00 35.67 296 LYS C O 1
ATOM 5558 N N . ARG C 1 44 ? 4.196 -0.108 53.280 1.00 33.35 297 ARG C N 1
ATOM 5559 C CA . ARG C 1 44 ? 3.174 0.930 53.296 1.00 30.61 297 ARG C CA 1
ATOM 5560 C C . ARG C 1 44 ? 1.791 0.335 53.508 1.00 30.14 297 ARG C C 1
ATOM 5561 O O . ARG C 1 44 ? 1.415 -0.627 52.840 1.00 33.46 297 ARG C O 1
ATOM 5582 N N . PHE C 1 45 ? 1.036 0.911 54.436 1.00 28.06 298 PHE C N 1
ATOM 5583 C CA . PHE C 1 45 ? -0.320 0.440 54.701 1.00 30.70 298 PHE C CA 1
ATOM 5584 C C . PHE C 1 45 ? -1.216 1.549 55.235 1.00 27.94 298 PHE C C 1
ATOM 5585 O O . PHE C 1 45 ? -0.765 2.663 55.488 1.00 28.05 298 PHE C O 1
ATOM 5602 N N . GLY C 1 46 ? -2.497 1.229 55.380 1.00 32.52 299 GLY C N 1
ATOM 5603 C CA . GLY C 1 46 ? -3.486 2.184 55.844 1.00 30.09 299 GLY C CA 1
ATOM 5604 C C . GLY C 1 46 ? -4.674 2.215 54.908 1.00 32.53 299 GLY C C 1
ATOM 5605 O O . GLY C 1 46 ? -4.646 1.607 53.837 1.00 34.87 299 GLY C O 1
ATOM 5609 N N . SER C 1 47 ? -5.721 2.930 55.312 1.00 30.30 300 SER C N 1
ATOM 5610 C CA . SER C 1 47 ? -6.966 2.969 54.549 1.00 32.31 300 SER C CA 1
ATOM 5611 C C . SER C 1 47 ? -6.869 3.846 53.301 1.00 33.23 300 SER C C 1
ATOM 5612 O O . SER C 1 47 ? -7.693 3.734 52.385 1.00 34.76 300 SER C O 1
ATOM 5620 N N . ALA C 1 48 ? -5.870 4.722 53.281 1.00 33.89 301 ALA C N 1
ATOM 5621 C CA . ALA C 1 48 ? -5.625 5.638 52.168 1.00 31.20 301 ALA C CA 1
ATOM 5622 C C . ALA C 1 48 ? -6.784 6.601 51.911 1.00 33.80 301 ALA C C 1
ATOM 5623 O O . ALA C 1 48 ? -6.921 7.119 50.805 1.00 36.36 301 ALA C O 1
ATOM 5630 N N . ARG C 1 49 ? -7.613 6.858 52.918 1.00 33.09 302 ARG C N 1
ATOM 5631 C CA . ARG C 1 49 ? -8.628 7.903 52.777 1.00 34.44 302 ARG C CA 1
ATOM 5632 C C . ARG C 1 49 ? -7.913 9.236 52.585 1.00 33.30 302 ARG C C 1
ATOM 5633 O O . ARG C 1 49 ? -8.447 10.167 51.982 1.00 34.18 302 ARG C O 1
ATOM 5654 N N . ALA C 1 50 ? -6.695 9.313 53.111 1.00 31.31 303 ALA C N 1
ATOM 5655 C CA . ALA C 1 50 ? -5.748 10.342 52.713 1.00 33.77 303 ALA C CA 1
ATOM 5656 C C . ALA C 1 50 ? -4.356 9.721 52.722 1.00 31.85 303 ALA C C 1
ATOM 5657 O O . ALA C 1 50 ? -4.132 8.718 53.405 1.00 29.88 303 ALA C O 1
ATOM 5664 N N . ILE C 1 51 ? -3.428 10.301 51.966 1.00 30.71 304 ILE C N 1
ATOM 5665 C CA . ILE C 1 51 ? -2.075 9.755 51.883 1.00 29.27 304 ILE C CA 1
ATOM 5666 C C . ILE C 1 51 ? -1.014 10.841 51.961 1.00 27.24 304 ILE C C 1
ATOM 5667 O O . ILE C 1 51 ? -1.267 12.006 51.647 1.00 29.02 304 ILE C O 1
ATOM 5683 N N . ILE C 1 52 ? 0.171 10.441 52.411 1.00 28.26 305 ILE C N 1
ATOM 5684 C CA . ILE C 1 52 ? 1.345 11.289 52.334 1.00 27.52 305 ILE C CA 1
ATOM 5685 C C . ILE C 1 52 ? 1.904 11.162 50.924 1.00 30.06 305 ILE C C 1
ATOM 5686 O O . ILE C 1 52 ? 2.613 10.206 50.608 1.00 33.02 305 ILE C O 1
ATOM 5702 N N . GLU C 1 53 ? 1.562 12.121 50.073 1.00 29.57 306 GLU C N 1
ATOM 5703 C CA . GLU C 1 53 ? 1.938 12.067 48.668 1.00 30.43 306 GLU C CA 1
ATOM 5704 C C . GLU C 1 53 ? 3.436 12.243 48.490 1.00 33.73 306 GLU C C 1
ATOM 5705 O O . GLU C 1 53 ? 4.055 11.574 47.663 1.00 33.60 306 GLU C O 1
ATOM 5717 N N . ASP C 1 54 ? 4.015 13.143 49.280 1.00 31.87 307 ASP C N 1
ATOM 5718 C CA . ASP C 1 54 ? 5.427 13.463 49.164 1.00 32.05 307 ASP C CA 1
ATOM 5719 C C . ASP C 1 54 ? 5.950 14.101 50.443 1.00 31.03 307 ASP C C 1
ATOM 5720 O O . ASP C 1 54 ? 5.200 14.717 51.198 1.00 29.45 307 ASP C O 1
ATOM 5729 N N . LEU C 1 55 ? 7.246 13.932 50.668 1.00 30.03 308 LEU C N 1
ATOM 5730 C CA . LEU C 1 55 ? 7.970 14.653 51.701 1.00 30.05 308 LEU C CA 1
ATOM 5731 C C . LEU C 1 55 ? 9.230 15.226 51.074 1.00 33.26 308 LEU C C 1
ATOM 5732 O O . LEU C 1 55 ? 10.009 14.493 50.468 1.00 31.67 308 LEU C O 1
ATOM 5748 N N . THR C 1 56 ? 9.408 16.537 51.197 1.00 30.86 309 THR C N 1
ATOM 5749 C CA . THR C 1 56 ? 10.638 17.193 50.772 1.00 33.95 309 THR C CA 1
ATOM 5750 C C . THR C 1 56 ? 11.266 17.870 51.980 1.00 34.38 309 THR C C 1
ATOM 5751 O O . THR C 1 56 ? 10.565 18.450 52.810 1.00 32.12 309 THR C O 1
ATOM 5762 N N . ILE C 1 57 ? 12.589 17.788 52.073 1.00 33.41 310 ILE C N 1
ATOM 5763 C CA . ILE C 1 57 ? 13.311 18.322 53.218 1.00 35.31 310 ILE C CA 1
ATOM 5764 C C . ILE C 1 57 ? 14.236 19.448 52.782 1.00 36.14 310 ILE C C 1
ATOM 5765 O O . ILE C 1 57 ? 14.947 19.325 51.786 1.00 35.63 310 ILE C O 1
ATOM 5781 N N . TYR C 1 58 ? 14.204 20.546 53.532 1.00 35.50 311 TYR C N 1
ATOM 5782 C CA . TYR C 1 58 ? 15.014 21.721 53.239 1.00 37.75 311 TYR C CA 1
ATOM 5783 C C . TYR C 1 58 ? 15.971 22.044 54.376 1.00 38.88 311 TYR C C 1
ATOM 5784 O O . TYR C 1 58 ? 15.667 21.791 55.542 1.00 37.55 311 TYR C O 1
ATOM 5802 N N . LYS C 1 59 ? 17.124 22.607 54.024 1.00 40.96 312 LYS C N 1
ATOM 5803 C CA . LYS C 1 59 ? 17.989 23.268 54.991 1.00 45.21 312 LYS C CA 1
ATOM 5804 C C . LYS C 1 59 ? 17.334 24.545 55.488 1.00 46.81 312 LYS C C 1
ATOM 5805 O O . LYS C 1 59 ? 16.316 24.986 54.954 1.00 44.77 312 LYS C O 1
ATOM 5824 N N . SER C 1 60 ? 17.947 25.152 56.496 1.00 48.50 313 SER C N 1
ATOM 5825 C CA . SER C 1 60 ? 17.509 26.448 56.987 1.00 51.69 313 SER C CA 1
ATOM 5826 C C . SER C 1 60 ? 17.679 27.540 55.926 1.00 52.78 313 SER C C 1
ATOM 5827 O O . SER C 1 60 ? 16.936 28.521 55.924 1.00 54.53 313 SER C O 1
ATOM 5835 N N . ASP C 1 61 ? 18.649 27.370 55.028 1.00 51.91 314 ASP C N 1
ATOM 5836 C CA . ASP C 1 61 ? 18.911 28.376 53.994 1.00 54.43 314 ASP C CA 1
ATOM 5837 C C . ASP C 1 61 ? 18.049 28.179 52.746 1.00 52.39 314 ASP C C 1
ATOM 5838 O O . ASP C 1 61 ? 18.167 28.934 51.780 1.00 55.10 314 ASP C O 1
ATOM 5847 N N . GLY C 1 62 ? 17.192 27.162 52.766 1.00 49.95 315 GLY C N 1
ATOM 5848 C CA . GLY C 1 62 ? 16.291 26.899 51.657 1.00 50.70 315 GLY C CA 1
ATOM 5849 C C . GLY C 1 62 ? 16.790 25.829 50.704 1.00 51.10 315 GLY C C 1
ATOM 5850 O O . GLY C 1 62 ? 16.051 25.392 49.822 1.00 48.85 315 GLY C O 1
ATOM 5854 N N . THR C 1 63 ? 18.041 25.408 50.875 1.00 52.77 316 THR C N 1
ATOM 5855 C CA . THR C 1 63 ? 18.619 24.358 50.039 1.00 52.97 316 THR C CA 1
ATOM 5856 C C . THR C 1 63 ? 17.787 23.080 50.123 1.00 51.13 316 THR C C 1
ATOM 5857 O O . THR C 1 63 ? 17.502 22.581 51.212 1.00 46.43 316 THR C O 1
ATOM 5868 N N . THR C 1 64 ? 17.397 22.559 48.964 1.00 49.38 317 THR C N 1
ATOM 5869 C CA . THR C 1 64 ? 16.662 21.304 48.901 1.00 51.47 317 THR C CA 1
ATOM 5870 C C . THR C 1 64 ? 17.621 20.129 49.035 1.00 48.31 317 THR C C 1
ATOM 5871 O O . THR C 1 64 ? 18.606 20.039 48.306 1.00 48.76 317 THR C O 1
ATOM 5882 N N . LEU C 1 65 ? 17.334 19.230 49.970 1.00 44.87 318 LEU C N 1
ATOM 5883 C CA . LEU C 1 65 ? 18.186 18.066 50.181 1.00 45.85 318 LEU C CA 1
ATOM 5884 C C . LEU C 1 65 ? 17.824 16.941 49.213 1.00 46.82 318 LEU C C 1
ATOM 5885 O O . LEU C 1 65 ? 16.692 16.854 48.731 1.00 45.01 318 LEU C O 1
ATOM 5901 N N . ALA C 1 66 ? 18.804 16.088 48.931 1.00 46.71 319 ALA C N 1
ATOM 5902 C CA . ALA C 1 66 ? 18.648 15.006 47.962 1.00 48.30 319 ALA C CA 1
ATOM 5903 C C . ALA C 1 66 ? 17.581 14.003 48.392 1.00 49.83 319 ALA C C 1
ATOM 5904 O O . ALA C 1 66 ? 17.017 14.111 49.483 1.00 47.27 319 ALA C O 1
ATOM 5911 N N . GLU C 1 67 ? 17.306 13.030 47.524 1.00 50.78 320 GLU C N 1
ATOM 5912 C CA . GLU C 1 67 ? 16.355 11.965 47.834 1.00 51.17 320 GLU C CA 1
ATOM 5913 C C . GLU C 1 67 ? 16.822 11.180 49.054 1.00 41.57 320 GLU C C 1
ATOM 5914 O O . GLU C 1 67 ? 16.011 10.634 49.802 1.00 35.67 320 GLU C O 1
ATOM 5926 N N . LYS C 1 68 ? 18.139 11.119 49.232 1.00 42.57 321 LYS C N 1
ATOM 5927 C CA . LYS C 1 68 ? 18.736 10.709 50.496 1.00 40.40 321 LYS C CA 1
ATOM 5928 C C . LYS C 1 68 ? 19.382 11.950 51.097 1.00 39.72 321 LYS C C 1
ATOM 5929 O O . LYS C 1 68 ? 20.552 12.227 50.837 1.00 36.86 321 LYS C O 1
ATOM 5948 N N . PRO C 1 69 ? 18.605 12.729 51.869 1.00 37.20 322 PRO C N 1
ATOM 5949 C CA . PRO C 1 69 ? 19.128 13.966 52.453 1.00 31.52 322 PRO C CA 1
ATOM 5950 C C . PRO C 1 69 ? 20.388 13.765 53.274 1.00 35.58 322 PRO C C 1
ATOM 5951 O O . PRO C 1 69 ? 20.514 12.776 53.993 1.00 31.87 322 PRO C O 1
ATOM 5962 N N . LEU C 1 70 ? 21.313 14.707 53.137 1.00 34.07 323 LEU C N 1
ATOM 5963 C CA . LEU C 1 70 ? 22.500 14.765 53.973 1.00 31.30 323 LEU C CA 1
ATOM 5964 C C . LEU C 1 70 ? 22.328 15.925 54.940 1.00 28.51 323 LEU C C 1
ATOM 5965 O O . LEU C 1 70 ? 22.277 17.081 54.516 1.00 27.65 323 LEU C O 1
ATOM 5981 N N . ILE C 1 71 ? 22.219 15.610 56.229 1.00 30.03 324 ILE C N 1
ATOM 5982 C CA . ILE C 1 71 ? 21.908 16.607 57.247 1.00 27.03 324 ILE C CA 1
ATOM 5983 C C . ILE C 1 71 ? 23.060 16.772 58.230 1.00 26.84 324 ILE C C 1
ATOM 5984 O O . ILE C 1 71 ? 23.638 15.792 58.685 1.00 25.69 324 ILE C O 1
ATOM 6000 N N . LYS C 1 72 ? 23.386 18.016 58.551 1.00 24.42 325 LYS C N 1
ATOM 6001 C CA . LYS C 1 72 ? 24.403 18.304 59.560 1.00 24.72 325 LYS C CA 1
ATOM 6002 C C . LYS C 1 72 ? 23.833 18.136 60.961 1.00 26.50 325 LYS C C 1
ATOM 6003 O O . LYS C 1 72 ? 22.777 18.688 61.267 1.00 27.24 325 LYS C O 1
ATOM 6022 N N . SER C 1 73 ? 24.534 17.376 61.800 1.00 23.24 326 SER C N 1
ATOM 6023 C CA . SER C 1 73 ? 24.193 17.264 63.217 1.00 26.38 326 SER C CA 1
ATOM 6024 C C . SER C 1 73 ? 23.945 18.643 63.817 1.00 27.01 326 SER C C 1
ATOM 6025 O O . SER C 1 73 ? 24.805 19.517 63.753 1.00 26.93 326 SER C O 1
ATOM 6033 N N . GLY C 1 74 ? 22.758 18.840 64.383 1.00 27.86 327 GLY C N 1
ATOM 6034 C CA . GLY C 1 74 ? 22.442 20.073 65.082 1.00 29.40 327 GLY C CA 1
ATOM 6035 C C . GLY C 1 74 ? 21.719 21.128 64.261 1.00 31.37 327 GLY C C 1
ATOM 6036 O O . GLY C 1 74 ? 21.283 22.134 64.814 1.00 34.23 327 GLY C O 1
ATOM 6040 N N . GLU C 1 75 ? 21.582 20.923 62.954 1.00 31.89 328 GLU C N 1
ATOM 6041 C CA . GLU C 1 75 ? 20.957 21.950 62.122 1.00 35.41 328 GLU C CA 1
ATOM 6042 C C . GLU C 1 75 ? 19.438 21.838 62.184 1.00 31.98 328 GLU C C 1
ATOM 6043 O O . GLU C 1 75 ? 18.893 20.792 62.545 1.00 28.62 328 GLU C O 1
ATOM 6055 N N . GLU C 1 76 ? 18.768 22.940 61.859 1.00 34.17 329 GLU C N 1
ATOM 6056 C CA . GLU C 1 76 ? 17.312 22.973 61.788 1.00 31.58 329 GLU C CA 1
ATOM 6057 C C . GLU C 1 76 ? 16.864 22.629 60.374 1.00 32.04 329 GLU C C 1
ATOM 6058 O O . GLU C 1 76 ? 17.270 23.284 59.419 1.00 32.79 329 GLU C O 1
ATOM 6070 N N . VAL C 1 77 ? 16.034 21.598 60.252 1.00 31.38 330 VAL C N 1
ATOM 6071 C CA . VAL C 1 77 ? 15.532 21.174 58.956 1.00 34.34 330 VAL C CA 1
ATOM 6072 C C . VAL C 1 77 ? 14.026 21.364 58.878 1.00 32.06 330 VAL C C 1
ATOM 6073 O O . VAL C 1 77 ? 13.319 21.309 59.886 1.00 30.78 330 VAL C O 1
ATOM 6086 N N . THR C 1 78 ? 13.550 21.584 57.661 1.00 30.32 331 THR C N 1
ATOM 6087 C CA . THR C 1 78 ? 12.133 21.771 57.402 1.00 31.60 331 THR C CA 1
ATOM 6088 C C . THR C 1 78 ? 11.585 20.524 56.722 1.00 30.99 331 THR C C 1
ATOM 6089 O O . THR C 1 78 ? 12.146 20.072 55.725 1.00 30.85 331 THR C O 1
ATOM 6100 N N . PHE C 1 79 ? 10.511 19.965 57.276 1.00 28.45 332 PHE C N 1
ATOM 6101 C CA . PHE C 1 79 ? 9.820 18.828 56.674 1.00 28.17 332 PHE C CA 1
ATOM 6102 C C . PHE C 1 79 ? 8.562 19.318 55.977 1.00 28.99 332 PHE C C 1
ATOM 6103 O O . PHE C 1 79 ? 7.602 19.715 56.638 1.00 29.00 332 PHE C O 1
ATOM 6120 N N . ASP C 1 80 ? 8.574 19.279 54.646 1.00 26.63 333 ASP C N 1
ATOM 6121 C CA . ASP C 1 80 ? 7.480 19.794 53.829 1.00 29.85 333 ASP C CA 1
ATOM 6122 C C . ASP C 1 80 ? 6.657 18.634 53.266 1.00 27.26 333 ASP C C 1
ATOM 6123 O O . ASP C 1 80 ? 7.068 17.973 52.313 1.00 31.59 333 ASP C O 1
ATOM 6132 N N . PHE C 1 81 ? 5.500 18.389 53.878 1.00 26.05 334 PHE C N 1
ATOM 6133 C CA . PHE C 1 81 ? 4.642 17.271 53.510 1.00 27.75 334 PHE C CA 1
ATOM 6134 C C . PHE C 1 81 ? 3.597 17.699 52.512 1.00 29.95 334 PHE C C 1
ATOM 6135 O O . PHE C 1 81 ? 2.941 18.716 52.706 1.00 33.20 334 PHE C O 1
ATOM 6152 N N . THR C 1 82 ? 3.429 16.911 51.459 1.00 29.24 335 THR C N 1
ATOM 6153 C CA . THR C 1 82 ? 2.283 17.056 50.574 1.00 30.13 335 THR C CA 1
ATOM 6154 C C . THR C 1 82 ? 1.297 15.951 50.909 1.00 30.80 335 THR C C 1
ATOM 6155 O O . THR C 1 82 ? 1.627 14.770 50.803 1.00 33.27 335 THR C O 1
ATOM 6166 N N . ILE C 1 83 ? 0.095 16.346 51.324 1.00 31.07 336 ILE C N 1
ATOM 6167 C CA . ILE C 1 83 ? -0.943 15.404 51.738 1.00 31.67 336 ILE C CA 1
ATOM 6168 C C . ILE C 1 83 ? -2.100 15.450 50.751 1.00 32.01 336 ILE C C 1
ATOM 6169 O O . ILE C 1 83 ? -2.586 16.527 50.414 1.00 34.41 336 ILE C O 1
ATOM 6185 N N . LEU C 1 84 ? -2.530 14.274 50.300 1.00 32.05 337 LEU C N 1
ATOM 6186 C CA . LEU C 1 84 ? -3.678 14.137 49.407 1.00 36.48 337 LEU C CA 1
ATOM 6187 C C . LEU C 1 84 ? -4.834 13.451 50.128 1.00 35.73 337 LEU C C 1
ATOM 6188 O O . LEU C 1 84 ? -4.682 12.329 50.601 1.00 32.44 337 LEU C O 1
ATOM 6204 N N . ALA C 1 85 ? -5.987 14.114 50.193 1.00 35.47 338 ALA C N 1
ATOM 6205 C CA . ALA C 1 85 ? -7.144 13.583 50.916 1.00 34.63 338 ALA C CA 1
ATOM 6206 C C . ALA C 1 85 ? -8.359 13.440 50.005 1.00 33.50 338 ALA C C 1
ATOM 6207 O O . ALA C 1 85 ? -8.631 14.307 49.177 1.00 38.25 338 ALA C O 1
ATOM 6214 N N . SER C 1 86 ? -9.091 12.343 50.181 1.00 35.85 339 SER C N 1
ATOM 6215 C CA . SER C 1 86 ? -10.268 12.049 49.363 1.00 37.34 339 SER C CA 1
ATOM 6216 C C . SER C 1 86 ? -11.528 12.715 49.913 1.00 41.41 339 SER C C 1
ATOM 6217 O O . SER C 1 86 ? -12.560 12.761 49.239 1.00 43.64 339 SER C O 1
ATOM 6225 N N . GLU C 1 87 ? -11.435 13.222 51.138 1.00 41.85 340 GLU C N 1
ATOM 6226 C CA . GLU C 1 87 ? -12.553 13.887 51.800 1.00 45.08 340 GLU C CA 1
ATOM 6227 C C . GLU C 1 87 ? -12.025 14.668 52.995 1.00 46.12 340 GLU C C 1
ATOM 6228 O O . GLU C 1 87 ? -10.828 14.614 53.293 1.00 42.19 340 GLU C O 1
ATOM 6240 N N . GLU C 1 88 ? -12.900 15.394 53.684 1.00 48.48 341 GLU C N 1
ATOM 6241 C CA . GLU C 1 88 ? -12.485 16.065 54.911 1.00 47.30 341 GLU C CA 1
ATOM 6242 C C . GLU C 1 88 ? -12.275 15.031 56.008 1.00 47.00 341 GLU C C 1
ATOM 6243 O O . GLU C 1 88 ? -13.143 14.185 56.242 1.00 49.89 341 GLU C O 1
ATOM 6255 N N . ILE C 1 89 ? -11.123 15.106 56.670 1.00 43.51 342 ILE C N 1
ATOM 6256 C CA . ILE C 1 89 ? -10.807 14.223 57.788 1.00 44.82 342 ILE C CA 1
ATOM 6257 C C . ILE C 1 89 ? -10.328 15.050 58.973 1.00 43.45 342 ILE C C 1
ATOM 6258 O O . ILE C 1 89 ? -9.255 15.657 58.935 1.00 41.96 342 ILE C O 1
ATOM 6274 N N . LYS C 1 90 ? -11.132 15.063 60.028 1.00 48.41 343 LYS C N 1
ATOM 6275 C CA . LYS C 1 90 ? -10.813 15.824 61.228 1.00 50.18 343 LYS C CA 1
ATOM 6276 C C . LYS C 1 90 ? -9.899 15.035 62.151 1.00 49.99 343 LYS C C 1
ATOM 6277 O O . LYS C 1 90 ? -9.842 13.807 62.082 1.00 50.36 343 LYS C O 1
ATOM 6296 N N . ASP C 1 91 ? -9.184 15.754 63.009 1.00 49.89 344 ASP C N 1
ATOM 6297 C CA . ASP C 1 91 ? -8.393 15.141 64.070 1.00 49.17 344 ASP C CA 1
ATOM 6298 C C . ASP C 1 91 ? -7.408 14.106 63.538 1.00 43.32 344 ASP C C 1
ATOM 6299 O O . ASP C 1 91 ? -7.462 12.937 63.919 1.00 43.02 344 ASP C O 1
ATOM 6308 N N . ILE C 1 92 ? -6.509 14.530 62.660 1.00 39.09 345 ILE C N 1
ATOM 6309 C CA . ILE C 1 92 ? -5.511 13.610 62.134 1.00 38.99 345 ILE C CA 1
ATOM 6310 C C . ILE C 1 92 ? -4.195 13.787 62.864 1.00 36.44 345 ILE C C 1
ATOM 6311 O O . ILE C 1 92 ? -3.905 14.850 63.416 1.00 37.03 345 ILE C O 1
ATOM 6327 N N . ALA C 1 93 ? -3.409 12.720 62.858 1.00 31.98 346 ALA C N 1
ATOM 6328 C CA . ALA C 1 93 ? -2.069 12.737 63.412 1.00 32.19 346 ALA C CA 1
ATOM 6329 C C . ALA C 1 93 ? -1.099 12.499 62.276 1.00 31.38 346 ALA C C 1
ATOM 6330 O O . ALA C 1 93 ? -1.199 11.495 61.569 1.00 30.17 346 ALA C O 1
ATOM 6337 N N . LEU C 1 94 ? -0.193 13.448 62.081 1.00 28.24 347 LEU C N 1
ATOM 6338 C CA . LEU C 1 94 ? 0.876 13.302 61.113 1.00 25.96 347 LEU C CA 1
ATOM 6339 C C . LEU C 1 94 ? 2.183 13.221 61.881 1.00 23.67 347 LEU C C 1
ATOM 6340 O O . LEU C 1 94 ? 2.672 14.223 62.388 1.00 26.04 347 LEU C O 1
ATOM 6356 N N . GLY C 1 95 ? 2.720 12.010 61.969 1.00 21.41 348 GLY C N 1
ATOM 6357 C CA . GLY C 1 95 ? 3.931 11.753 62.725 1.00 24.07 348 GLY C CA 1
ATOM 6358 C C . GLY C 1 95 ? 5.129 11.518 61.837 1.00 22.47 348 GLY C C 1
ATOM 6359 O O . GLY C 1 95 ? 5.006 11.076 60.693 1.00 21.91 348 GLY C O 1
ATOM 6363 N N . ILE C 1 96 ? 6.303 11.824 62.375 1.00 22.07 349 ILE C N 1
ATOM 6364 C CA . ILE C 1 96 ? 7.553 11.547 61.691 1.00 22.09 349 ILE C CA 1
ATOM 6365 C C . ILE C 1 96 ? 8.517 11.005 62.725 1.00 22.87 349 ILE C C 1
ATOM 6366 O O . ILE C 1 96 ? 8.489 11.421 63.881 1.00 25.71 349 ILE C O 1
ATOM 6382 N N . SER C 1 97 ? 9.338 10.047 62.315 1.00 23.65 350 SER C N 1
ATOM 6383 C CA . SER C 1 97 ? 10.338 9.479 63.207 1.00 21.72 350 SER C CA 1
ATOM 6384 C C . SER C 1 97 ? 11.556 9.040 62.417 1.00 21.82 350 SER C C 1
ATOM 6385 O O . SER C 1 97 ? 11.503 8.908 61.193 1.00 22.05 350 SER C O 1
ATOM 6393 N N . MET C 1 98 ? 12.660 8.837 63.124 1.00 21.35 351 MET C N 1
ATOM 6394 C CA . MET C 1 98 ? 13.872 8.320 62.516 1.00 21.33 351 MET C CA 1
ATOM 6395 C C . MET C 1 98 ? 14.386 7.134 63.305 1.00 23.48 351 MET C C 1
ATOM 6396 O O . MET C 1 98 ? 14.314 7.121 64.535 1.00 25.99 351 MET C O 1
ATOM 6410 N N . SER C 1 99 ? 14.890 6.141 62.584 1.00 25.06 352 SER C N 1
ATOM 6411 C CA . SER C 1 99 ? 15.494 4.964 63.187 1.00 28.80 352 SER C CA 1
ATOM 6412 C C . SER C 1 99 ? 16.799 4.643 62.479 1.00 32.52 352 SER C C 1
ATOM 6413 O O . SER C 1 99 ? 17.034 5.097 61.361 1.00 31.43 352 SER C O 1
ATOM 6421 N N . LYS C 1 100 ? 17.653 3.867 63.137 1.00 35.40 353 LYS C N 1
ATOM 6422 C CA . LYS C 1 100 ? 18.792 3.261 62.464 1.00 43.68 353 LYS C CA 1
ATOM 6423 C C . LYS C 1 100 ? 18.254 2.170 61.549 1.00 49.99 353 LYS C C 1
ATOM 6424 O O . LYS C 1 100 ? 17.052 1.899 61.551 1.00 49.32 353 LYS C O 1
ATOM 6443 N N . ALA C 1 101 ? 19.127 1.554 60.761 1.00 56.97 354 ALA C N 1
ATOM 6444 C CA . ALA C 1 101 ? 18.708 0.487 59.858 1.00 61.08 354 ALA C CA 1
ATOM 6445 C C . ALA C 1 101 ? 17.963 -0.606 60.616 1.00 60.55 354 ALA C C 1
ATOM 6446 O O . ALA C 1 101 ? 16.855 -0.996 60.245 1.00 56.42 354 ALA C O 1
ATOM 6453 N N . GLN C 1 102 ? 18.578 -1.078 61.694 1.00 64.66 355 GLN C N 1
ATOM 6454 C CA . GLN C 1 102 ? 18.056 -2.204 62.454 1.00 67.42 355 GLN C CA 1
ATOM 6455 C C . GLN C 1 102 ? 17.021 -1.791 63.501 1.00 62.74 355 GLN C C 1
ATOM 6456 O O . GLN C 1 102 ? 15.842 -2.123 63.386 1.00 64.60 355 GLN C O 1
ATOM 6470 N N . GLY C 1 103 ? 17.474 -1.060 64.516 1.00 56.07 356 GLY C N 1
ATOM 6471 C CA . GLY C 1 103 ? 16.683 -0.812 65.710 1.00 52.52 356 GLY C CA 1
ATOM 6472 C C . GLY C 1 103 ? 15.442 0.043 65.523 1.00 49.77 356 GLY C C 1
ATOM 6473 O O . GLY C 1 103 ? 15.085 0.420 64.405 1.00 49.71 356 GLY C O 1
ATOM 6477 N N . GLY C 1 104 ? 14.784 0.344 66.639 1.00 49.79 357 GLY C N 1
ATOM 6478 C CA . GLY C 1 104 ? 13.589 1.169 66.635 1.00 47.35 357 GLY C CA 1
ATOM 6479 C C . GLY C 1 104 ? 13.933 2.644 66.559 1.00 42.88 357 GLY C C 1
ATOM 6480 O O . GLY C 1 104 ? 15.098 3.004 66.389 1.00 44.16 357 GLY C O 1
ATOM 6484 N N . ASP C 1 105 ? 12.921 3.497 66.694 1.00 40.09 358 ASP C N 1
ATOM 6485 C CA . ASP C 1 105 ? 13.111 4.939 66.560 1.00 37.65 358 ASP C CA 1
ATOM 6486 C C . ASP C 1 105 ? 14.101 5.500 67.579 1.00 34.26 358 ASP C C 1
ATOM 6487 O O . ASP C 1 105 ? 14.114 5.092 68.743 1.00 36.29 358 ASP C O 1
ATOM 6496 N N . ILE C 1 106 ? 14.927 6.439 67.125 1.00 27.05 359 ILE C N 1
ATOM 6497 C CA . ILE C 1 106 ? 15.797 7.212 68.005 1.00 26.36 359 ILE C CA 1
ATOM 6498 C C . ILE C 1 106 ? 15.198 8.595 68.236 1.00 23.12 359 ILE C C 1
ATOM 6499 O O . ILE C 1 106 ? 15.555 9.293 69.181 1.00 23.11 359 ILE C O 1
ATOM 6515 N N . TRP C 1 107 ? 14.282 8.981 67.351 1.00 23.01 360 TRP C N 1
ATOM 6516 C CA . TRP C 1 107 ? 13.593 10.257 67.443 1.00 20.93 360 TRP C CA 1
ATOM 6517 C C . TRP C 1 107 ? 12.205 10.143 66.831 1.00 23.15 360 TRP C C 1
ATOM 6518 O O . TRP C 1 107 ? 12.013 9.427 65.853 1.00 24.00 360 TRP C O 1
ATOM 6539 N N . GLY C 1 108 ? 11.241 10.857 67.394 1.00 23.16 361 GLY C N 1
ATOM 6540 C CA . GLY C 1 108 ? 9.914 10.891 66.808 1.00 24.88 361 GLY C CA 1
ATOM 6541 C C . GLY C 1 108 ? 9.040 11.938 67.453 1.00 26.95 361 GLY C C 1
ATOM 6542 O O . GLY C 1 108 ? 9.164 12.215 68.639 1.00 26.68 361 GLY C O 1
ATOM 6546 N N . ASP C 1 109 ? 8.155 12.530 66.663 1.00 21.36 362 ASP C N 1
ATOM 6547 C CA . ASP C 1 109 ? 7.212 13.502 67.191 1.00 22.26 362 ASP C CA 1
ATOM 6548 C C . ASP C 1 109 ? 6.069 13.653 66.198 1.00 23.79 362 ASP C C 1
ATOM 6549 O O . ASP C 1 109 ? 6.118 13.104 65.093 1.00 25.41 362 ASP C O 1
ATOM 6558 N N . SER C 1 110 ? 5.040 14.384 66.602 1.00 26.47 363 SER C N 1
ATOM 6559 C CA . SER C 1 110 ? 3.876 14.593 65.751 1.00 26.38 363 SER C CA 1
ATOM 6560 C C . SER C 1 110 ? 3.195 15.902 66.104 1.00 29.19 363 SER C C 1
ATOM 6561 O O . SER C 1 110 ? 3.522 16.538 67.111 1.00 29.58 363 SER C O 1
ATOM 6569 N N . ASN C 1 111 ? 2.240 16.299 65.273 1.00 24.11 364 ASN C N 1
ATOM 6570 C CA . ASN C 1 111 ? 1.426 17.470 65.565 1.00 25.60 364 ASN C CA 1
ATOM 6571 C C . ASN C 1 111 ? 0.644 17.280 66.858 1.00 31.20 364 ASN C C 1
ATOM 6572 O O . ASN C 1 111 ? 0.384 18.237 67.581 1.00 32.46 364 ASN C O 1
ATOM 6583 N N . ILE C 1 112 ? 0.263 16.037 67.134 1.00 31.22 365 ILE C N 1
ATOM 6584 C CA . ILE C 1 112 ? -0.506 15.721 68.331 1.00 34.07 365 ILE C CA 1
ATOM 6585 C C . ILE C 1 112 ? 0.330 16.044 69.561 1.00 36.62 365 ILE C C 1
ATOM 6586 O O . ILE C 1 112 ? -0.139 16.708 70.486 1.00 38.90 365 ILE C O 1
ATOM 6602 N N . GLY C 1 113 ? 1.572 15.575 69.562 1.00 37.24 366 GLY C N 1
ATOM 6603 C CA . GLY C 1 113 ? 2.497 15.888 70.633 1.00 38.90 366 GLY C CA 1
ATOM 6604 C C . GLY C 1 113 ? 2.683 17.387 70.786 1.00 38.67 366 GLY C C 1
ATOM 6605 O O . GLY C 1 113 ? 2.682 17.912 71.900 1.00 38.41 366 GLY C O 1
ATOM 6609 N N . ALA C 1 114 ? 2.826 18.081 69.661 1.00 33.62 367 ALA C N 1
ATOM 6610 C CA . ALA C 1 114 ? 3.100 19.515 69.679 1.00 34.30 367 ALA C CA 1
ATOM 6611 C C . ALA C 1 114 ? 1.847 20.335 69.980 1.00 37.40 367 ALA C C 1
ATOM 6612 O O . ALA C 1 114 ? 1.913 21.562 70.084 1.00 39.91 367 ALA C O 1
ATOM 6619 N N . GLY C 1 115 ? 0.710 19.658 70.125 1.00 36.27 368 GLY C N 1
ATOM 6620 C CA . GLY C 1 115 ? -0.513 20.300 70.572 1.00 39.55 368 GLY C CA 1
ATOM 6621 C C . GLY C 1 115 ? -1.197 21.081 69.470 1.00 40.03 368 GLY C C 1
ATOM 6622 O O . GLY C 1 115 ? -1.913 22.046 69.734 1.00 40.86 368 GLY C O 1
ATOM 6626 N N . SER C 1 116 ? -0.977 20.645 68.234 1.00 38.64 369 SER C N 1
ATOM 6627 C CA . SER C 1 116 ? -1.478 21.341 67.057 1.00 42.38 369 SER C CA 1
ATOM 6628 C C . SER C 1 116 ? -2.451 20.456 66.286 1.00 39.73 369 SER C C 1
ATOM 6629 O O . SER C 1 116 ? -2.088 19.375 65.826 1.00 37.91 369 SER C O 1
ATOM 6637 N N . ALA C 1 117 ? -3.689 20.921 66.154 1.00 43.54 370 ALA C N 1
ATOM 6638 C CA . ALA C 1 117 ? -4.723 20.166 65.462 1.00 42.88 370 ALA C CA 1
ATOM 6639 C C . ALA C 1 117 ? -4.565 20.2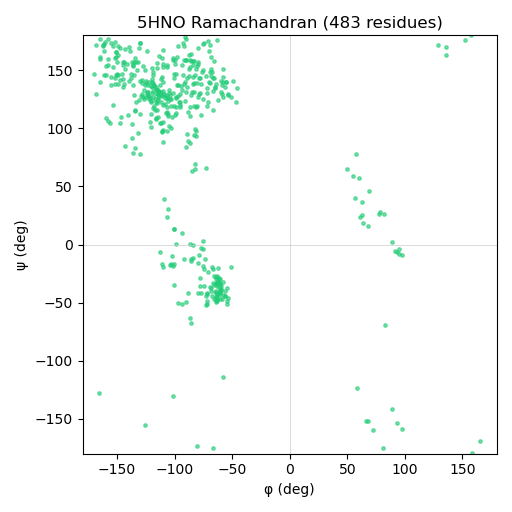69 63.948 1.00 44.40 370 ALA C C 1
ATOM 6640 O O . ALA C 1 117 ? -4.176 21.315 63.419 1.00 45.19 370 ALA C O 1
ATOM 6647 N N . ILE C 1 118 ? -4.861 19.175 63.256 1.00 39.05 371 ILE C N 1
ATOM 6648 C CA . ILE C 1 118 ? -4.917 19.193 61.801 1.00 39.55 371 ILE C CA 1
ATOM 6649 C C . ILE C 1 118 ? -6.229 18.592 61.311 1.00 39.30 371 ILE C C 1
ATOM 6650 O O . ILE C 1 118 ? -6.611 17.490 61.707 1.00 39.46 371 ILE C O 1
ATOM 6666 N N . THR C 1 119 ? -6.913 19.343 60.456 1.00 41.53 372 THR C N 1
ATOM 6667 C CA . THR C 1 119 ? -8.035 18.829 59.684 1.00 41.74 372 THR C CA 1
ATOM 6668 C C . THR C 1 119 ? -7.641 18.860 58.215 1.00 41.46 372 THR C C 1
ATOM 6669 O O . THR C 1 119 ? -7.242 19.902 57.694 1.00 41.65 372 THR C O 1
ATOM 6680 N N . LEU C 1 120 ? -7.733 17.711 57.558 1.00 39.38 373 LEU C N 1
ATOM 6681 C CA . LEU C 1 120 ? -7.459 17.629 56.133 1.00 37.99 373 LEU C CA 1
ATOM 6682 C C . LEU C 1 120 ? -8.692 18.041 55.348 1.00 39.41 373 LEU C C 1
ATOM 6683 O O . LEU C 1 120 ? -9.813 17.692 55.718 1.00 41.30 373 LEU C O 1
ATOM 6699 N N . ARG C 1 121 ? -8.479 18.801 54.278 1.00 38.81 374 ARG C N 1
ATOM 6700 C CA . ARG C 1 121 ? -9.543 19.152 53.348 1.00 43.40 374 ARG C CA 1
ATOM 6701 C C . ARG C 1 121 ? -9.415 18.257 52.125 1.00 41.28 374 ARG C C 1
ATOM 6702 O O . ARG C 1 121 ? -8.344 17.706 51.874 1.00 40.74 374 ARG C O 1
ATOM 6723 N N . PRO C 1 122 ? -10.502 18.102 51.357 1.00 43.33 375 PRO C N 1
ATOM 6724 C CA . PRO C 1 122 ? -10.378 17.336 50.115 1.00 43.65 375 PRO C CA 1
ATOM 6725 C C . PRO C 1 122 ? -9.288 17.896 49.206 1.00 42.32 375 PRO C C 1
ATOM 6726 O O . PRO C 1 122 ? -9.138 19.113 49.092 1.00 42.98 375 PRO C O 1
ATOM 6737 N N . GLY C 1 123 ? -8.526 17.008 48.580 1.00 39.92 376 GLY C N 1
ATOM 6738 C CA . GLY C 1 123 ? -7.529 17.417 47.613 1.00 39.72 376 GLY C CA 1
ATOM 6739 C C . GLY C 1 123 ? -6.142 17.493 48.206 1.00 38.55 376 GLY C C 1
ATOM 6740 O O . GLY C 1 123 ? -5.853 16.878 49.232 1.00 39.45 376 GLY C O 1
ATOM 6744 N N . ARG C 1 124 ? -5.281 18.260 47.548 1.00 38.93 377 ARG C N 1
ATOM 6745 C CA . ARG C 1 124 ? -3.879 18.355 47.933 1.00 38.58 377 ARG C CA 1
ATOM 6746 C C . ARG C 1 124 ? -3.652 19.517 48.894 1.00 38.56 377 ARG C C 1
ATOM 6747 O O . ARG C 1 124 ? -4.306 20.557 48.795 1.00 43.60 377 ARG C O 1
ATOM 6768 N N . GLN C 1 125 ? -2.722 19.334 49.824 1.00 38.87 378 GLN C N 1
ATOM 6769 C CA . GLN C 1 125 ? -2.392 20.369 50.792 1.00 39.11 378 GLN C CA 1
ATOM 6770 C C . GLN C 1 125 ? -1.005 20.129 51.349 1.00 36.40 378 GLN C C 1
ATOM 6771 O O . GLN C 1 125 ? -0.489 19.011 51.286 1.00 37.83 378 GLN C O 1
ATOM 6785 N N . ARG C 1 126 ? -0.413 21.182 51.901 1.00 37.56 379 ARG C N 1
ATOM 6786 C CA . ARG C 1 126 ? 0.909 21.087 52.497 1.00 34.55 379 ARG C CA 1
ATOM 6787 C C . ARG C 1 126 ? 0.856 21.277 54.000 1.00 32.77 379 ARG C C 1
ATOM 6788 O O . ARG C 1 126 ? 0.154 22.153 54.508 1.00 35.59 379 ARG C O 1
ATOM 6809 N N . ILE C 1 127 ? 1.612 20.443 54.700 1.00 32.09 380 ILE C N 1
ATOM 6810 C CA . ILE C 1 127 ? 1.824 20.599 56.128 1.00 29.16 380 ILE C CA 1
ATOM 6811 C C . ILE C 1 127 ? 3.325 20.663 56.347 1.00 29.07 380 ILE C C 1
ATOM 6812 O O . ILE C 1 127 ? 4.060 19.795 55.878 1.00 30.19 380 ILE C O 1
ATOM 6828 N N . VAL C 1 128 ? 3.774 21.707 57.037 1.00 31.01 381 VAL C N 1
ATOM 6829 C CA . VAL C 1 128 ? 5.200 21.944 57.221 1.00 27.21 381 VAL C CA 1
ATOM 6830 C C . VAL C 1 128 ? 5.602 21.882 58.690 1.00 30.10 381 VAL C C 1
ATOM 6831 O O . VAL C 1 128 ? 5.037 22.576 59.538 1.00 31.90 381 VAL C O 1
ATOM 6844 N N . TYR C 1 129 ? 6.585 21.032 58.959 1.00 27.17 382 TYR C N 1
ATOM 6845 C CA . TYR C 1 129 ? 7.197 20.904 60.276 1.00 27.97 382 TYR C CA 1
ATOM 6846 C C . TYR C 1 129 ? 8.623 21.443 60.248 1.00 29.92 382 TYR C C 1
ATOM 6847 O O . TYR C 1 129 ? 9.273 21.421 59.203 1.00 30.93 382 TYR C O 1
ATOM 6865 N N . LYS C 1 130 ? 9.108 21.906 61.400 1.00 30.23 383 LYS C N 1
ATOM 6866 C CA . LYS C 1 130 ? 10.519 22.233 61.574 1.00 32.34 383 LYS C CA 1
ATOM 6867 C C . LYS C 1 130 ? 11.047 21.579 62.840 1.00 31.98 383 LYS C C 1
ATOM 6868 O O . LYS C 1 130 ? 10.352 21.535 63.855 1.00 32.25 383 LYS C O 1
ATOM 6887 N N . ALA C 1 131 ? 12.275 21.072 62.778 1.00 28.57 384 ALA C N 1
ATOM 6888 C CA . ALA C 1 131 ? 12.930 20.533 63.966 1.00 26.08 384 ALA C CA 1
ATOM 6889 C C . ALA C 1 131 ? 14.436 20.702 63.895 1.00 29.24 384 ALA C C 1
ATOM 6890 O O . ALA C 1 131 ? 15.039 20.621 62.822 1.00 30.46 384 ALA C O 1
ATOM 6897 N N . THR C 1 132 ? 15.029 20.931 65.061 1.00 27.83 385 THR C N 1
ATOM 6898 C CA . THR C 1 132 ? 16.472 20.976 65.213 1.00 30.74 385 THR C CA 1
ATOM 6899 C C . THR C 1 132 ? 16.916 19.597 65.672 1.00 29.32 385 THR C C 1
ATOM 6900 O O . THR C 1 132 ? 16.503 19.139 66.735 1.00 34.16 385 THR C O 1
ATOM 6911 N N . LEU C 1 133 ? 17.745 18.940 64.866 1.00 26.12 386 LEU C N 1
ATOM 6912 C CA . LEU C 1 133 ? 18.054 17.529 65.065 1.00 25.93 386 LEU C CA 1
ATOM 6913 C C . LEU C 1 133 ? 19.494 17.300 65.525 1.00 26.02 386 LEU C C 1
ATOM 6914 O O . LEU C 1 133 ? 20.413 17.252 64.699 1.00 26.29 386 LEU C O 1
ATOM 6930 N N . PRO C 1 134 ? 19.689 17.143 66.847 1.00 27.12 387 PRO C N 1
ATOM 6931 C CA . PRO C 1 134 ? 21.009 16.858 67.415 1.00 26.42 387 PRO C CA 1
ATOM 6932 C C . PRO C 1 134 ? 21.308 15.366 67.374 1.00 24.23 387 PRO C C 1
ATOM 6933 O O . PRO C 1 134 ? 21.452 14.714 68.415 1.00 25.66 387 PRO C O 1
ATOM 6944 N N . ILE C 1 135 ? 21.383 14.845 66.157 1.00 24.02 388 ILE C N 1
ATOM 6945 C CA . ILE C 1 135 ? 21.615 13.433 65.910 1.00 20.88 388 ILE C CA 1
ATOM 6946 C C . ILE C 1 135 ? 23.019 13.281 65.344 1.00 26.44 388 ILE C C 1
ATOM 6947 O O . ILE C 1 135 ? 23.382 13.972 64.392 1.00 24.65 388 ILE C O 1
ATOM 6963 N N . ASN C 1 136 ? 23.805 12.385 65.930 1.00 22.76 389 ASN C N 1
ATOM 6964 C CA . ASN C 1 136 ? 25.177 12.180 65.490 1.00 22.85 389 ASN C CA 1
ATOM 6965 C C . ASN C 1 136 ? 25.250 11.519 64.130 1.00 22.52 389 ASN C C 1
ATOM 6966 O O . ASN C 1 136 ? 24.263 10.986 63.628 1.00 22.87 389 ASN C O 1
ATOM 6977 N N . SER C 1 137 ? 26.441 11.546 63.549 1.00 25.64 390 SER C N 1
ATOM 6978 C CA . SER C 1 137 ? 26.645 11.050 62.199 1.00 26.72 390 SER C CA 1
ATOM 6979 C C . SER C 1 137 ? 26.227 9.594 62.070 1.00 27.97 390 SER C C 1
ATOM 6980 O O . SER C 1 137 ? 26.401 8.798 62.994 1.00 26.77 390 SER C O 1
ATOM 6988 N N . GLY C 1 138 ? 25.674 9.253 60.913 1.00 29.26 391 GLY C N 1
ATOM 6989 C CA . GLY C 1 138 ? 25.289 7.885 60.637 1.00 30.76 391 GLY C CA 1
ATOM 6990 C C . GLY C 1 138 ? 24.220 7.805 59.569 1.00 30.07 391 GLY C C 1
ATOM 6991 O O . GLY C 1 138 ? 23.771 8.822 59.040 1.00 28.35 391 GLY C O 1
ATOM 6995 N N . ASP C 1 139 ? 23.816 6.580 59.260 1.00 30.78 392 ASP C N 1
ATOM 6996 C CA . ASP C 1 139 ? 22.781 6.329 58.271 1.00 28.31 392 ASP C CA 1
ATOM 6997 C C . ASP C 1 139 ? 21.494 5.985 58.992 1.00 30.38 392 ASP C C 1
ATOM 6998 O O . ASP C 1 139 ? 21.467 5.080 59.826 1.00 32.01 392 ASP C O 1
ATOM 7007 N N . TYR C 1 140 ? 20.431 6.717 58.679 1.00 28.97 393 TYR C N 1
ATOM 7008 C CA . TYR C 1 140 ? 19.150 6.526 59.343 1.00 26.80 393 TYR C CA 1
ATOM 7009 C C . TYR C 1 140 ? 18.033 6.384 58.323 1.00 25.31 393 TYR C C 1
ATOM 7010 O O . TYR C 1 140 ? 18.242 6.554 57.116 1.00 27.32 393 TYR C O 1
ATOM 7028 N N . LEU C 1 141 ? 16.850 6.062 58.831 1.00 23.91 394 LEU C N 1
ATOM 7029 C CA . LEU C 1 141 ? 15.657 5.910 58.014 1.00 25.37 394 LEU C CA 1
ATOM 7030 C C . LEU C 1 141 ? 14.588 6.846 58.539 1.00 26.78 394 LEU C C 1
ATOM 7031 O O . LEU C 1 141 ? 14.414 6.965 59.747 1.00 26.60 394 LEU C O 1
ATOM 7047 N N . ILE C 1 142 ? 13.883 7.512 57.629 1.00 24.39 395 ILE C N 1
ATOM 7048 C CA . ILE C 1 142 ? 12.757 8.353 58.001 1.00 25.19 395 ILE C CA 1
ATOM 7049 C C . ILE C 1 142 ? 11.462 7.587 57.793 1.00 25.05 395 ILE C C 1
ATOM 7050 O O . ILE C 1 142 ? 11.194 7.055 56.710 1.00 25.04 395 ILE C O 1
ATOM 7066 N N . HIS C 1 143 ? 10.673 7.540 58.855 1.00 19.40 396 HIS C N 1
ATOM 7067 C CA . HIS C 1 143 ? 9.329 6.973 58.831 1.00 20.58 396 HIS C CA 1
ATOM 7068 C C . HIS C 1 143 ? 8.330 8.104 58.998 1.00 23.93 396 HIS C C 1
ATOM 7069 O O . HIS C 1 143 ? 8.595 9.061 59.721 1.00 23.07 396 HIS C O 1
ATOM 7083 N N . CYS C 1 144 ? 7.184 8.025 58.333 1.00 22.42 397 CYS C N 1
ATOM 7084 C CA A CYS C 1 144 ? 6.117 8.983 58.577 0.52 23.80 397 CYS C CA 1
ATOM 7085 C CA B CYS C 1 144 ? 6.119 8.982 58.602 0.48 23.71 397 CYS C CA 1
ATOM 7086 C C . CYS C 1 144 ? 4.774 8.276 58.538 1.00 23.86 397 CYS C C 1
ATOM 7087 O O . CYS C 1 144 ? 4.614 7.271 57.845 1.00 24.79 397 CYS C O 1
ATOM 7100 N N . GLY C 1 145 ? 3.819 8.804 59.285 1.00 25.21 398 GLY C N 1
ATOM 7101 C CA . GLY C 1 145 ? 2.530 8.166 59.418 1.00 29.12 398 GLY C CA 1
ATOM 7102 C C . GLY C 1 145 ? 1.415 9.175 59.498 1.00 28.56 398 GLY C C 1
ATOM 7103 O O . GLY C 1 145 ? 1.522 10.207 60.163 1.00 27.63 398 GLY C O 1
ATOM 7107 N N . LEU C 1 146 ? 0.340 8.855 58.794 1.00 26.94 399 LEU C N 1
ATOM 7108 C CA . LEU C 1 146 ? -0.859 9.664 58.772 1.00 27.38 399 LEU C CA 1
ATOM 7109 C C . LEU C 1 146 ? -2.002 8.823 59.324 1.00 27.72 399 LEU C C 1
ATOM 7110 O O . LEU C 1 146 ? -2.222 7.703 58.873 1.00 25.62 399 LEU C O 1
ATOM 7126 N N . ALA C 1 147 ? -2.704 9.344 60.323 1.00 28.89 400 ALA C N 1
ATOM 7127 C CA . ALA C 1 147 ? -3.784 8.590 60.955 1.00 31.48 400 ALA C CA 1
ATOM 7128 C C . ALA C 1 147 ? -4.868 9.512 61.481 1.00 32.49 400 ALA C C 1
ATOM 7129 O O . ALA C 1 147 ? -4.621 10.691 61.717 1.00 32.37 400 ALA C O 1
ATOM 7136 N N . LYS C 1 148 ? -6.071 8.966 61.642 1.00 32.68 401 LYS C N 1
ATOM 7137 C CA . LYS C 1 148 ? -7.142 9.643 62.363 1.00 35.83 401 LYS C CA 1
ATOM 7138 C C . LYS C 1 148 ? -7.121 9.132 63.801 1.00 37.37 401 LYS C C 1
ATOM 7139 O O . LYS C 1 148 ? -7.223 7.930 64.038 1.00 38.71 401 LYS C O 1
ATOM 7158 N N . VAL C 1 149 ? -6.981 10.049 64.753 1.00 42.58 402 VAL C N 1
ATOM 7159 C CA . VAL C 1 149 ? -6.596 9.687 66.115 1.00 51.79 402 VAL C CA 1
ATOM 7160 C C . VAL C 1 149 ? -7.589 8.796 66.858 1.00 59.82 402 VAL C C 1
ATOM 7161 O O . VAL C 1 149 ? -7.177 7.969 67.675 1.00 64.89 402 VAL C O 1
ATOM 7174 N N . GLY C 1 150 ? -8.884 8.949 66.600 1.00 62.07 403 GLY C N 1
ATOM 7175 C CA . GLY C 1 150 ? -9.854 8.192 67.371 1.00 68.78 403 GLY C CA 1
ATOM 7176 C C . GLY C 1 150 ? -11.285 8.108 66.875 1.00 74.62 403 GLY C C 1
ATOM 7177 O O . GLY C 1 150 ? -11.525 7.790 65.711 1.00 72.71 403 GLY C O 1
ATOM 7181 N N . ASN C 1 151 ? -12.205 8.451 67.782 1.00 81.06 404 ASN C N 1
ATOM 7182 C CA . ASN C 1 151 ? -13.613 8.013 67.812 1.00 86.17 404 ASN C CA 1
ATOM 7183 C C . ASN C 1 151 ? -13.679 6.638 68.467 1.00 85.82 404 ASN C C 1
ATOM 7184 O O . ASN C 1 151 ? -14.193 6.496 69.573 1.00 91.82 404 ASN C O 1
ATOM 7195 N N . GLY C 1 152 ? -13.166 5.626 67.779 1.00 78.75 405 GLY C N 1
ATOM 7196 C CA . GLY C 1 152 ? -12.866 4.359 68.416 1.00 75.87 405 GLY C CA 1
ATOM 7197 C C . GLY C 1 152 ? -11.374 4.322 68.662 1.00 70.13 405 GLY C C 1
ATOM 7198 O O . GLY C 1 152 ? -10.793 5.269 69.196 1.00 64.92 405 GLY C O 1
ATOM 7202 N N . ASP C 1 153 ? -10.743 3.229 68.259 1.00 68.43 406 ASP C N 1
ATOM 7203 C CA . ASP C 1 153 ? -9.295 3.184 68.200 1.00 62.62 406 ASP C CA 1
ATOM 7204 C C . ASP C 1 153 ? -8.876 4.000 66.978 1.00 55.14 406 ASP C C 1
ATOM 7205 O O . ASP C 1 153 ? -9.716 4.443 66.195 1.00 53.19 406 ASP C O 1
ATOM 7214 N N . ARG C 1 154 ? -7.580 4.205 66.817 1.00 50.14 407 ARG C N 1
ATOM 7215 C CA . ARG C 1 154 ? -7.079 5.079 65.766 1.00 45.80 407 ARG C CA 1
ATOM 7216 C C . ARG C 1 154 ? -7.151 4.384 64.401 1.00 43.65 407 ARG C C 1
ATOM 7217 O O . ARG C 1 154 ? -7.062 3.158 64.324 1.00 46.01 407 ARG C O 1
ATOM 7238 N N . GLU C 1 155 ? -7.363 5.167 63.341 1.00 38.85 408 GLU C N 1
ATOM 7239 C CA . GLU C 1 155 ? -7.407 4.644 61.972 1.00 36.21 408 GLU C CA 1
ATOM 7240 C C . GLU C 1 155 ? -6.141 5.027 61.224 1.00 32.98 408 GLU C C 1
ATOM 7241 O O . GLU C 1 155 ? -5.880 6.209 61.018 1.00 30.71 408 GLU C O 1
ATOM 7253 N N . GLU C 1 156 ? -5.368 4.033 60.799 1.00 32.14 409 GLU C N 1
ATOM 7254 C CA . GLU C 1 156 ? -4.187 4.307 59.988 1.00 29.68 409 GLU C CA 1
ATOM 7255 C C . GLU C 1 156 ? -4.616 4.661 58.569 1.00 28.66 409 GLU C C 1
ATOM 7256 O O . GLU C 1 156 ? -5.341 3.902 57.926 1.00 30.82 409 GLU C O 1
ATOM 7268 N N . LEU C 1 157 ? -4.169 5.820 58.097 1.00 30.11 410 LEU C N 1
ATOM 7269 C CA . LEU C 1 157 ? -4.514 6.303 56.765 1.00 28.60 410 LEU C CA 1
ATOM 7270 C C . LEU C 1 157 ? -3.386 5.964 55.798 1.00 27.75 410 LEU C C 1
ATOM 7271 O O . LEU C 1 157 ? -3.599 5.378 54.737 1.00 25.39 410 LEU C O 1
ATOM 7287 N N . ASP C 1 158 ? -2.173 6.321 56.186 1.00 26.34 411 ASP C N 1
ATOM 7288 C CA . ASP C 1 158 ? -1.020 6.065 55.348 1.00 25.05 411 ASP C CA 1
ATOM 7289 C C . ASP C 1 158 ? 0.214 6.025 56.230 1.00 23.31 411 ASP C C 1
ATOM 7290 O O . ASP C 1 158 ? 0.684 7.056 56.703 1.00 26.30 411 ASP C O 1
ATOM 7299 N N . GLN C 1 159 ? 0.699 4.813 56.472 1.00 23.91 412 GLN C N 1
ATOM 7300 C CA . GLN C 1 159 ? 1.906 4.583 57.247 1.00 27.44 412 GLN C CA 1
ATOM 7301 C C . GLN C 1 159 ? 3.019 4.189 56.295 1.00 25.65 412 GLN C C 1
ATOM 7302 O O . GLN C 1 159 ? 2.880 3.229 55.541 1.00 27.88 412 GLN C O 1
ATOM 7316 N N . ARG C 1 160 ? 4.116 4.936 56.337 1.00 23.83 413 ARG C N 1
ATOM 7317 C CA . ARG C 1 160 ? 5.205 4.801 55.375 1.00 25.37 413 ARG C CA 1
ATOM 7318 C C . ARG C 1 160 ? 6.510 4.445 56.093 1.00 24.13 413 ARG C C 1
ATOM 7319 O O . ARG C 1 160 ? 7.183 5.311 56.662 1.00 25.59 413 ARG C O 1
ATOM 7340 N N . ARG C 1 161 ? 6.864 3.162 56.041 1.00 26.93 414 ARG C N 1
ATOM 7341 C CA . ARG C 1 161 ? 7.849 2.584 56.955 1.00 32.80 414 ARG C CA 1
ATOM 7342 C C . ARG C 1 161 ? 8.925 1.735 56.272 1.00 36.44 414 ARG C C 1
ATOM 7343 O O . ARG C 1 161 ? 8.695 0.557 56.006 1.00 39.47 414 ARG C O 1
ATOM 7364 N N . PRO C 1 162 ? 10.102 2.314 55.976 1.00 36.32 415 PRO C N 1
ATOM 7365 C CA . PRO C 1 162 ? 10.499 3.722 56.005 1.00 33.94 415 PRO C CA 1
ATOM 7366 C C . PRO C 1 162 ? 10.217 4.340 54.649 1.00 29.88 415 PRO C C 1
ATOM 7367 O O . PRO C 1 162 ? 10.120 3.590 53.677 1.00 34.24 415 PRO C O 1
ATOM 7378 N N . MET C 1 163 ? 10.095 5.658 54.563 1.00 26.39 416 MET C N 1
ATOM 7379 C CA . MET C 1 163 ? 9.800 6.275 53.279 1.00 31.74 416 MET C CA 1
ATOM 7380 C C . MET C 1 163 ? 11.047 6.895 52.654 1.00 31.75 416 MET C C 1
ATOM 7381 O O . MET C 1 163 ? 11.031 7.274 51.487 1.00 30.25 416 MET C O 1
ATOM 7395 N N . MET C 1 164 ? 12.134 6.979 53.416 1.00 27.31 417 MET C N 1
ATOM 7396 C CA . MET C 1 164 ? 13.286 7.760 52.977 1.00 30.15 417 MET C CA 1
ATOM 7397 C C . MET C 1 164 ? 14.526 7.432 53.798 1.00 28.06 417 MET C C 1
ATOM 7398 O O . MET C 1 164 ? 14.431 7.241 55.011 1.00 29.99 417 MET C O 1
ATOM 7412 N N . LYS C 1 165 ? 15.678 7.349 53.135 1.00 28.17 418 LYS C N 1
ATOM 7413 C CA . LYS C 1 165 ? 16.956 7.234 53.832 1.00 31.65 418 LYS C CA 1
ATOM 7414 C C . LYS C 1 165 ? 17.476 8.627 54.141 1.00 31.91 418 LYS C C 1
ATOM 7415 O O . LYS C 1 165 ? 17.191 9.575 53.418 1.00 32.24 418 LYS C O 1
ATOM 7434 N N . VAL C 1 166 ? 18.237 8.752 55.218 1.00 29.92 419 VAL C N 1
ATOM 7435 C CA . VAL C 1 166 ? 18.865 10.018 55.545 1.00 30.39 419 VAL C CA 1
ATOM 7436 C C . VAL C 1 166 ? 20.227 9.736 56.165 1.00 30.61 419 VAL C C 1
ATOM 7437 O O . VAL C 1 166 ? 20.403 8.754 56.885 1.00 31.30 419 VAL C O 1
ATOM 7450 N N . LYS C 1 167 ? 21.198 10.582 55.844 1.00 29.84 420 LYS C N 1
ATOM 7451 C CA . LYS C 1 167 ? 22.526 10.481 56.434 1.00 29.97 420 LYS C CA 1
ATOM 7452 C C . LYS C 1 167 ? 22.826 11.751 57.196 1.00 29.06 420 LYS C C 1
ATOM 7453 O O . LYS C 1 167 ? 22.616 12.851 56.686 1.00 29.23 420 LYS C O 1
ATOM 7472 N N . PHE C 1 168 ? 23.306 11.589 58.424 1.00 25.08 421 PHE C N 1
ATOM 7473 C CA . PHE C 1 168 ? 23.807 12.704 59.197 1.00 27.19 421 PHE C CA 1
ATOM 7474 C C . PHE C 1 168 ? 25.326 12.717 59.145 1.00 24.95 421 PHE C C 1
ATOM 7475 O O . PHE C 1 168 ? 25.966 11.665 59.131 1.00 28.53 421 PHE C O 1
ATOM 7492 N N . TRP C 1 169 ? 25.893 13.915 59.101 1.00 25.87 422 TRP C N 1
ATOM 7493 C CA . TRP C 1 169 ? 27.332 14.088 59.243 1.00 29.25 422 TRP C CA 1
ATOM 7494 C C . TRP C 1 169 ? 27.565 15.108 60.344 1.00 28.95 422 TRP C C 1
ATOM 7495 O O . TRP C 1 169 ? 26.703 15.948 60.608 1.00 26.67 422 TRP C O 1
ATOM 7516 N N . SER C 1 170 ? 28.719 15.011 60.997 1.00 29.02 423 SER C N 1
ATOM 7517 C CA . SER C 1 170 ? 29.045 15.846 62.154 1.00 28.57 423 SER C CA 1
ATOM 7518 C C . SER C 1 170 ? 30.361 16.564 61.895 1.00 27.81 423 SER C C 1
ATOM 7519 O O . SER C 1 170 ? 31.275 15.978 61.323 1.00 30.64 423 SER C O 1
ATOM 7527 N N . ALA C 1 171 ? 30.458 17.827 62.303 1.00 29.35 424 ALA C N 1
ATOM 7528 C CA . ALA C 1 171 ? 31.700 18.577 62.138 1.00 33.48 424 ALA C CA 1
ATOM 7529 C C . ALA C 1 171 ? 32.808 17.932 62.966 1.00 31.04 424 ALA C C 1
ATOM 7530 O O . ALA C 1 171 ? 33.976 17.937 62.571 1.00 33.19 424 ALA C O 1
ATOM 7537 N N . ARG C 1 172 ? 32.432 17.386 64.120 1.00 33.36 425 ARG C N 1
ATOM 7538 C CA . ARG C 1 172 ? 33.306 16.472 64.852 1.00 35.38 425 ARG C CA 1
ATOM 7539 C C . ARG C 1 172 ? 32.462 15.373 65.496 1.00 32.19 425 ARG C C 1
ATOM 7540 O O . ARG C 1 172 ? 31.288 15.580 65.820 1.00 29.43 425 ARG C O 1
ATOM 7561 N N . GLU C 1 173 ? 33.063 14.199 65.662 1.00 32.22 426 GLU C N 1
ATOM 7562 C CA . GLU C 1 173 ? 32.329 13.021 66.106 1.00 31.38 426 GLU C CA 1
ATOM 7563 C C . GLU C 1 173 ? 32.182 12.974 67.615 1.00 30.72 426 GLU C C 1
ATOM 7564 O O . GLU C 1 173 ? 33.156 13.149 68.350 1.00 31.43 426 GLU C O 1
ATOM 7576 N N . LEU C 1 174 ? 30.955 12.732 68.059 1.00 27.59 427 LEU C N 1
ATOM 7577 C CA . LEU C 1 174 ? 30.666 12.502 69.468 1.00 28.21 427 LEU C CA 1
ATOM 7578 C C . LEU C 1 174 ? 30.278 11.045 69.670 1.00 30.19 427 LEU C C 1
ATOM 7579 O O . LEU C 1 174 ? 30.031 10.319 68.706 1.00 32.04 427 LEU C O 1
ATOM 7595 N N . GLY C 1 175 ? 30.233 10.614 70.926 1.00 27.99 428 GLY C N 1
ATOM 7596 C CA . GLY C 1 175 ? 29.824 9.260 71.240 1.00 27.64 428 GLY C CA 1
ATOM 7597 C C . GLY C 1 175 ? 28.315 9.115 71.205 1.00 26.25 428 GLY C C 1
ATOM 7598 O O . GLY C 1 175 ? 27.579 10.088 71.356 1.00 26.15 428 GLY C O 1
ATOM 7602 N N . GLY C 1 176 ? 27.850 7.890 70.998 1.00 26.80 429 GLY C N 1
ATOM 7603 C CA . GLY C 1 176 ? 26.429 7.615 71.005 1.00 26.71 429 GLY C CA 1
ATOM 7604 C C . GLY C 1 176 ? 25.723 8.292 69.849 1.00 27.54 429 GLY C C 1
ATOM 7605 O O . GLY C 1 176 ? 26.324 8.544 68.799 1.00 25.19 429 GLY C O 1
ATOM 7609 N N . VAL C 1 177 ? 24.447 8.600 70.050 1.00 25.41 430 VAL C N 1
ATOM 7610 C CA . VAL C 1 177 ? 23.611 9.154 68.992 1.00 24.64 430 VAL C CA 1
ATOM 7611 C C . VAL C 1 177 ? 23.251 10.615 69.279 1.00 23.57 430 VAL C C 1
ATOM 7612 O O . VAL C 1 177 ? 22.842 11.348 68.386 1.00 23.04 430 VAL C O 1
ATOM 7625 N N . ILE C 1 178 ? 23.433 11.044 70.526 1.00 20.59 431 ILE C N 1
ATOM 7626 C CA . ILE C 1 178 ? 23.091 12.406 70.932 1.00 20.36 431 ILE C CA 1
ATOM 7627 C C . ILE C 1 178 ? 24.195 13.393 70.591 1.00 25.70 431 ILE C C 1
ATOM 7628 O O . ILE C 1 178 ? 25.304 13.285 71.116 1.00 23.84 431 ILE C O 1
ATOM 7644 N N . HIS C 1 179 ? 23.885 14.377 69.753 1.00 22.76 432 HIS C N 1
ATOM 7645 C CA . HIS C 1 179 ? 24.850 15.420 69.432 1.00 24.95 432 HIS C CA 1
ATOM 7646 C C . HIS C 1 179 ? 24.752 16.574 70.415 1.00 27.65 432 HIS C C 1
ATOM 7647 O O . HIS C 1 179 ? 23.945 17.488 70.254 1.00 29.63 432 HIS C O 1
ATOM 7661 N N . ALA C 1 180 ? 25.599 16.520 71.434 1.00 25.58 433 ALA C N 1
ATOM 7662 C CA . ALA C 1 180 ? 25.628 17.526 72.483 1.00 29.95 433 ALA C CA 1
ATOM 7663 C C . ALA C 1 180 ? 27.071 17.748 72.893 1.00 28.93 433 ALA C C 1
ATOM 7664 O O . ALA C 1 180 ? 27.543 17.124 73.836 1.00 30.54 433 ALA C O 1
ATOM 7671 N N . PRO C 1 181 ? 27.787 18.616 72.161 1.00 30.50 434 PRO C N 1
ATOM 7672 C CA . PRO C 1 181 ? 29.209 18.856 72.431 1.00 31.94 434 PRO C CA 1
ATOM 7673 C C . PRO C 1 181 ? 29.459 19.499 73.785 1.00 32.99 434 PRO C C 1
ATOM 7674 O O . PRO C 1 181 ? 28.766 20.447 74.152 1.00 33.15 434 PRO C O 1
ATOM 7685 N N . LEU C 1 182 ? 30.444 18.982 74.512 1.00 32.97 435 LEU C N 1
ATOM 7686 C CA . LEU C 1 182 ? 30.885 19.602 75.753 1.00 34.13 435 LEU C CA 1
ATOM 7687 C C . LEU C 1 182 ? 31.554 20.928 75.466 1.00 35.49 435 LEU C C 1
ATOM 7688 O O . LEU C 1 182 ? 32.143 21.115 74.404 1.00 33.46 435 LEU C O 1
ATOM 7704 N N . LYS C 1 183 ? 31.467 21.845 76.419 1.00 35.50 436 LYS C N 1
ATOM 7705 C CA . LYS C 1 183 ? 32.365 22.986 76.439 1.00 41.32 436 LYS C CA 1
ATOM 7706 C C . LYS C 1 183 ? 33.049 23.049 77.788 1.00 41.73 436 LYS C C 1
ATOM 7707 O O . LYS C 1 183 ? 32.428 22.827 78.831 1.00 37.65 436 LYS C O 1
ATOM 7726 N N . ILE C 1 184 ? 34.345 23.328 77.753 1.00 42.87 437 ILE C N 1
ATOM 7727 C CA . ILE C 1 184 ? 35.138 23.439 78.963 1.00 44.30 437 ILE C CA 1
ATOM 7728 C C . ILE C 1 184 ? 35.006 24.854 79.503 1.00 47.56 437 ILE C C 1
ATOM 7729 O O . ILE C 1 184 ? 35.156 25.824 78.760 1.00 49.38 437 ILE C O 1
ATOM 7745 N N . ILE C 1 185 ? 34.719 24.962 80.796 1.00 47.63 438 ILE C N 1
ATOM 7746 C CA . ILE C 1 185 ? 34.567 26.255 81.446 1.00 53.99 438 ILE C CA 1
ATOM 7747 C C . ILE C 1 185 ? 35.835 26.605 82.217 1.00 59.49 438 ILE C C 1
ATOM 7748 O O . ILE C 1 185 ? 36.228 27.771 82.290 1.00 62.31 438 ILE C O 1
ATOM 7764 N N . SER C 1 186 ? 36.472 25.588 82.787 1.00 63.80 439 SER C N 1
ATOM 7765 C CA . SER C 1 186 ? 37.692 25.785 83.565 1.00 73.44 439 SER C CA 1
ATOM 7766 C C . SER C 1 186 ? 38.475 24.481 83.683 1.00 76.54 439 SER C C 1
ATOM 7767 O O . SER C 1 186 ? 37.889 23.402 83.770 1.00 76.41 439 SER C O 1
#

CATH classification: 2.70.50.60

Secondary structure (DSSP, 8-state):
----HHHHHHHHHHT--TTTT-EEES--SEEEEEEEEE-TTS-BTTTS--EETT-EEEEEEEEEESS-B-SEEEEEEEE-TTSPEEEEEEHHHHT----BPSEEEEEEEEEE--B-SEEEEEEEEEEE---EEEEEEEEEEEEEEE-SS--EESB----EEEE-/---HHHHHHHHHHS--TTTT-EEES--SEEEEEEEEE-TTS-BTTT--EEETT-EEEEEEEEEESS-B-SEEEEEEEEETTSSEEEEEEHHHHT----B-SEEEEEEEEEE--B-SEEEEEEEEEEE--SSS-EEEEEEEEEEEEEEE-SS--EESB----EEEE---/----HHHHHHHHHHT--GGGT-EEES--SEEEEEEEEE-TTSPBP-SS-EEETT-EEEEEEEEEESS-B-SEEEEEEEEESSS-EEEEEETTTTT----BPSEEEEEEEEEE--B-SEEEEEEEEEEE--SSS-EEEEEEEEEEEEEEE-SS--SSSB--------

B-factor: mean 49.09, std 20.97, range [19.1, 142.98]

Sequence (498 aa):
EEVSVEELKAIQLRTTNEATGEKRFGSARAIIEDLTIYKSDGTTLAEKPLIKSGEEEVTFDFTILASEEIKDIALGISMSKAQGGDIWGDSNIGAGSAITLRPGRQRIVYKATLPINSGDYLIHCCGLAKVGREELDQRRPMMKVKFWWSSARELGGVIHAPLKIISNEVSVEELKAIQLRTTNEATGEKRFGSARAIIEDLTIYKSDGTTLAEKPLIKSGEEVTFDFTILASEEIKDIALGISMSKAQGGDIWGDSNIGAGSAITLRPGRQRIVYKATLPINSSGDYLIHCCGLAKVGNGDREELDQRRPMMKVKFWSARELGGVIHAPLKIISNGEEEVSVEELKAIQLRTTNEATGEKRFGSARAIIEDLTIYKSDGTTLAEKPLIKSGEEVTFDFTILASEEIKDIALGISMSKAQGGDIWGDSNIGAGSAITLRPGRQRIVYKATLPINSGDYLIHCCGLAKVGNGDREELDQRRPMMKVKFWSARELGGVIHAPLKIIS

InterPro domains:
  IPR003439 ABC transporter-like, ATP-binding domain [PF00005] (53-185)
  IPR003439 ABC transporter-like, ATP-binding domain [PS50893] (33-257)
  IPR003593 AAA+ ATPase domain [SM00382] (62-234)
  IPR015860 ABC transporter, teichoic acids export TagH-like [cd03220] (8-238)
  IPR027417 P-loop containing nucleoside triphosphate hydrolase [G3DSA:3.40.50.300] (34-250)
  IPR027417 P-loop containing nucleoside triphosphate hydrolase [SSF52540] (44-238)
  IPR029439 Wzt, C-terminal [PF14524] (295-405)
  IPR029439 Wzt, C-terminal [cd10147] (295-437)
  IPR050683 Bacterial Polysaccharide Export ATP-binding [PTHR46743] (5-413)

Radius of gyration: 30.6 Å; Cα contacts (8 Å, |Δi|>4): 1356; chains: 3; bounding box: 103×41×56 Å

Nearest PDB structures (foldseek):
  5hno-assembly1_A  TM=1.006E+00  e=3.409E-33  Raoultella terrigena
  5hnp-assembly1_A  TM=9.947E-01  e=6.999E-30  Raoultella ornithinolytica
  5hno-assembly2_C  TM=9.868E-01  e=3.883E-29  Raoultella terrigena
  6o14-assembly1_A  TM=8.613E-01  e=3.563E-10  Aquifex aeolicus VF5
  8dne-assembly1_C  TM=8.542E-01  e=4.205E-10  Aquifex aeolicus VF5